Protein AF-A0A0R1RJ31-F1 (afdb_monomer)

pLDDT: mean 74.35, std 18.87, range [36.16, 98.44]

Sequence (529 aa):
MKLDQKQALNFDFLTQGDEPDRTKLTNSIYNEIFPWYASEKHAGDTLNTYRIAVKHFYGKYYRFLDRDKQLEILDIIKRNTDHDEGFLFEFEDIDNNGNKYYQLSNNYQLGNFGILPISGGINPARAQAPYYDFFDRYLLVIGDFYADSLEKTDKLTTAIFQQREYFEAFNGIDNFLEVNGLNDFIEVGVNEDGSEEYFVVGLSTAENFEEYVKAVMEIVKSRGEQMWNILHEIATSESESLIQELDETQLKINKLKLFVEKYDEGEEIKKRYKKQINVVDEDSEMKIDQENNNVLNNPLEWFRWWFWPILFIVIMFLFMYINNKYANNSLANPWVIRRKISTISHFTYLIFWIALISKIVYNFKFSNKLKVFKAVKQNKIDNLENNKKKNHEQLVEELDEEYKKFSDKNENELSYKNLVYEKFNNRNDIVELIGIIRNGRADDFKEAYEILENQKHRESLEVEARRRSEAEEATQRSTEQANREALWLQKEAAEAKIRTDERSAQAAENMTYETERHNREVEDRWKKS

Structure (mmCIF, N/CA/C/O backbone):
data_AF-A0A0R1RJ31-F1
#
_entry.id   AF-A0A0R1RJ31-F1
#
loop_
_atom_site.group_PDB
_atom_site.id
_atom_site.type_symbol
_atom_site.label_atom_id
_atom_site.label_alt_id
_atom_site.label_comp_id
_atom_site.label_asym_id
_atom_site.label_entity_id
_atom_site.label_seq_id
_atom_site.pdbx_PDB_ins_code
_atom_site.Cartn_x
_atom_site.Cartn_y
_atom_site.Cartn_z
_atom_site.occupancy
_atom_site.B_iso_or_equiv
_atom_site.auth_seq_id
_atom_site.auth_comp_id
_atom_site.auth_asym_id
_atom_site.auth_atom_id
_atom_site.pdbx_PDB_model_num
ATOM 1 N N . MET A 1 1 ? 16.357 0.987 9.310 1.00 42.06 1 MET A N 1
ATOM 2 C CA . MET A 1 1 ? 16.655 -0.037 10.335 1.00 42.06 1 MET A CA 1
ATOM 3 C C . MET A 1 1 ? 15.984 -1.310 9.837 1.00 42.06 1 MET A C 1
ATOM 5 O O . MET A 1 1 ? 14.790 -1.235 9.583 1.00 42.06 1 MET A O 1
ATOM 9 N N . LYS A 1 2 ? 16.720 -2.395 9.552 1.00 64.81 2 LYS A N 1
ATOM 10 C CA . LYS A 1 2 ? 16.095 -3.667 9.140 1.00 64.81 2 LYS A CA 1
ATOM 11 C C . LYS A 1 2 ? 15.425 -4.252 10.391 1.00 64.81 2 LYS A C 1
ATOM 13 O O . LYS A 1 2 ? 16.144 -4.626 11.312 1.00 64.81 2 LYS A O 1
ATOM 18 N N . LEU A 1 3 ? 14.094 -4.202 10.464 1.00 76.31 3 LEU A N 1
ATOM 19 C CA . LEU A 1 3 ? 13.334 -4.856 11.534 1.00 76.31 3 LEU A CA 1
ATOM 20 C C . LEU A 1 3 ? 13.479 -6.372 11.373 1.00 76.31 3 LEU A C 1
ATOM 22 O O . LEU A 1 3 ? 13.482 -6.870 10.242 1.00 76.31 3 LEU A O 1
ATOM 26 N N . ASP A 1 4 ? 13.617 -7.099 12.481 1.00 86.25 4 ASP A N 1
ATOM 27 C CA . ASP A 1 4 ? 13.490 -8.557 12.433 1.00 86.25 4 ASP A CA 1
ATOM 28 C C . ASP A 1 4 ? 12.044 -8.969 12.097 1.00 86.25 4 ASP A C 1
ATOM 30 O O . ASP A 1 4 ? 11.137 -8.134 12.076 1.00 86.25 4 ASP A O 1
ATOM 34 N N . GLN A 1 5 ? 11.829 -10.252 11.790 1.00 88.62 5 GLN A N 1
ATOM 35 C CA . GLN A 1 5 ? 10.512 -10.752 11.391 1.00 88.62 5 GLN A CA 1
ATOM 36 C C . GLN A 1 5 ? 9.441 -10.409 12.425 1.00 88.62 5 GLN A C 1
ATOM 38 O O . GLN A 1 5 ? 8.417 -9.833 12.079 1.00 88.62 5 GLN A O 1
ATOM 43 N N . LYS A 1 6 ? 9.690 -10.690 13.707 1.00 90.56 6 LYS A N 1
ATOM 44 C CA . LYS A 1 6 ? 8.711 -10.440 14.767 1.00 90.56 6 LYS A CA 1
ATOM 45 C C . LYS A 1 6 ? 8.372 -8.952 14.863 1.00 90.56 6 LYS A C 1
ATOM 47 O O . LYS A 1 6 ? 7.199 -8.599 14.913 1.00 90.56 6 LYS A O 1
ATOM 52 N N . GLN A 1 7 ? 9.388 -8.093 14.851 1.00 89.50 7 GLN A N 1
ATOM 53 C CA . GLN A 1 7 ? 9.214 -6.643 14.884 1.00 89.50 7 GLN A CA 1
ATOM 54 C C . GLN A 1 7 ? 8.421 -6.132 13.679 1.00 89.50 7 GLN A C 1
ATOM 56 O O . GLN A 1 7 ? 7.602 -5.234 13.831 1.00 89.50 7 GLN A O 1
ATOM 61 N N . ALA A 1 8 ? 8.651 -6.686 12.488 1.00 89.12 8 ALA A N 1
ATOM 62 C CA . ALA A 1 8 ? 7.933 -6.294 11.280 1.00 89.12 8 ALA A CA 1
ATOM 63 C C . ALA A 1 8 ? 6.465 -6.749 11.297 1.00 89.12 8 ALA A C 1
ATOM 65 O O . ALA A 1 8 ? 5.586 -5.974 10.928 1.00 89.12 8 ALA A O 1
ATOM 66 N N . LEU A 1 9 ? 6.195 -7.975 11.760 1.00 91.56 9 LEU A N 1
ATOM 67 C CA . LEU A 1 9 ? 4.836 -8.515 11.876 1.00 91.56 9 LEU A CA 1
ATOM 68 C C . LEU A 1 9 ? 4.007 -7.772 12.929 1.00 91.56 9 LEU A C 1
ATOM 70 O O . LEU A 1 9 ? 2.819 -7.532 12.725 1.00 91.56 9 LEU A O 1
ATOM 74 N N . ASN A 1 10 ? 4.631 -7.370 14.036 1.00 93.06 10 ASN A N 1
ATOM 75 C CA . ASN A 1 10 ? 3.964 -6.677 15.140 1.00 93.06 10 ASN A CA 1
ATOM 76 C C . ASN A 1 10 ? 3.910 -5.153 14.969 1.00 93.06 10 ASN A C 1
ATOM 78 O O . ASN A 1 10 ? 3.318 -4.470 15.808 1.00 93.06 10 ASN A O 1
ATOM 82 N N . PHE A 1 11 ? 4.523 -4.610 13.914 1.00 90.88 11 PHE A N 1
ATOM 83 C CA . PHE A 1 11 ? 4.573 -3.173 13.690 1.00 90.88 11 PHE A CA 1
ATOM 84 C C . PHE A 1 11 ? 3.168 -2.606 13.444 1.00 90.88 11 PHE A C 1
ATOM 86 O O . PHE A 1 11 ? 2.499 -2.960 12.473 1.00 90.88 11 PHE A O 1
ATOM 93 N N . ASP A 1 12 ? 2.741 -1.695 14.319 1.00 90.81 12 ASP A N 1
ATOM 94 C CA . ASP A 1 12 ? 1.467 -0.988 14.206 1.00 90.81 12 ASP A CA 1
ATOM 95 C C . ASP A 1 12 ? 1.638 0.276 13.354 1.00 90.81 12 ASP A C 1
ATOM 97 O O . ASP A 1 12 ? 2.172 1.294 13.813 1.00 90.81 12 ASP A O 1
ATOM 101 N N . PHE A 1 13 ? 1.167 0.234 12.106 1.00 90.88 13 PHE A N 1
ATOM 102 C CA . PHE A 1 13 ? 1.272 1.372 11.194 1.00 90.88 13 PHE A CA 1
ATOM 103 C C . PHE A 1 13 ? 0.451 2.585 11.646 1.00 90.88 13 PHE A C 1
ATOM 105 O O . PHE A 1 13 ? 0.755 3.695 11.208 1.00 90.88 13 PHE A O 1
ATOM 112 N N . LEU A 1 14 ? -0.513 2.430 12.566 1.00 88.12 14 LEU A N 1
ATOM 113 C CA . LEU A 1 14 ? -1.235 3.561 13.164 1.00 88.12 14 LEU A CA 1
ATOM 114 C C . LEU A 1 14 ? -0.291 4.534 13.882 1.00 88.12 14 LEU A C 1
ATOM 116 O O . LEU A 1 14 ? -0.557 5.730 13.962 1.00 88.12 14 LEU A O 1
ATOM 120 N N . THR A 1 15 ? 0.862 4.050 14.347 1.00 86.44 15 THR A N 1
ATOM 121 C CA . THR A 1 15 ? 1.888 4.884 14.988 1.00 86.44 15 THR A CA 1
ATOM 122 C C . THR A 1 15 ? 2.600 5.843 14.024 1.00 86.44 15 THR A C 1
ATOM 124 O O . THR A 1 15 ? 3.353 6.710 14.469 1.00 86.44 15 THR A O 1
ATOM 127 N N . GLN A 1 16 ? 2.368 5.728 12.710 1.00 83.19 16 GLN A N 1
ATOM 128 C CA . GLN A 1 16 ? 3.002 6.565 11.686 1.00 83.19 16 GLN A CA 1
ATOM 129 C C . GLN A 1 16 ? 2.171 7.773 11.234 1.00 83.19 16 GLN A C 1
ATOM 131 O O . GLN A 1 16 ? 2.677 8.597 10.467 1.00 83.19 16 GLN A O 1
ATOM 136 N N . GLY A 1 17 ? 0.927 7.907 11.696 1.00 73.19 17 GLY A N 1
ATOM 137 C CA . GLY A 1 17 ? 0.058 9.042 11.388 1.00 73.19 17 GLY A CA 1
ATOM 138 C C . GLY A 1 17 ? -1.414 8.654 11.274 1.00 73.19 17 GLY A C 1
ATOM 139 O O . GLY A 1 17 ? -1.783 7.498 11.458 1.00 73.19 17 GLY A O 1
ATOM 140 N N . ASP A 1 18 ? -2.246 9.640 10.939 1.00 68.56 18 ASP A N 1
ATOM 141 C CA . ASP A 1 18 ? -3.709 9.492 10.944 1.00 68.56 18 ASP A CA 1
ATOM 142 C C . ASP A 1 18 ? -4.252 8.621 9.786 1.00 68.56 18 ASP A C 1
ATOM 144 O O . ASP A 1 18 ? -5.324 8.033 9.917 1.00 68.56 18 ASP A O 1
ATOM 148 N N . GLU A 1 19 ? -3.512 8.509 8.672 1.00 78.56 19 GLU A N 1
ATOM 149 C CA . GLU A 1 19 ? -3.823 7.651 7.507 1.00 78.56 19 GLU A CA 1
ATOM 150 C C . GLU A 1 19 ? -2.733 6.566 7.330 1.00 78.56 19 GLU A C 1
ATOM 152 O O . GLU A 1 19 ? -1.874 6.674 6.444 1.00 78.56 19 GLU A O 1
ATOM 157 N N . PRO A 1 20 ? -2.692 5.544 8.206 1.00 78.88 20 PRO A N 1
ATOM 158 C CA . PRO A 1 20 ? -1.607 4.552 8.267 1.00 78.88 20 PRO A CA 1
ATOM 159 C C . PRO A 1 20 ? -1.422 3.741 6.974 1.00 78.88 20 PRO A C 1
ATOM 161 O O . PRO A 1 20 ? -0.311 3.369 6.591 1.00 78.88 20 PRO A O 1
ATOM 164 N N . ASP A 1 21 ? -2.517 3.516 6.265 1.00 76.81 21 ASP A N 1
ATOM 165 C CA . ASP A 1 21 ? -2.626 2.809 4.993 1.00 76.81 21 ASP A CA 1
ATOM 166 C C . ASP A 1 21 ? -2.079 3.602 3.788 1.00 76.81 21 ASP A C 1
ATOM 168 O O . ASP A 1 21 ? -1.896 3.046 2.703 1.00 76.81 21 ASP A O 1
ATOM 172 N N . ARG A 1 22 ? -1.757 4.887 3.981 1.00 76.25 22 ARG A N 1
ATOM 173 C CA . ARG A 1 22 ? -1.234 5.806 2.952 1.00 76.25 22 ARG A CA 1
ATOM 174 C C . ARG A 1 22 ? 0.111 6.420 3.311 1.00 76.25 22 ARG A C 1
ATOM 176 O O . ARG A 1 22 ? 0.582 7.354 2.652 1.00 76.25 22 ARG A O 1
ATOM 183 N N . THR A 1 23 ? 0.745 5.916 4.363 1.00 82.31 23 THR A N 1
ATOM 184 C CA . THR A 1 23 ? 2.047 6.412 4.803 1.00 82.31 23 THR A CA 1
ATOM 185 C C . THR A 1 23 ? 3.111 6.200 3.728 1.00 82.31 23 THR A C 1
ATOM 187 O O . THR A 1 23 ? 3.004 5.341 2.847 1.00 82.31 23 THR A O 1
ATOM 190 N N . LYS A 1 24 ? 4.203 6.968 3.822 1.00 85.56 24 LYS A N 1
ATOM 191 C CA . LYS A 1 24 ? 5.376 6.758 2.962 1.00 85.56 24 LYS A CA 1
ATOM 192 C C . LYS A 1 24 ? 5.915 5.333 3.078 1.00 85.56 24 LYS A C 1
ATOM 194 O O . LYS A 1 24 ? 6.324 4.785 2.066 1.00 85.56 24 LYS A O 1
ATOM 199 N N . LEU A 1 25 ? 5.893 4.743 4.277 1.00 87.06 25 LEU A N 1
ATOM 200 C CA . LEU A 1 25 ? 6.385 3.385 4.488 1.00 87.06 25 LEU A CA 1
ATOM 201 C C . LEU A 1 25 ? 5.495 2.356 3.787 1.00 87.06 25 LEU A C 1
ATOM 203 O O . LEU A 1 25 ? 6.018 1.544 3.033 1.00 87.06 25 LEU A O 1
ATOM 207 N N . THR A 1 26 ? 4.176 2.423 3.983 1.00 87.62 26 THR A N 1
ATOM 208 C CA . THR A 1 26 ? 3.219 1.519 3.326 1.00 87.62 26 THR A CA 1
ATOM 209 C C . THR A 1 26 ? 3.335 1.616 1.802 1.00 87.62 26 THR A C 1
ATOM 211 O O . THR A 1 26 ? 3.456 0.604 1.119 1.00 87.62 26 THR A O 1
ATOM 214 N N . ASN A 1 27 ? 3.421 2.838 1.263 1.00 87.44 27 ASN A N 1
ATOM 215 C CA . ASN A 1 27 ? 3.620 3.061 -0.170 1.00 87.44 27 ASN A CA 1
ATOM 216 C C . ASN A 1 27 ? 4.959 2.518 -0.681 1.00 87.44 27 ASN A C 1
ATOM 218 O O . ASN A 1 27 ? 5.016 1.983 -1.785 1.00 87.44 27 ASN A O 1
ATOM 222 N N . SER A 1 28 ? 6.041 2.667 0.087 1.00 86.44 28 SER A N 1
ATOM 223 C CA . SER A 1 28 ? 7.337 2.080 -0.259 1.00 86.44 28 SER A CA 1
ATOM 224 C C . SER A 1 28 ? 7.254 0.558 -0.292 1.00 86.44 28 SER A C 1
ATOM 226 O O . SER A 1 28 ? 7.658 -0.029 -1.283 1.00 86.44 28 SER A O 1
ATOM 228 N N . ILE A 1 29 ? 6.646 -0.069 0.718 1.00 89.25 29 ILE A N 1
ATOM 229 C CA . ILE A 1 29 ? 6.444 -1.523 0.755 1.00 89.25 29 ILE A CA 1
ATOM 230 C C . ILE A 1 29 ? 5.671 -2.007 -0.476 1.00 89.25 29 ILE A C 1
ATOM 232 O O . ILE A 1 29 ? 6.064 -2.991 -1.093 1.00 89.25 29 ILE A O 1
ATOM 236 N N . TYR A 1 30 ? 4.607 -1.307 -0.877 1.00 89.44 30 TYR A N 1
ATOM 237 C CA . TYR A 1 30 ? 3.858 -1.703 -2.066 1.00 89.44 30 TYR A CA 1
ATOM 238 C C . TYR A 1 30 ? 4.643 -1.573 -3.362 1.00 89.44 30 TYR A C 1
ATOM 240 O O . TYR A 1 30 ? 4.523 -2.450 -4.204 1.00 89.44 30 TYR A O 1
ATOM 248 N N . ASN A 1 31 ? 5.442 -0.517 -3.530 1.00 86.56 31 ASN A N 1
ATOM 249 C CA . ASN A 1 31 ? 6.280 -0.380 -4.724 1.00 86.56 31 ASN A CA 1
ATOM 250 C C . ASN A 1 31 ? 7.318 -1.508 -4.834 1.00 86.56 31 ASN A C 1
ATOM 252 O O . ASN A 1 31 ? 7.639 -1.912 -5.946 1.00 86.56 31 ASN A O 1
ATOM 256 N N . GLU A 1 32 ? 7.817 -2.011 -3.701 1.00 86.88 32 GLU A N 1
ATOM 257 C CA . GLU A 1 32 ? 8.768 -3.129 -3.677 1.00 86.88 32 GLU A CA 1
ATOM 258 C C . GLU A 1 32 ? 8.090 -4.475 -3.973 1.00 86.88 32 GLU A C 1
ATOM 260 O O . GLU A 1 32 ? 8.602 -5.271 -4.755 1.00 86.88 32 GLU A O 1
ATOM 265 N N . ILE A 1 33 ? 6.929 -4.746 -3.364 1.00 85.81 33 ILE A N 1
ATOM 266 C CA . ILE A 1 33 ? 6.266 -6.060 -3.462 1.00 85.81 33 ILE A CA 1
ATOM 267 C C . ILE A 1 33 ? 5.390 -6.177 -4.718 1.00 85.81 33 ILE A C 1
ATOM 269 O O . ILE A 1 33 ? 5.268 -7.259 -5.290 1.00 85.81 33 ILE A O 1
ATOM 273 N N . PHE A 1 34 ? 4.761 -5.084 -5.155 1.00 86.56 34 PHE A N 1
ATOM 274 C CA . PHE A 1 34 ? 3.720 -5.085 -6.182 1.00 86.56 34 PHE A CA 1
ATOM 275 C C . PHE A 1 34 ? 4.109 -4.175 -7.357 1.00 86.56 34 PHE A C 1
ATOM 277 O O . PHE A 1 34 ? 3.759 -2.995 -7.368 1.00 86.56 34 PHE A O 1
ATOM 284 N N . PRO A 1 35 ? 4.764 -4.704 -8.409 1.00 83.00 35 PRO A N 1
ATOM 285 C CA . PRO A 1 35 ? 5.269 -3.896 -9.528 1.00 83.00 35 PRO A CA 1
ATOM 286 C C . PRO A 1 35 ? 4.205 -3.109 -10.311 1.00 83.00 35 PRO A C 1
ATOM 288 O O . PRO A 1 35 ? 4.528 -2.178 -11.043 1.00 83.00 35 PRO A O 1
ATOM 291 N N . TRP A 1 36 ? 2.934 -3.501 -10.199 1.00 84.31 36 TRP A N 1
ATOM 292 C CA . TRP A 1 36 ? 1.791 -2.839 -10.833 1.00 84.31 36 TRP A CA 1
ATOM 293 C C . TRP A 1 36 ? 1.216 -1.687 -9.987 1.00 84.31 36 TRP A C 1
ATOM 295 O O . TRP A 1 36 ? 0.343 -0.950 -10.459 1.00 84.31 36 TRP A O 1
ATOM 305 N N . TYR A 1 37 ? 1.658 -1.540 -8.734 1.00 89.19 37 TYR A N 1
ATOM 306 C CA . TYR A 1 37 ? 1.194 -0.498 -7.827 1.00 89.19 37 TYR A CA 1
ATOM 307 C C . TYR A 1 37 ? 1.537 0.901 -8.358 1.00 89.19 37 TYR A C 1
ATOM 309 O O . TYR A 1 37 ? 2.599 1.140 -8.926 1.00 89.19 37 TYR A O 1
ATOM 317 N N . ALA A 1 38 ? 0.612 1.840 -8.158 1.00 88.38 38 ALA A N 1
ATOM 318 C CA . ALA A 1 38 ? 0.728 3.219 -8.612 1.00 88.38 38 ALA A CA 1
ATOM 319 C C . ALA A 1 38 ? 0.084 4.124 -7.558 1.00 88.38 38 ALA A C 1
ATOM 321 O O . ALA A 1 38 ? -1.143 4.158 -7.435 1.00 88.38 38 ALA A O 1
ATOM 322 N N . SER A 1 39 ? 0.900 4.820 -6.765 1.00 87.19 39 SER A N 1
ATOM 323 C CA . SER A 1 39 ? 0.448 5.551 -5.569 1.00 87.19 39 SER A CA 1
ATOM 324 C C . SER A 1 39 ? -0.481 6.731 -5.866 1.00 87.19 39 SER A C 1
ATOM 326 O O . SER A 1 39 ? -1.190 7.208 -4.983 1.00 87.19 39 SER A O 1
ATOM 328 N N . GLU A 1 40 ? -0.522 7.201 -7.112 1.00 87.94 40 GLU A N 1
ATOM 329 C CA . GLU A 1 40 ? -1.454 8.230 -7.565 1.00 87.94 40 GLU A CA 1
ATOM 330 C C . GLU A 1 40 ? -2.848 7.687 -7.923 1.00 87.94 40 GLU A C 1
ATOM 332 O O . GLU A 1 40 ? -3.793 8.468 -8.055 1.00 87.94 40 GLU A O 1
ATOM 337 N N . LYS A 1 41 ? -2.997 6.364 -8.076 1.00 87.69 41 LYS A N 1
ATOM 338 C CA . LYS A 1 41 ? -4.262 5.700 -8.449 1.00 87.69 41 LYS A CA 1
ATOM 339 C C . LYS A 1 41 ? -4.774 4.747 -7.378 1.00 87.69 41 LYS A C 1
ATOM 341 O O . LYS A 1 41 ? -5.987 4.572 -7.233 1.00 87.69 41 LYS A O 1
ATOM 346 N N . HIS A 1 42 ? -3.857 4.129 -6.651 1.00 89.50 42 HIS A N 1
ATOM 347 C CA . HIS A 1 42 ? -4.118 3.058 -5.710 1.00 89.50 42 HIS A CA 1
ATOM 348 C C . HIS A 1 42 ? -3.608 3.452 -4.327 1.00 89.50 42 HIS A C 1
ATOM 350 O O . HIS A 1 42 ? -2.621 4.172 -4.199 1.00 89.50 42 HIS A O 1
ATOM 356 N N . ALA A 1 43 ? -4.281 2.965 -3.294 1.00 84.25 43 ALA A N 1
ATOM 357 C CA . ALA A 1 43 ? -3.853 3.127 -1.915 1.00 84.25 43 ALA A CA 1
ATOM 358 C C . ALA A 1 43 ? -4.031 1.813 -1.164 1.00 84.25 43 ALA A C 1
ATOM 360 O O . ALA A 1 43 ? -4.825 0.957 -1.563 1.00 84.25 43 ALA A O 1
ATOM 361 N N . GLY A 1 44 ? -3.294 1.686 -0.064 1.00 80.25 44 GLY A N 1
ATOM 362 C CA . GLY A 1 44 ? -3.603 0.680 0.933 1.00 80.25 44 GLY A CA 1
ATOM 363 C C . GLY A 1 44 ? -4.940 0.983 1.594 1.00 80.25 44 GLY A C 1
ATOM 364 O O . GLY A 1 44 ? -5.317 2.146 1.707 1.00 80.25 44 GLY A O 1
ATOM 365 N N . ASP A 1 45 ? -5.613 -0.058 2.061 1.00 86.25 45 ASP A N 1
ATOM 366 C CA . ASP A 1 45 ? -6.579 0.003 3.157 1.00 86.25 45 ASP A CA 1
ATOM 367 C C . ASP A 1 45 ? -6.507 -1.321 3.928 1.00 86.25 45 ASP A C 1
ATOM 369 O O . ASP A 1 45 ? -6.035 -2.343 3.419 1.00 86.25 45 ASP A O 1
ATOM 373 N N . THR A 1 46 ? -6.973 -1.306 5.167 1.00 90.00 46 THR A N 1
ATOM 374 C CA . THR A 1 46 ? -7.230 -2.519 5.935 1.00 90.00 46 THR A CA 1
ATOM 375 C C . THR A 1 46 ? -8.253 -3.402 5.216 1.00 90.00 46 THR A C 1
ATOM 377 O O . THR A 1 46 ? -9.304 -2.945 4.763 1.00 90.00 46 THR A O 1
ATOM 380 N N . LEU A 1 47 ? -7.936 -4.686 5.082 1.00 92.44 47 LEU A N 1
ATOM 381 C CA . LEU A 1 47 ? -8.783 -5.681 4.431 1.00 92.44 47 LEU A CA 1
ATOM 382 C C . LEU A 1 47 ? -9.958 -6.060 5.322 1.00 92.44 47 LEU A C 1
ATOM 384 O O . LEU A 1 47 ? -11.095 -6.071 4.860 1.00 92.44 47 LEU A O 1
ATOM 388 N N . ASN A 1 48 ? -9.667 -6.315 6.598 1.00 91.94 48 ASN A N 1
ATOM 389 C CA . ASN A 1 48 ? -10.647 -6.652 7.620 1.00 91.94 48 ASN A CA 1
ATOM 390 C C . ASN A 1 48 ? -10.635 -5.606 8.730 1.00 91.94 48 ASN A C 1
ATOM 392 O O . ASN A 1 48 ? -9.575 -5.121 9.143 1.00 91.94 48 ASN A O 1
ATOM 396 N N . THR A 1 49 ? -11.815 -5.288 9.264 1.00 91.94 49 THR A N 1
ATOM 397 C CA . THR A 1 49 ? -11.947 -4.289 10.327 1.00 91.94 49 THR A CA 1
ATOM 398 C C . THR A 1 49 ? -12.682 -4.827 11.541 1.00 91.94 49 THR A C 1
ATOM 400 O O . THR A 1 49 ? -13.676 -5.548 11.448 1.00 91.94 49 THR A O 1
ATOM 403 N N . TYR A 1 50 ? -12.210 -4.453 12.731 1.00 93.88 50 TYR A N 1
ATOM 404 C CA . TYR A 1 50 ? -12.898 -4.799 13.974 1.00 93.88 50 TYR A CA 1
ATOM 405 C C . TYR A 1 50 ? -14.112 -3.900 14.193 1.00 93.88 50 TYR A C 1
ATOM 407 O O . TYR A 1 50 ? -15.158 -4.353 14.652 1.00 93.88 50 TYR A O 1
ATOM 415 N N . ARG A 1 51 ? -14.010 -2.617 13.824 1.00 91.12 51 ARG A N 1
ATOM 416 C CA . ARG A 1 51 ? -15.067 -1.617 14.055 1.00 91.12 51 ARG A CA 1
ATOM 417 C C . ARG A 1 51 ? -16.403 -2.007 13.430 1.00 91.12 51 ARG A C 1
ATOM 419 O O . ARG A 1 51 ? -17.448 -1.806 14.054 1.00 91.12 51 ARG A O 1
ATOM 426 N N . ILE A 1 52 ? -16.370 -2.517 12.199 1.00 92.31 52 ILE A N 1
ATOM 427 C CA . ILE A 1 52 ? -17.581 -2.885 11.465 1.00 92.31 52 ILE A CA 1
ATOM 428 C C . ILE A 1 52 ? -18.052 -4.284 11.872 1.00 92.31 52 ILE A C 1
ATOM 430 O O . ILE A 1 52 ? -19.247 -4.453 12.124 1.00 92.31 52 ILE A O 1
ATOM 434 N N . ALA A 1 53 ? -17.136 -5.233 12.084 1.00 94.31 53 ALA A N 1
ATOM 435 C CA . ALA A 1 53 ? -17.465 -6.557 12.613 1.00 94.31 53 ALA A CA 1
ATOM 436 C C . ALA A 1 53 ? -18.168 -6.488 13.981 1.00 94.31 53 ALA A C 1
ATOM 438 O O . ALA A 1 53 ? -19.185 -7.147 14.188 1.00 94.31 53 ALA A O 1
ATOM 439 N N . VAL A 1 54 ? -17.731 -5.613 14.895 1.00 95.88 54 VAL A N 1
ATOM 440 C CA . VAL A 1 54 ? -18.416 -5.403 16.186 1.00 95.88 54 VAL A CA 1
ATOM 441 C C . VAL A 1 54 ? -19.881 -5.007 15.984 1.00 95.88 54 VAL A C 1
ATOM 443 O O . VAL A 1 54 ? -20.760 -5.525 16.671 1.00 95.88 54 VAL A O 1
ATOM 446 N N . LYS A 1 55 ? -20.183 -4.138 15.011 1.00 93.44 55 LYS A N 1
ATOM 447 C CA . LYS A 1 55 ? -21.575 -3.783 14.697 1.00 93.44 55 LYS A CA 1
ATOM 448 C C . LYS A 1 55 ? -22.381 -4.998 14.239 1.00 93.44 55 LYS A C 1
ATOM 450 O O . LYS A 1 55 ? -23.560 -5.073 14.578 1.00 93.44 55 LYS A O 1
ATOM 455 N N . HIS A 1 56 ? -21.775 -5.908 13.480 1.00 93.75 56 HIS A N 1
ATOM 456 C CA . HIS A 1 56 ? -22.417 -7.141 13.037 1.00 93.75 56 HIS A CA 1
ATOM 457 C C . HIS A 1 56 ? -22.741 -8.065 14.224 1.00 93.75 56 HIS A C 1
ATOM 459 O O . HIS A 1 56 ? -23.909 -8.377 14.442 1.00 93.75 56 HIS A O 1
ATOM 465 N N . PHE A 1 57 ? -21.744 -8.419 15.042 1.00 95.50 57 PHE A N 1
ATOM 466 C CA . PHE A 1 57 ? -21.908 -9.399 16.128 1.00 95.50 57 PHE A CA 1
ATOM 467 C C . PHE A 1 57 ? -22.671 -8.869 17.351 1.00 95.50 57 PHE A C 1
ATOM 469 O O . PHE A 1 57 ? -23.398 -9.616 17.999 1.00 95.50 57 PHE A O 1
ATOM 476 N N . TYR A 1 58 ? -22.538 -7.579 17.670 1.00 95.44 58 TYR A N 1
ATOM 477 C CA . TYR A 1 58 ? -23.135 -6.976 18.871 1.00 95.44 58 TYR A CA 1
ATOM 478 C C . TYR A 1 58 ? -24.323 -6.051 18.557 1.00 95.44 58 TYR A C 1
ATOM 480 O O . TYR A 1 58 ? -24.922 -5.466 19.462 1.00 95.44 58 TYR A O 1
ATOM 488 N N . GLY A 1 59 ? -24.663 -5.863 17.277 1.00 93.94 59 GLY A N 1
ATOM 489 C CA . GLY A 1 59 ? -25.784 -5.033 16.818 1.00 93.94 59 GLY A CA 1
ATOM 490 C C . GLY A 1 59 ? -25.596 -3.518 16.987 1.00 93.94 59 GLY A C 1
ATOM 491 O O . GLY A 1 59 ? -26.458 -2.738 16.574 1.00 93.94 59 GLY A O 1
ATOM 492 N N . LYS A 1 60 ? -24.486 -3.067 17.585 1.00 94.88 60 LYS A N 1
ATOM 493 C CA . LYS A 1 60 ? -24.153 -1.652 17.806 1.00 94.88 60 LYS A CA 1
ATOM 494 C C . LYS A 1 60 ? -22.674 -1.400 17.550 1.00 94.88 60 LYS A C 1
ATOM 496 O O . LYS A 1 60 ? -21.840 -2.272 17.755 1.00 94.88 60 LYS A O 1
ATOM 501 N N . TYR A 1 61 ? -22.346 -0.175 17.147 1.00 93.44 61 TYR A N 1
ATOM 502 C CA . TYR A 1 61 ? -20.949 0.251 17.089 1.00 93.44 61 TYR A CA 1
ATOM 503 C C . TYR A 1 61 ? -20.325 0.245 18.485 1.00 93.44 61 TYR A C 1
ATOM 505 O O . TYR A 1 61 ? -20.977 0.641 19.452 1.00 93.44 61 TYR A O 1
ATOM 513 N N . TYR A 1 62 ? -19.042 -0.110 18.549 1.00 95.81 62 TYR A N 1
ATOM 514 C CA . TYR A 1 62 ? -18.248 -0.211 19.775 1.00 95.81 62 TYR A CA 1
ATOM 515 C C . TYR A 1 62 ? -18.444 0.959 20.754 1.00 95.81 62 TYR A C 1
ATOM 517 O O . TYR A 1 62 ? -18.742 0.755 21.929 1.00 95.81 62 TYR A O 1
ATOM 525 N N . ARG A 1 63 ? -18.380 2.200 20.253 1.00 94.25 63 ARG A N 1
ATOM 526 C CA . ARG A 1 63 ? -18.522 3.416 21.072 1.00 94.25 63 ARG A CA 1
ATOM 527 C C . ARG A 1 63 ? -19.875 3.569 21.781 1.00 94.25 63 ARG A C 1
ATOM 529 O O . ARG A 1 63 ? -20.008 4.406 22.663 1.00 94.25 63 ARG A O 1
ATOM 536 N N . PHE A 1 64 ? -20.889 2.817 21.354 1.00 94.81 64 PHE A N 1
ATOM 537 C CA . PHE A 1 64 ? -22.246 2.842 21.908 1.00 94.81 64 PHE A CA 1
ATOM 538 C C . PHE A 1 64 ? -22.571 1.612 22.767 1.00 94.81 64 PHE A C 1
ATOM 540 O O . PHE A 1 64 ? -23.716 1.456 23.201 1.00 94.81 64 PHE A O 1
ATOM 547 N N . LEU A 1 65 ? -21.601 0.721 22.966 1.00 95.88 65 LEU A N 1
ATOM 548 C CA . LEU A 1 65 ? -21.682 -0.362 23.939 1.00 95.88 65 LEU A CA 1
ATOM 549 C C . LEU A 1 65 ? -21.336 0.171 25.334 1.00 95.88 65 LEU A C 1
ATOM 551 O O . LEU A 1 65 ? -20.652 1.186 25.472 1.00 95.88 65 LEU A O 1
ATOM 555 N N . ASP A 1 66 ? -21.824 -0.505 26.369 1.00 95.62 66 ASP A N 1
ATOM 556 C CA . ASP A 1 66 ? -21.385 -0.250 27.738 1.00 95.62 66 ASP A CA 1
ATOM 557 C C . ASP A 1 66 ? -19.909 -0.635 27.927 1.00 95.62 66 ASP A C 1
ATOM 559 O O . ASP A 1 66 ? -19.333 -1.396 27.142 1.00 95.62 66 ASP A O 1
ATOM 563 N N . ARG A 1 67 ? -19.279 -0.086 28.973 1.00 95.38 67 ARG A N 1
ATOM 564 C CA . ARG A 1 67 ? -17.836 -0.249 29.167 1.00 95.38 67 ARG A CA 1
ATOM 565 C C . ARG A 1 67 ? -17.434 -1.702 29.427 1.00 95.38 67 ARG A C 1
ATOM 567 O O . ARG A 1 67 ? -16.364 -2.100 28.980 1.00 95.38 67 ARG A O 1
ATOM 574 N N . ASP A 1 68 ? -18.276 -2.491 30.086 1.00 97.56 68 ASP A N 1
ATOM 575 C CA . ASP A 1 68 ? -17.973 -3.897 30.363 1.00 97.56 68 ASP A CA 1
ATOM 576 C C . ASP A 1 68 ? -17.907 -4.693 29.052 1.00 97.56 68 ASP A C 1
ATOM 578 O O . ASP A 1 68 ? -16.944 -5.423 28.815 1.00 97.56 68 ASP A O 1
ATOM 582 N N . LYS A 1 69 ? -18.859 -4.468 28.137 1.00 97.69 69 LYS A N 1
ATOM 583 C CA . LYS A 1 69 ? -18.828 -5.058 26.790 1.00 97.69 69 LYS A CA 1
ATOM 584 C C . LYS A 1 69 ? -17.684 -4.556 25.920 1.00 97.69 69 LYS A C 1
ATOM 586 O O . LYS A 1 69 ? -17.099 -5.342 25.180 1.00 97.69 69 LYS A O 1
ATOM 591 N N . GLN A 1 70 ? -17.331 -3.279 26.017 1.00 97.81 70 GLN A N 1
ATOM 592 C CA . GLN A 1 70 ? -16.142 -2.739 25.351 1.00 97.81 70 GLN A CA 1
ATOM 593 C C . GLN A 1 70 ? -14.862 -3.454 25.810 1.00 97.81 70 GLN A C 1
ATOM 595 O O . GLN A 1 70 ? -14.062 -3.885 24.982 1.00 97.81 70 GLN A O 1
ATOM 600 N N . LEU A 1 71 ? -14.694 -3.634 27.123 1.00 97.69 71 LEU A N 1
ATOM 601 C CA . LEU A 1 71 ? -13.536 -4.315 27.701 1.00 97.69 71 LEU A CA 1
ATOM 602 C C . LEU A 1 71 ? -13.492 -5.808 27.343 1.00 97.69 71 LEU A C 1
ATOM 604 O O . LEU A 1 71 ? -12.409 -6.317 27.072 1.00 97.69 71 LEU A O 1
ATOM 608 N N . GLU A 1 72 ? -14.640 -6.489 27.279 1.00 98.12 72 GLU A N 1
ATOM 609 C CA . GLU A 1 72 ? -14.748 -7.873 26.787 1.00 98.12 72 GLU A CA 1
ATOM 610 C C . GLU A 1 72 ? -14.247 -7.996 25.338 1.00 98.12 72 GLU A C 1
ATOM 612 O O . GLU A 1 72 ? -13.413 -8.848 25.037 1.00 98.12 72 GLU A O 1
ATOM 617 N N . ILE A 1 73 ? -14.701 -7.104 24.450 1.00 98.25 73 ILE A N 1
ATOM 618 C CA . ILE A 1 73 ? -14.261 -7.050 23.047 1.00 98.25 73 ILE A CA 1
ATOM 619 C C . ILE A 1 73 ? -12.753 -6.792 22.955 1.00 98.25 73 ILE A C 1
ATOM 621 O O . ILE A 1 73 ? -12.060 -7.457 22.186 1.00 98.25 73 ILE A O 1
ATOM 625 N N . LEU A 1 74 ? -12.226 -5.850 23.743 1.00 97.75 74 LEU A N 1
ATOM 626 C CA . LEU A 1 74 ? -10.789 -5.568 23.771 1.00 97.75 74 LEU A CA 1
ATOM 627 C C . LEU A 1 74 ? -9.969 -6.760 24.244 1.00 97.75 74 LEU A C 1
ATOM 629 O O . LEU A 1 74 ? -8.903 -7.015 23.691 1.00 97.75 74 LEU A O 1
ATOM 633 N N . ASP A 1 75 ? -10.440 -7.473 25.262 1.00 98.00 75 ASP A N 1
ATOM 634 C CA . ASP A 1 75 ? -9.759 -8.654 25.783 1.00 98.00 75 ASP A CA 1
ATOM 635 C C . ASP A 1 75 ? -9.742 -9.794 24.755 1.00 98.00 75 ASP A C 1
ATOM 637 O O . ASP A 1 75 ? -8.716 -10.449 24.578 1.00 98.00 75 ASP A O 1
ATOM 641 N N . ILE A 1 76 ? -10.833 -9.987 24.006 1.00 98.44 76 ILE A N 1
ATOM 642 C CA . ILE A 1 76 ? -10.866 -10.907 22.860 1.00 98.44 76 ILE A CA 1
ATOM 643 C C . ILE A 1 76 ? -9.802 -10.518 21.825 1.00 98.44 76 ILE A C 1
ATOM 645 O O . ILE A 1 76 ? -9.017 -11.371 21.416 1.00 98.44 76 ILE A O 1
ATOM 649 N N . ILE A 1 77 ? -9.730 -9.247 21.422 1.00 97.81 77 ILE A N 1
ATOM 650 C CA . ILE A 1 77 ? -8.767 -8.802 20.401 1.00 97.81 77 ILE A CA 1
ATOM 651 C C . ILE A 1 77 ? -7.330 -8.990 20.891 1.00 97.81 77 ILE A C 1
ATOM 653 O O . ILE A 1 77 ? -6.513 -9.582 20.189 1.00 97.81 77 ILE A O 1
ATOM 657 N N . LYS A 1 78 ? -7.026 -8.556 22.118 1.00 96.25 78 LYS A N 1
ATOM 658 C CA . LYS A 1 78 ? -5.677 -8.628 22.699 1.00 96.25 78 LYS A CA 1
ATOM 659 C C . LYS A 1 78 ? -5.167 -10.053 22.859 1.00 96.25 78 LYS A C 1
ATOM 661 O O . LYS A 1 78 ? -3.990 -10.294 22.626 1.00 96.25 78 LYS A O 1
ATOM 666 N N . ARG A 1 79 ? -6.030 -10.992 23.261 1.00 96.56 79 ARG A N 1
ATOM 667 C CA . ARG A 1 79 ? -5.644 -12.400 23.453 1.00 96.56 79 ARG A CA 1
ATOM 668 C C . ARG A 1 79 ? -5.339 -13.126 22.147 1.00 96.56 79 ARG A C 1
ATOM 670 O O . ARG A 1 79 ? -4.624 -14.120 22.184 1.00 96.56 79 ARG A O 1
ATOM 677 N N . ASN A 1 80 ? -5.888 -12.651 21.031 1.00 96.19 80 ASN A N 1
ATOM 678 C CA . ASN A 1 80 ? -5.762 -13.304 19.729 1.00 96.19 80 ASN A CA 1
ATOM 679 C C . ASN A 1 80 ? -4.848 -12.543 18.751 1.00 96.19 80 ASN A C 1
ATOM 681 O O . ASN A 1 80 ? -4.571 -13.055 17.675 1.00 96.19 80 ASN A O 1
ATOM 685 N N . THR A 1 81 ? -4.373 -11.346 19.110 1.00 93.81 81 THR A N 1
ATOM 686 C CA . THR A 1 81 ? -3.471 -10.534 18.279 1.00 93.81 81 THR A CA 1
ATOM 687 C C . THR A 1 81 ? -2.049 -10.615 18.828 1.00 93.81 81 THR A C 1
ATOM 689 O O . THR A 1 81 ? -1.816 -10.199 19.964 1.00 93.81 81 THR A O 1
ATOM 692 N N . ASP A 1 82 ? -1.086 -11.086 18.033 1.00 92.56 82 ASP A N 1
ATOM 693 C CA . ASP A 1 82 ? 0.338 -10.932 18.356 1.00 92.56 82 ASP A CA 1
ATOM 694 C C . ASP A 1 82 ? 0.723 -9.447 18.245 1.00 92.56 82 ASP A C 1
ATOM 696 O O . ASP A 1 82 ? 0.501 -8.818 17.210 1.00 92.56 82 ASP A O 1
ATOM 700 N N . HIS A 1 83 ? 1.251 -8.866 19.325 1.00 91.31 83 HIS A N 1
ATOM 701 C CA . HIS A 1 83 ? 1.533 -7.432 19.409 1.00 91.31 83 HIS A CA 1
ATOM 702 C C . HIS A 1 83 ? 2.715 -7.115 20.330 1.00 91.31 83 HIS A C 1
ATOM 704 O O . HIS A 1 83 ? 3.029 -7.872 21.253 1.00 91.31 83 HIS A O 1
ATOM 710 N N . ASP A 1 84 ? 3.339 -5.962 20.093 1.00 88.56 84 ASP A N 1
ATOM 711 C CA . ASP A 1 84 ? 4.388 -5.414 20.950 1.00 88.56 84 ASP A CA 1
ATOM 712 C C . ASP A 1 84 ? 3.825 -4.405 21.969 1.00 88.56 84 ASP A C 1
ATOM 714 O O . ASP A 1 84 ? 2.663 -3.984 21.918 1.00 88.56 84 ASP A O 1
ATOM 718 N N . GLU A 1 85 ? 4.664 -4.015 22.932 1.00 82.69 85 GLU A N 1
ATOM 719 C CA . GLU A 1 85 ? 4.310 -2.992 23.913 1.00 82.69 85 GLU A CA 1
ATOM 720 C C . GLU A 1 85 ? 4.004 -1.660 23.209 1.00 82.69 85 GLU A C 1
ATOM 722 O O . GLU A 1 85 ? 4.800 -1.163 22.415 1.00 82.69 85 GLU A O 1
ATOM 727 N N . GLY A 1 86 ? 2.838 -1.079 23.504 1.00 81.62 86 GLY A N 1
ATOM 728 C CA . GLY A 1 86 ? 2.384 0.174 22.894 1.00 81.62 86 GLY A CA 1
ATOM 729 C C . GLY A 1 86 ? 1.437 0.023 21.700 1.00 81.62 86 GLY A C 1
ATOM 730 O O . GLY A 1 86 ? 0.992 1.044 21.183 1.00 81.62 86 GLY A O 1
ATOM 731 N N . PHE A 1 87 ? 1.075 -1.203 21.299 1.00 89.00 87 PHE A N 1
ATOM 732 C CA . PHE A 1 87 ? 0.063 -1.436 20.260 1.00 89.00 87 PHE A CA 1
ATOM 733 C C . PHE A 1 87 ? -1.282 -0.782 20.619 1.00 89.00 87 PHE A C 1
ATOM 735 O O . PHE A 1 87 ? -1.820 -0.973 21.720 1.00 89.00 87 PHE A O 1
ATOM 742 N N . LEU A 1 88 ? -1.844 -0.005 19.692 1.00 90.31 88 LEU A N 1
ATOM 743 C CA . LEU A 1 88 ? -3.023 0.817 19.950 1.00 90.31 88 LEU A CA 1
ATOM 744 C C . LEU A 1 88 ? -4.310 0.054 19.632 1.00 90.31 88 LEU A C 1
ATOM 746 O O . LEU A 1 88 ? -4.829 0.124 18.526 1.00 90.31 88 LEU A O 1
ATOM 750 N N . PHE A 1 89 ? -4.886 -0.618 20.630 1.00 93.19 89 PHE A N 1
ATOM 751 C CA . PHE A 1 89 ? -6.181 -1.305 20.482 1.00 93.19 89 PHE A CA 1
ATOM 752 C C . PHE A 1 89 ? -7.396 -0.374 20.577 1.00 93.19 89 PHE A C 1
ATOM 754 O O . PHE A 1 89 ? -8.449 -0.656 20.010 1.00 93.19 89 PHE A O 1
ATOM 761 N N . GLU A 1 90 ? -7.277 0.717 21.326 1.00 94.38 90 GLU A N 1
ATOM 762 C CA . GLU A 1 90 ? -8.351 1.670 21.598 1.00 94.38 90 GLU A CA 1
ATOM 763 C C . GLU A 1 90 ? -7.746 3.045 21.862 1.00 94.38 90 GLU A C 1
ATOM 765 O O . GLU A 1 90 ? -6.665 3.150 22.444 1.00 94.38 90 GLU A O 1
ATOM 770 N N . PHE A 1 91 ? -8.473 4.094 21.493 1.00 91.19 91 PHE A N 1
ATOM 771 C CA . PHE A 1 91 ? -8.187 5.453 21.933 1.00 91.19 91 PHE A CA 1
ATOM 772 C C . PHE A 1 91 ? -9.439 6.128 22.495 1.00 91.19 91 PHE A C 1
ATOM 774 O O . PHE A 1 91 ? -10.576 5.767 22.181 1.00 91.19 91 PHE A O 1
ATOM 781 N N . GLU A 1 92 ? -9.210 7.107 23.365 1.00 93.19 92 GLU A N 1
ATOM 782 C CA . GLU A 1 92 ? -10.242 8.006 23.875 1.00 93.19 92 GLU A CA 1
ATOM 783 C C . GLU A 1 92 ? -10.355 9.210 22.936 1.00 93.19 92 GLU A C 1
ATOM 785 O O . GLU A 1 92 ? -9.343 9.800 22.562 1.00 93.19 92 GLU A O 1
ATOM 790 N N . ASP A 1 93 ? -11.578 9.576 22.566 1.00 91.19 93 ASP A N 1
ATOM 791 C CA . ASP A 1 93 ? -11.874 10.719 21.705 1.00 91.19 93 ASP A CA 1
ATOM 792 C C . ASP A 1 93 ? -13.104 11.484 22.228 1.00 91.19 93 ASP A C 1
ATOM 794 O O . ASP A 1 93 ? -13.774 11.055 23.173 1.00 91.19 93 ASP A O 1
ATOM 798 N N . ILE A 1 94 ? -13.384 12.653 21.658 1.00 91.81 94 ILE A N 1
ATOM 799 C CA . ILE A 1 94 ? -14.445 13.565 22.084 1.00 91.81 94 ILE A CA 1
ATOM 800 C C . ILE A 1 94 ? -15.445 13.744 20.940 1.00 91.81 94 ILE A C 1
ATOM 802 O O . ILE A 1 94 ? -15.082 14.096 19.821 1.00 91.81 94 ILE A O 1
ATOM 806 N N . ASP A 1 95 ? -16.727 13.490 21.208 1.00 89.69 95 ASP A N 1
ATOM 807 C CA . ASP A 1 95 ? -17.782 13.680 20.215 1.00 89.69 95 ASP A CA 1
ATOM 808 C C . ASP A 1 95 ? -18.068 15.174 19.958 1.00 89.69 95 ASP A C 1
ATOM 810 O O . ASP A 1 95 ? -17.622 16.064 20.684 1.00 89.69 95 ASP A O 1
ATOM 814 N N . ASN A 1 96 ? -18.883 15.470 18.941 1.00 90.38 96 ASN A N 1
ATOM 815 C CA . ASN A 1 96 ? -19.269 16.848 18.602 1.00 90.38 96 ASN A CA 1
ATOM 816 C C . ASN A 1 96 ? -19.989 17.600 19.742 1.00 90.38 96 ASN A C 1
ATOM 818 O O . ASN A 1 96 ? -20.142 18.817 19.667 1.00 90.38 96 ASN A O 1
ATOM 822 N N . ASN A 1 97 ? -20.457 16.891 20.772 1.00 91.69 97 ASN A N 1
ATOM 823 C CA . ASN A 1 97 ? -21.128 17.450 21.941 1.00 91.69 97 ASN A CA 1
ATOM 824 C C . ASN A 1 97 ? -20.183 17.587 23.151 1.00 91.69 97 ASN A C 1
ATOM 826 O O . ASN A 1 97 ? -20.636 17.977 24.227 1.00 91.69 97 ASN A O 1
ATOM 830 N N . GLY A 1 98 ? -18.893 17.274 23.004 1.00 91.88 98 GLY A N 1
ATOM 831 C CA . GLY A 1 98 ? -17.911 17.329 24.085 1.00 91.88 98 GLY A CA 1
ATOM 832 C C . GLY A 1 98 ? -17.891 16.093 24.992 1.00 91.88 98 GLY A C 1
ATOM 833 O O . GLY A 1 98 ? -17.176 16.099 25.996 1.00 91.88 98 GLY A O 1
ATOM 834 N N . ASN A 1 99 ? -18.647 15.037 24.680 1.00 91.81 99 ASN A N 1
ATOM 835 C CA . ASN A 1 99 ? -18.635 13.808 25.468 1.00 91.81 99 ASN A CA 1
ATOM 836 C C . ASN A 1 99 ? -17.452 12.935 25.070 1.00 91.81 99 ASN A C 1
ATOM 838 O O . ASN A 1 99 ? -17.248 12.639 23.892 1.00 91.81 99 ASN A O 1
ATOM 842 N N . LYS A 1 100 ? -16.718 12.461 26.075 1.00 93.50 100 LYS A N 1
ATOM 843 C CA . LYS A 1 100 ? -15.681 11.452 25.884 1.00 93.50 100 LYS A CA 1
ATOM 844 C C . LYS A 1 100 ? -16.307 10.127 25.471 1.00 93.50 100 LYS A C 1
ATOM 846 O O . LYS A 1 100 ? -17.291 9.689 26.070 1.00 93.50 100 LYS A O 1
ATOM 851 N N . TYR A 1 101 ? -15.708 9.474 24.492 1.00 92.69 101 TYR A N 1
ATOM 852 C CA . TYR A 1 101 ? -16.049 8.124 24.085 1.00 92.69 101 TYR A CA 1
ATOM 853 C C . TYR A 1 101 ? -14.781 7.340 23.773 1.00 92.69 101 TYR A C 1
ATOM 855 O O . TYR A 1 101 ? -13.724 7.908 23.508 1.00 92.69 101 TYR A O 1
ATOM 863 N N . TYR A 1 102 ? -14.901 6.019 23.802 1.00 94.62 102 TYR A N 1
ATOM 864 C CA . TYR A 1 102 ? -13.820 5.139 23.402 1.00 94.62 102 TYR A CA 1
ATOM 865 C C . TYR A 1 102 ? -14.060 4.602 21.999 1.00 94.62 102 TYR A C 1
ATOM 867 O O . TYR A 1 102 ? -15.172 4.186 21.650 1.00 94.62 102 TYR A O 1
ATOM 875 N N . GLN A 1 103 ? -13.003 4.599 21.199 1.00 91.62 103 GLN A N 1
ATOM 876 C CA . GLN A 1 103 ? -13.015 4.125 19.831 1.00 91.62 103 GLN A CA 1
ATOM 877 C C . GLN A 1 103 ? -12.012 2.987 19.684 1.00 91.62 103 GLN A C 1
ATOM 879 O O . GLN A 1 103 ? -10.817 3.151 19.909 1.00 91.62 103 GLN A O 1
ATOM 884 N N . LEU A 1 104 ? -12.518 1.831 19.264 1.00 93.81 104 LEU A N 1
ATOM 885 C CA . LEU A 1 104 ? -11.691 0.684 18.917 1.00 93.81 104 LEU A CA 1
ATOM 886 C C . LEU A 1 104 ? -10.819 1.020 17.703 1.00 93.81 104 LEU A C 1
ATOM 888 O O . LEU A 1 104 ? -11.318 1.641 16.763 1.00 93.81 104 LEU A O 1
ATOM 892 N N . SER A 1 105 ? -9.562 0.599 17.684 1.00 91.44 105 SER A N 1
ATOM 893 C CA . SER A 1 105 ? -8.681 0.672 16.513 1.00 91.44 105 SER A CA 1
ATOM 894 C C . SER A 1 105 ? -8.822 -0.583 15.654 1.00 91.44 105 SER A C 1
ATOM 896 O O . SER A 1 105 ? -9.064 -1.671 16.171 1.00 91.44 105 SER A O 1
ATOM 898 N N . ASN A 1 106 ? -8.700 -0.437 14.334 1.00 91.38 106 ASN A N 1
ATOM 899 C CA . ASN A 1 106 ? -8.555 -1.601 13.459 1.00 91.38 106 ASN A CA 1
ATOM 900 C C . ASN A 1 106 ? -7.141 -2.180 13.586 1.00 91.38 106 ASN A C 1
ATOM 902 O O . ASN A 1 106 ? -6.256 -1.544 14.153 1.00 91.38 106 ASN A O 1
ATOM 906 N N . ASN A 1 107 ? -6.936 -3.379 13.045 1.00 92.62 107 ASN A N 1
ATOM 907 C CA . ASN A 1 107 ? -5.605 -3.951 12.937 1.00 92.62 107 ASN A CA 1
ATOM 908 C C . ASN A 1 107 ? -4.840 -3.274 11.785 1.00 92.62 107 ASN A C 1
ATOM 910 O O . ASN A 1 107 ? -5.236 -3.408 10.629 1.00 92.62 107 ASN A O 1
ATOM 914 N N . TYR A 1 108 ? -3.757 -2.566 12.104 1.00 92.50 108 TYR A N 1
ATOM 915 C CA . TYR A 1 108 ? -2.876 -1.908 11.136 1.00 92.50 108 TYR A CA 1
ATOM 916 C C . TYR A 1 108 ? -1.512 -2.605 11.018 1.00 92.50 108 TYR A C 1
ATOM 918 O O . TYR A 1 108 ? -0.506 -1.949 10.769 1.00 92.50 108 TYR A O 1
ATOM 926 N N . GLN A 1 109 ? -1.459 -3.923 11.213 1.00 93.94 109 GLN A N 1
ATOM 927 C CA . GLN A 1 109 ? -0.284 -4.746 10.921 1.00 93.94 109 GLN A CA 1
ATOM 928 C C . GLN A 1 109 ? -0.151 -4.989 9.416 1.00 93.94 109 GLN A C 1
ATOM 930 O O . GLN A 1 109 ? -1.143 -5.019 8.685 1.00 93.94 109 GLN A O 1
ATOM 935 N N . LEU A 1 110 ? 1.087 -5.223 8.971 1.00 91.50 110 LEU A N 1
ATOM 936 C CA . LEU A 1 110 ? 1.462 -5.376 7.562 1.00 91.50 110 LEU A CA 1
ATOM 937 C C . LEU A 1 110 ? 0.520 -6.303 6.771 1.00 91.50 110 LEU A C 1
ATOM 939 O O . LEU A 1 110 ? 0.019 -5.921 5.716 1.00 91.50 110 LEU A O 1
ATOM 943 N N . GLY A 1 111 ? 0.238 -7.495 7.303 1.00 93.69 111 GLY A N 1
ATOM 944 C CA . GLY A 1 111 ? -0.573 -8.499 6.614 1.00 93.69 111 GLY A CA 1
ATOM 945 C C . GLY A 1 111 ? -2.065 -8.171 6.504 1.00 93.69 111 GLY A C 1
ATOM 946 O O . GLY A 1 111 ? -2.771 -8.844 5.753 1.00 93.69 111 GLY A O 1
ATOM 947 N N . ASN A 1 112 ? -2.562 -7.137 7.196 1.00 94.94 112 ASN A N 1
ATOM 948 C CA . ASN A 1 112 ? -3.959 -6.714 7.080 1.00 94.94 112 ASN A CA 1
ATOM 949 C C . ASN A 1 112 ? -4.186 -5.674 5.980 1.00 94.94 112 ASN A C 1
ATOM 951 O O . ASN A 1 112 ? -5.327 -5.274 5.774 1.00 94.94 112 ASN A O 1
ATOM 955 N N . PHE A 1 113 ? -3.155 -5.202 5.280 1.00 91.94 113 PHE A N 1
ATOM 956 C CA . PHE A 1 113 ? -3.360 -4.219 4.223 1.00 91.94 113 PHE A CA 1
ATOM 957 C C . PHE A 1 113 ? -3.528 -4.844 2.839 1.00 91.94 113 PHE A C 1
ATOM 959 O O . PHE A 1 113 ? -2.857 -5.816 2.491 1.00 91.94 113 PHE A O 1
ATOM 966 N N . GLY A 1 114 ? -4.375 -4.251 2.006 1.00 90.56 114 GLY A N 1
ATOM 967 C CA . GLY A 1 114 ? -4.427 -4.551 0.580 1.00 90.56 114 GLY A CA 1
ATOM 968 C C . GLY A 1 114 ? -4.639 -3.307 -0.260 1.00 90.56 114 GLY A C 1
ATOM 969 O O . GLY A 1 114 ? -4.995 -2.245 0.248 1.00 90.56 114 GLY A O 1
ATOM 970 N N . ILE A 1 115 ? -4.373 -3.448 -1.553 1.00 91.44 115 ILE A N 1
ATOM 971 C CA . ILE A 1 115 ? -4.339 -2.336 -2.495 1.00 91.44 115 ILE A CA 1
ATOM 972 C C . ILE A 1 115 ? -5.679 -2.257 -3.214 1.00 91.44 115 ILE A C 1
ATOM 974 O O . ILE A 1 115 ? -6.098 -3.216 -3.854 1.00 91.44 115 ILE A O 1
ATOM 978 N N . LEU A 1 116 ? -6.331 -1.099 -3.145 1.00 90.06 116 LEU A N 1
ATOM 979 C CA . LEU A 1 116 ? -7.576 -0.819 -3.858 1.00 90.06 116 LEU A CA 1
ATOM 980 C C . LEU A 1 116 ? -7.501 0.546 -4.565 1.00 90.06 116 LEU A C 1
ATOM 982 O O . LEU A 1 116 ? -6.688 1.402 -4.195 1.00 90.06 116 LEU A O 1
ATOM 986 N N . PRO A 1 117 ? -8.345 0.788 -5.584 1.00 89.88 117 PRO A N 1
ATOM 987 C CA . PRO A 1 117 ? -8.462 2.103 -6.203 1.00 89.88 117 PRO A CA 1
ATOM 988 C C . PRO A 1 117 ? -8.841 3.191 -5.189 1.00 89.88 117 PRO A C 1
ATOM 990 O O . PRO A 1 117 ? -9.794 3.040 -4.423 1.00 89.88 117 PRO A O 1
ATOM 993 N N . ILE A 1 118 ? -8.142 4.333 -5.230 1.00 85.44 118 ILE A N 1
ATOM 994 C CA . ILE A 1 118 ? -8.442 5.504 -4.380 1.00 85.44 118 ILE A CA 1
ATOM 995 C C . ILE A 1 118 ? -9.833 6.066 -4.704 1.00 85.44 118 ILE A C 1
ATOM 997 O O . ILE A 1 118 ? -10.557 6.550 -3.831 1.00 85.44 118 ILE A O 1
ATOM 1001 N N . SER A 1 119 ? -10.201 6.027 -5.985 1.00 82.88 119 SER A N 1
ATOM 1002 C CA . SER A 1 119 ? -11.475 6.530 -6.494 1.00 82.88 119 SER A CA 1
ATOM 1003 C C . SER A 1 119 ? -12.486 5.399 -6.708 1.00 82.88 119 SER A C 1
ATOM 1005 O O . SER A 1 119 ? -12.131 4.230 -6.787 1.00 82.88 119 SER A O 1
ATOM 1007 N N . GLY A 1 120 ? -13.776 5.737 -6.793 1.00 82.12 120 GLY A N 1
ATOM 1008 C CA . GLY A 1 120 ? -14.845 4.761 -7.059 1.00 82.12 120 GLY A CA 1
ATOM 1009 C C . GLY A 1 120 ? -15.580 4.246 -5.822 1.00 82.12 120 GLY A C 1
ATOM 1010 O O . GLY A 1 120 ? -16.646 3.660 -5.960 1.00 82.12 120 GLY A O 1
ATOM 1011 N N . GLY A 1 121 ? -15.091 4.526 -4.610 1.00 89.50 121 GLY A N 1
ATOM 1012 C CA . GLY A 1 121 ? -15.862 4.304 -3.382 1.00 89.50 121 GLY A CA 1
ATOM 1013 C C . GLY A 1 121 ? -16.064 2.832 -3.003 1.00 89.50 121 GLY A C 1
ATOM 1014 O O . GLY A 1 121 ? -17.058 2.516 -2.350 1.00 89.50 121 GLY A O 1
ATOM 1015 N N . ILE A 1 122 ? -15.128 1.951 -3.373 1.00 92.19 122 ILE A N 1
ATOM 1016 C CA . ILE A 1 122 ? -15.155 0.525 -3.004 1.00 92.19 122 ILE A CA 1
ATOM 1017 C C . ILE A 1 122 ? -15.144 0.364 -1.477 1.00 92.19 122 ILE A C 1
ATOM 1019 O O . ILE A 1 122 ? -16.062 -0.240 -0.929 1.00 92.19 122 ILE A O 1
ATOM 1023 N N . ASN A 1 123 ? -14.188 0.977 -0.774 1.00 88.12 123 ASN A N 1
ATOM 1024 C CA . ASN A 1 123 ? -14.041 0.840 0.685 1.00 88.12 123 ASN A CA 1
ATOM 1025 C C . ASN A 1 123 ? -15.289 1.299 1.460 1.00 88.12 123 ASN A C 1
ATOM 1027 O O . ASN A 1 123 ? -15.841 0.510 2.233 1.00 88.12 123 ASN A O 1
ATOM 1031 N N . PRO A 1 124 ? -15.840 2.514 1.232 1.00 90.31 124 PRO A N 1
ATOM 1032 C CA . PRO A 1 124 ? -17.063 2.911 1.919 1.00 90.31 124 PRO A CA 1
ATOM 1033 C C . PRO A 1 124 ? -18.275 2.052 1.537 1.00 90.31 124 PRO A C 1
ATOM 1035 O O . PRO A 1 124 ? -19.208 1.978 2.335 1.00 90.31 124 PRO A O 1
ATOM 1038 N N . ALA A 1 125 ? -18.296 1.415 0.358 1.00 94.25 125 ALA A N 1
ATOM 1039 C CA . ALA A 1 125 ? -19.353 0.482 -0.026 1.00 94.25 125 ALA A CA 1
ATOM 1040 C C . ALA A 1 125 ? -19.210 -0.883 0.671 1.00 94.25 125 ALA A C 1
ATOM 1042 O O . ALA A 1 125 ? -20.209 -1.412 1.160 1.00 94.25 125 ALA A O 1
ATOM 1043 N N . ARG A 1 126 ? -17.983 -1.404 0.790 1.00 92.88 126 ARG A N 1
ATOM 1044 C CA . ARG A 1 126 ? -17.653 -2.657 1.486 1.00 92.88 126 ARG A CA 1
ATOM 1045 C C . ARG A 1 126 ? -17.970 -2.589 2.983 1.00 92.88 126 ARG A C 1
ATOM 1047 O O . ARG A 1 126 ? -18.447 -3.560 3.556 1.00 92.88 126 ARG A O 1
ATOM 1054 N N . ALA A 1 127 ? -17.829 -1.423 3.610 1.00 91.19 127 ALA A N 1
ATOM 1055 C CA . ALA A 1 127 ? -18.177 -1.230 5.021 1.00 91.19 127 ALA A CA 1
ATOM 1056 C C . ALA A 1 127 ? -19.697 -1.251 5.321 1.00 91.19 127 ALA A C 1
ATOM 1058 O O . ALA A 1 127 ? -20.103 -1.244 6.488 1.00 91.19 127 ALA A O 1
ATOM 1059 N N . GLN A 1 128 ? -20.565 -1.229 4.303 1.00 90.69 128 GLN A N 1
ATOM 1060 C CA . GLN A 1 128 ? -22.022 -1.240 4.486 1.00 90.69 128 GLN A CA 1
ATOM 1061 C C . GLN A 1 128 ? -22.590 -2.659 4.495 1.00 90.69 128 GLN A C 1
ATOM 1063 O O . GLN A 1 128 ? -21.978 -3.604 4.007 1.00 90.69 128 GLN A O 1
ATOM 1068 N N . ALA A 1 129 ? -23.807 -2.806 5.022 1.00 88.44 129 ALA A N 1
ATOM 1069 C CA . ALA A 1 129 ? -24.571 -4.036 4.844 1.00 88.44 129 ALA A CA 1
ATOM 1070 C C . ALA A 1 129 ? -24.841 -4.279 3.340 1.00 88.44 129 ALA A C 1
ATOM 1072 O O . ALA A 1 129 ? -25.135 -3.310 2.632 1.00 88.44 129 ALA A O 1
ATOM 1073 N N . PRO A 1 130 ? -24.789 -5.535 2.859 1.00 91.25 130 PRO A N 1
ATOM 1074 C CA . PRO A 1 130 ? -24.613 -6.773 3.628 1.00 91.25 130 PRO A CA 1
ATOM 1075 C C . PRO A 1 130 ? -23.149 -7.195 3.862 1.00 91.25 130 PRO A C 1
ATOM 1077 O O . PRO A 1 130 ? -22.928 -8.268 4.408 1.00 91.25 130 PRO A O 1
ATOM 1080 N N . TYR A 1 131 ? -22.154 -6.408 3.460 1.00 92.88 131 TYR A N 1
ATOM 1081 C CA . TYR A 1 131 ? -20.745 -6.819 3.439 1.00 92.88 131 TYR A CA 1
ATOM 1082 C C . TYR A 1 131 ? -20.038 -6.668 4.787 1.00 92.88 131 TYR A C 1
ATOM 1084 O O . TYR A 1 131 ? -19.242 -7.524 5.149 1.00 92.88 131 TYR A O 1
ATOM 1092 N N . TYR A 1 132 ? -20.364 -5.615 5.546 1.00 91.50 132 TYR A N 1
ATOM 1093 C CA . TYR A 1 132 ? -19.801 -5.344 6.879 1.00 91.50 132 TYR A CA 1
ATOM 1094 C C . TYR A 1 132 ? -18.267 -5.378 6.937 1.00 91.50 132 TYR A C 1
ATOM 1096 O O . TYR A 1 132 ? -17.694 -5.653 7.988 1.00 91.50 132 TYR A O 1
ATOM 1104 N N . ASP A 1 133 ? -17.617 -5.049 5.822 1.00 91.81 133 ASP A N 1
ATOM 1105 C CA . ASP A 1 133 ? -16.164 -5.060 5.687 1.00 91.81 133 ASP A CA 1
ATOM 1106 C C . ASP A 1 133 ? -15.510 -6.432 5.909 1.00 91.81 133 ASP A C 1
ATOM 1108 O O . ASP A 1 133 ? -14.308 -6.515 6.146 1.00 91.81 133 ASP A O 1
ATOM 1112 N N . PHE A 1 134 ? -16.294 -7.511 5.819 1.00 94.44 134 PHE A N 1
ATOM 1113 C CA . PHE A 1 134 ? -15.757 -8.860 5.773 1.00 94.44 134 PHE A CA 1
ATOM 1114 C C . PHE A 1 134 ? -15.171 -9.111 4.385 1.00 94.44 134 PHE A C 1
ATOM 1116 O O . PHE A 1 134 ? -15.874 -9.020 3.368 1.00 94.44 134 PHE A O 1
ATOM 1123 N N . PHE A 1 135 ? -13.863 -9.361 4.332 1.00 94.81 135 PHE A N 1
ATOM 1124 C CA . PHE A 1 135 ? -13.158 -9.424 3.058 1.00 94.81 135 PHE A CA 1
ATOM 1125 C C . PHE A 1 135 ? -13.530 -10.664 2.231 1.00 94.81 135 PHE A C 1
ATOM 1127 O O . PHE A 1 135 ? -13.516 -10.596 1.006 1.00 94.81 135 PHE A O 1
ATOM 1134 N N . ASP A 1 136 ? -13.977 -11.746 2.871 1.00 94.31 136 ASP A N 1
ATOM 1135 C CA . ASP A 1 136 ? -14.525 -12.934 2.205 1.00 94.31 136 ASP A CA 1
ATOM 1136 C C . ASP A 1 136 ? -15.713 -12.588 1.293 1.00 94.31 136 ASP A C 1
ATOM 1138 O O . ASP A 1 136 ? -15.743 -12.960 0.122 1.00 94.31 136 ASP A O 1
ATOM 1142 N N . ARG A 1 137 ? -16.658 -11.776 1.780 1.00 94.81 137 ARG A N 1
ATOM 1143 C CA . ARG A 1 137 ? -17.805 -11.324 0.983 1.00 94.81 137 ARG A CA 1
ATOM 1144 C C . ARG A 1 137 ? -17.378 -10.446 -0.175 1.00 94.81 137 ARG A C 1
ATOM 1146 O O . ARG A 1 137 ? -17.995 -10.502 -1.232 1.00 94.81 137 ARG A O 1
ATOM 1153 N N . TYR A 1 138 ? -16.348 -9.628 0.017 1.00 95.06 138 TYR A N 1
ATOM 1154 C CA . TYR A 1 138 ? -15.788 -8.841 -1.073 1.00 95.06 138 TYR A CA 1
ATOM 1155 C C . TYR A 1 138 ? -15.168 -9.746 -2.143 1.00 95.06 138 TYR A C 1
ATOM 1157 O O . TYR A 1 138 ? -15.477 -9.574 -3.318 1.00 95.06 138 TYR A O 1
ATOM 1165 N N . LEU A 1 139 ? -14.373 -10.745 -1.749 1.00 94.50 139 LEU A N 1
ATOM 1166 C CA . LEU A 1 139 ? -13.771 -11.701 -2.679 1.00 94.50 139 LEU A CA 1
ATOM 1167 C C . LEU A 1 139 ? -14.817 -12.506 -3.453 1.00 94.50 139 LEU A C 1
ATOM 1169 O O . LEU A 1 139 ? -14.645 -12.687 -4.654 1.00 94.50 139 LEU A O 1
ATOM 1173 N N . LEU A 1 140 ? -15.925 -12.905 -2.823 1.00 93.06 140 LEU A N 1
ATOM 1174 C CA . LEU A 1 140 ? -17.038 -13.560 -3.523 1.00 93.06 140 LEU A CA 1
ATOM 1175 C C . LEU A 1 140 ? -17.634 -12.664 -4.620 1.00 93.06 140 LEU A C 1
ATOM 1177 O O . LEU A 1 140 ? -17.833 -13.119 -5.742 1.00 93.06 140 LEU A O 1
ATOM 1181 N N . VAL A 1 141 ? -17.837 -11.372 -4.338 1.00 95.69 141 VAL A N 1
ATOM 1182 C CA . VAL A 1 141 ? -18.329 -10.403 -5.336 1.00 95.69 141 VAL A CA 1
ATOM 1183 C C . VAL A 1 141 ? -17.324 -10.207 -6.478 1.00 95.69 141 VAL A C 1
ATOM 1185 O O . VAL A 1 141 ? -17.721 -10.047 -7.631 1.00 95.69 141 VAL A O 1
ATOM 1188 N N . ILE A 1 142 ? -16.022 -10.220 -6.183 1.00 95.00 142 ILE A N 1
ATOM 1189 C CA . ILE A 1 142 ? -14.976 -10.171 -7.214 1.00 95.00 142 ILE A CA 1
ATOM 1190 C C . ILE A 1 142 ? -14.941 -11.471 -8.032 1.00 95.00 142 ILE A C 1
ATOM 1192 O O . ILE A 1 142 ? -14.770 -11.416 -9.248 1.00 95.00 142 ILE A O 1
ATOM 1196 N N . GLY A 1 143 ? -15.174 -12.624 -7.406 1.00 91.19 143 GLY A N 1
ATOM 1197 C CA . GLY A 1 143 ? -15.351 -13.903 -8.095 1.00 91.19 143 GLY A CA 1
ATOM 1198 C C . GLY A 1 143 ? -16.511 -13.857 -9.090 1.00 91.19 143 GLY A C 1
ATOM 1199 O O . GLY A 1 143 ? -16.320 -14.163 -10.265 1.00 91.19 143 GLY A O 1
ATOM 1200 N N . ASP A 1 144 ? -17.675 -13.367 -8.657 1.00 91.69 144 ASP A N 1
ATOM 1201 C CA . ASP A 1 144 ? -18.839 -13.168 -9.529 1.00 91.69 144 ASP A CA 1
ATOM 1202 C C . ASP A 1 144 ? -18.551 -12.185 -10.676 1.00 91.69 144 ASP A C 1
ATOM 1204 O O . ASP A 1 144 ? -19.057 -12.342 -11.791 1.00 91.69 144 ASP A O 1
ATOM 1208 N N . PHE A 1 145 ? -17.728 -11.157 -10.431 1.00 95.88 145 PHE A N 1
ATOM 1209 C CA . PHE A 1 145 ? -17.311 -10.219 -11.474 1.00 95.88 145 PHE A CA 1
ATOM 1210 C C . PHE A 1 145 ? -16.518 -10.930 -12.577 1.00 95.88 145 PHE A C 1
ATOM 1212 O O . PHE A 1 145 ? -16.841 -10.764 -13.750 1.00 95.88 145 PHE A O 1
ATOM 1219 N N . TYR A 1 146 ? -15.521 -11.747 -12.221 1.00 92.19 146 TYR A N 1
ATOM 1220 C CA . TYR A 1 146 ? -14.719 -12.485 -13.206 1.00 92.19 146 TYR A CA 1
ATOM 1221 C C . TYR A 1 146 ? -15.460 -13.662 -13.849 1.00 92.19 146 TYR A C 1
ATOM 1223 O O . TYR A 1 146 ? -15.087 -14.089 -14.939 1.00 92.19 146 TYR A O 1
ATOM 1231 N N . ALA A 1 147 ? -16.509 -14.177 -13.206 1.00 90.00 147 ALA A N 1
ATOM 1232 C CA . ALA A 1 147 ? -17.383 -15.202 -13.768 1.00 90.00 147 ALA A CA 1
ATOM 1233 C C . ALA A 1 147 ? -18.448 -14.639 -14.732 1.00 90.00 147 ALA A C 1
ATOM 1235 O O . ALA A 1 147 ? -19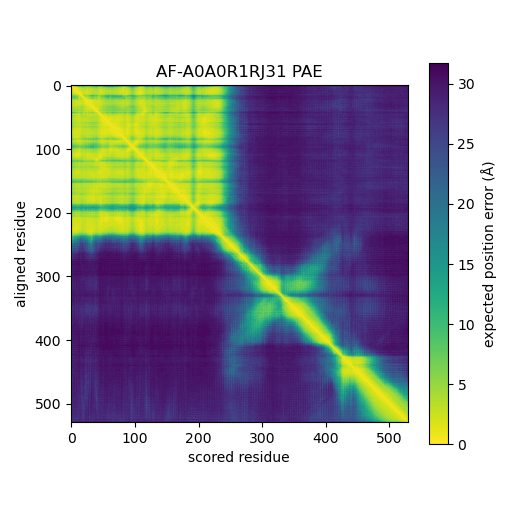.290 -15.399 -15.214 1.00 90.00 147 ALA A O 1
ATOM 1236 N N . ASP A 1 148 ? -18.446 -13.322 -14.989 1.00 91.00 148 ASP A N 1
ATOM 1237 C CA . ASP A 1 148 ? -19.486 -12.607 -15.741 1.00 91.00 148 ASP A 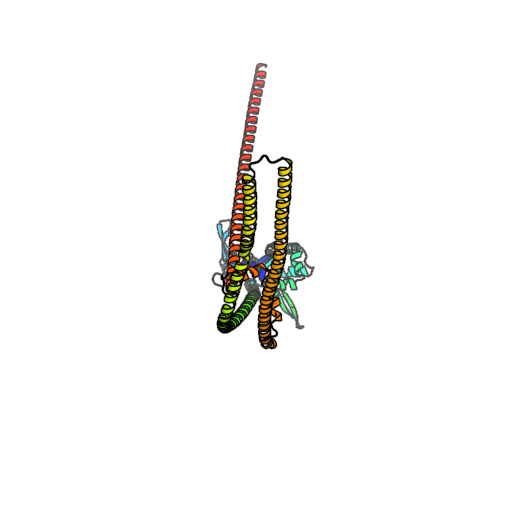CA 1
ATOM 1238 C C . ASP A 1 148 ? -20.913 -12.845 -15.184 1.00 91.00 148 ASP A C 1
ATOM 1240 O O . ASP A 1 148 ? -21.911 -12.710 -15.899 1.00 91.00 148 ASP A O 1
ATOM 1244 N N . SER A 1 149 ? -21.029 -13.187 -13.894 1.00 91.19 149 SER A N 1
ATOM 1245 C CA . SER A 1 149 ? -22.295 -13.436 -13.189 1.00 91.19 149 SER A CA 1
ATOM 1246 C C . SER A 1 149 ? -22.740 -12.257 -12.320 1.00 91.19 149 SER A C 1
ATOM 1248 O O . SER A 1 149 ? -23.878 -12.247 -11.845 1.00 91.19 149 SER A O 1
ATOM 1250 N N . LEU A 1 150 ? -21.878 -11.254 -12.110 1.00 93.31 150 LEU A N 1
ATOM 1251 C CA . LEU A 1 150 ? -22.172 -10.150 -11.202 1.00 93.31 150 LEU A CA 1
ATOM 1252 C C . LEU A 1 150 ? -23.256 -9.203 -11.732 1.00 93.31 150 LEU A C 1
ATOM 1254 O O . LEU A 1 150 ? -23.091 -8.520 -12.745 1.00 93.31 150 LEU A O 1
ATOM 1258 N N . GLU A 1 151 ? -24.330 -9.047 -10.961 1.00 90.75 151 GLU A N 1
ATOM 1259 C CA . GLU A 1 151 ? -25.366 -8.051 -11.223 1.00 90.75 151 GLU A CA 1
ATOM 1260 C C . GLU A 1 151 ? -25.106 -6.733 -10.475 1.00 90.75 151 GLU A C 1
ATOM 1262 O O . GLU A 1 151 ? -24.747 -6.702 -9.297 1.00 90.75 151 GLU A O 1
ATOM 1267 N N . LYS A 1 152 ? -25.359 -5.601 -11.143 1.00 89.25 152 LYS A N 1
ATOM 1268 C CA . LYS A 1 152 ? -25.207 -4.255 -10.567 1.00 89.25 152 LYS A CA 1
ATOM 1269 C C . LYS A 1 152 ? -26.395 -3.881 -9.670 1.00 89.25 152 LYS A C 1
ATOM 1271 O O . LYS A 1 152 ? -27.234 -3.059 -10.041 1.00 89.25 152 LYS A O 1
ATOM 1276 N N . THR A 1 153 ? -26.477 -4.498 -8.499 1.00 90.31 153 THR A N 1
ATOM 1277 C CA . THR A 1 153 ? -27.640 -4.407 -7.600 1.00 90.31 153 THR A CA 1
ATOM 1278 C C . THR A 1 153 ? -27.470 -3.401 -6.465 1.00 90.31 153 THR A C 1
ATOM 1280 O O . THR A 1 153 ? -28.457 -2.871 -5.954 1.00 90.31 153 THR A O 1
ATOM 1283 N N . ASP A 1 154 ? -26.233 -3.090 -6.082 1.00 93.69 154 ASP A N 1
ATOM 1284 C CA . ASP A 1 154 ? -25.935 -2.265 -4.914 1.00 93.69 154 ASP A CA 1
ATOM 1285 C C . ASP A 1 154 ? -24.733 -1.328 -5.117 1.00 93.69 154 ASP A C 1
ATOM 1287 O O . ASP A 1 154 ? -24.216 -1.144 -6.224 1.00 93.69 154 ASP A O 1
ATOM 1291 N N . LYS A 1 155 ? -24.312 -0.666 -4.031 1.00 95.38 155 LYS A N 1
ATOM 1292 C CA . LYS A 1 155 ? -23.203 0.293 -4.058 1.00 95.38 155 LYS A CA 1
ATOM 1293 C C . LYS A 1 155 ? -21.855 -0.367 -4.341 1.00 95.38 155 LYS A C 1
ATOM 1295 O O . LYS A 1 155 ? -21.054 0.249 -5.035 1.00 95.38 155 LYS A O 1
ATOM 1300 N N . LEU A 1 156 ? -21.601 -1.567 -3.816 1.00 96.00 156 LEU A N 1
ATOM 1301 C CA . LEU A 1 156 ? -20.308 -2.233 -3.970 1.00 96.00 156 LEU A CA 1
ATOM 1302 C C . LEU A 1 156 ? -20.152 -2.753 -5.396 1.00 96.00 156 LEU A C 1
ATOM 1304 O O . LEU A 1 156 ? -19.183 -2.417 -6.066 1.00 96.00 156 LEU A O 1
ATOM 1308 N N . THR A 1 157 ? -21.152 -3.475 -5.892 1.00 95.62 157 THR A N 1
ATOM 1309 C CA . THR A 1 157 ? -21.197 -3.953 -7.282 1.00 95.62 157 THR A CA 1
ATOM 1310 C C . THR A 1 157 ? -21.115 -2.789 -8.271 1.00 95.62 157 THR A C 1
ATOM 1312 O O . THR A 1 157 ? -20.369 -2.837 -9.247 1.00 95.62 157 THR A O 1
ATOM 1315 N N . THR A 1 158 ? -21.792 -1.670 -7.983 1.00 95.06 158 THR A N 1
ATOM 1316 C CA . THR A 1 158 ? -21.658 -0.438 -8.773 1.00 95.06 158 THR A CA 1
ATOM 1317 C C . THR A 1 158 ? -20.242 0.129 -8.755 1.00 95.06 158 THR A C 1
ATOM 1319 O O . THR A 1 158 ? -19.752 0.513 -9.818 1.00 95.06 158 THR A O 1
ATOM 1322 N N . ALA A 1 159 ? -19.604 0.197 -7.587 1.00 95.38 159 ALA A N 1
ATOM 1323 C CA . ALA A 1 159 ? -18.234 0.681 -7.442 1.00 95.38 159 ALA A CA 1
ATOM 1324 C C . ALA A 1 159 ? -17.239 -0.208 -8.206 1.00 95.38 159 ALA A C 1
ATOM 1326 O O . ALA A 1 159 ? -16.366 0.310 -8.898 1.00 95.38 159 ALA A O 1
ATOM 1327 N N . ILE A 1 160 ? -17.429 -1.530 -8.164 1.00 95.50 160 ILE A N 1
ATOM 1328 C CA . ILE A 1 160 ? -16.625 -2.501 -8.914 1.00 95.50 160 ILE A CA 1
ATOM 1329 C C . ILE A 1 160 ? -16.756 -2.263 -10.421 1.00 95.50 160 ILE A C 1
ATOM 1331 O O . ILE A 1 160 ? -15.748 -2.092 -11.099 1.00 95.50 160 ILE A O 1
ATOM 1335 N N . PHE A 1 161 ? -17.978 -2.113 -10.945 1.00 94.50 161 PHE A N 1
ATOM 1336 C CA . PHE A 1 161 ? -18.182 -1.787 -12.363 1.00 94.50 161 PHE A CA 1
ATOM 1337 C C . PHE A 1 161 ? -17.615 -0.421 -12.773 1.00 94.50 161 PHE A C 1
ATOM 1339 O O . PHE A 1 161 ? -17.244 -0.236 -13.930 1.00 94.50 161 PHE A O 1
ATOM 1346 N N . GLN A 1 162 ? -17.565 0.557 -11.866 1.00 93.94 162 GLN A N 1
ATOM 1347 C CA . GLN A 1 162 ? -16.921 1.848 -12.138 1.00 93.94 162 GLN A CA 1
ATOM 1348 C C . GLN A 1 162 ? -15.394 1.737 -12.196 1.00 93.94 162 GLN A C 1
ATOM 1350 O O . GLN A 1 162 ? -14.765 2.529 -12.890 1.00 93.94 162 GLN A O 1
ATOM 1355 N N . GLN A 1 163 ? -14.819 0.757 -11.503 1.00 93.62 163 GLN A N 1
ATOM 1356 C CA . GLN A 1 163 ? -13.391 0.438 -11.497 1.00 93.62 163 GLN A CA 1
ATOM 1357 C C . GLN A 1 163 ? -13.086 -0.804 -12.351 1.00 93.62 163 GLN A C 1
ATOM 1359 O O . GLN A 1 163 ? -12.130 -1.527 -12.091 1.00 93.62 163 GLN A O 1
ATOM 1364 N N . ARG A 1 164 ? -13.893 -1.060 -13.388 1.00 92.75 164 ARG A N 1
ATOM 1365 C CA . ARG A 1 164 ? -13.782 -2.247 -14.247 1.00 92.75 164 ARG A CA 1
ATOM 1366 C C . ARG A 1 164 ? -12.376 -2.432 -14.822 1.00 92.75 164 ARG A C 1
ATOM 1368 O O . ARG A 1 164 ? -11.845 -3.529 -14.742 1.00 92.75 164 ARG A O 1
ATOM 1375 N N . GLU A 1 165 ? -11.767 -1.360 -15.328 1.00 92.12 165 GLU A N 1
ATOM 1376 C CA . GLU A 1 165 ? -10.413 -1.398 -15.904 1.00 92.12 165 GLU A CA 1
ATOM 1377 C C . GLU A 1 165 ? -9.353 -1.873 -14.898 1.00 92.12 165 GLU A C 1
ATOM 1379 O O . GLU A 1 165 ? -8.413 -2.564 -15.282 1.00 92.12 165 GLU A O 1
ATOM 1384 N N . TYR A 1 166 ? -9.511 -1.535 -13.612 1.00 92.56 166 TYR A N 1
ATOM 1385 C CA . TYR A 1 166 ? -8.608 -1.994 -12.559 1.00 92.56 166 TYR A CA 1
ATOM 1386 C C . TYR A 1 166 ? -8.693 -3.514 -12.385 1.00 92.56 166 TYR A C 1
ATOM 1388 O O . TYR A 1 166 ? -7.662 -4.174 -12.363 1.00 92.56 166 TYR A O 1
ATOM 1396 N N . PHE A 1 167 ? -9.900 -4.082 -12.320 1.00 93.69 167 PHE A N 1
ATOM 1397 C CA . PHE A 1 167 ? -10.069 -5.531 -12.170 1.00 93.69 167 PHE A CA 1
ATOM 1398 C C . PHE A 1 167 ? -9.702 -6.285 -13.457 1.00 93.69 167 PHE A C 1
ATOM 1400 O O . PHE A 1 167 ? -8.970 -7.268 -13.423 1.00 93.69 167 PHE A O 1
ATOM 1407 N N . GLU A 1 168 ? -10.110 -5.795 -14.628 1.00 92.62 168 GLU A N 1
ATOM 1408 C CA . GLU A 1 168 ? -9.782 -6.444 -15.905 1.00 92.62 168 GLU A CA 1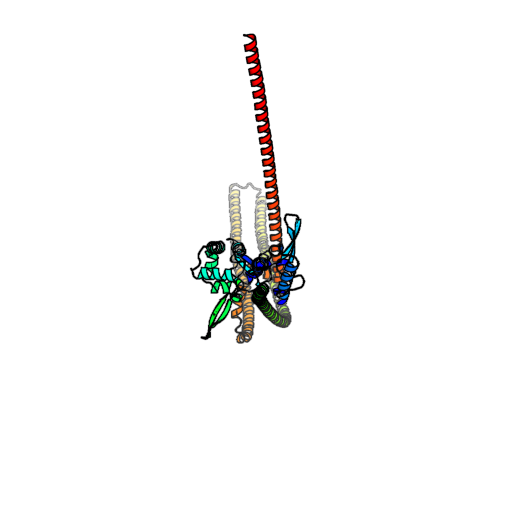
ATOM 1409 C C . GLU A 1 168 ? -8.271 -6.538 -16.164 1.00 92.62 168 GLU A C 1
ATOM 1411 O O . GLU A 1 168 ? -7.834 -7.480 -16.823 1.00 92.62 168 GLU A O 1
ATOM 1416 N N . ALA A 1 169 ? -7.458 -5.642 -15.592 1.00 90.69 169 ALA A N 1
ATOM 1417 C CA . ALA A 1 169 ? -5.999 -5.709 -15.692 1.00 90.69 169 ALA A CA 1
ATOM 1418 C C . ALA A 1 169 ? -5.396 -7.009 -15.123 1.00 90.69 169 ALA A C 1
ATOM 1420 O O . ALA A 1 169 ? -4.310 -7.410 -15.546 1.00 90.69 169 ALA A O 1
ATOM 1421 N N . PHE A 1 170 ? -6.091 -7.686 -14.202 1.00 89.19 170 PHE A N 1
ATOM 1422 C CA . PHE A 1 170 ? -5.632 -8.939 -13.607 1.00 89.19 170 PHE A CA 1
ATOM 1423 C C . PHE A 1 170 ? -6.077 -10.183 -14.386 1.00 89.19 170 PHE A C 1
ATOM 1425 O O . PHE A 1 170 ? -5.611 -11.264 -14.069 1.00 89.19 170 PHE A O 1
ATOM 1432 N N . ASN A 1 171 ? -6.906 -10.086 -15.429 1.00 89.19 171 ASN A N 1
ATOM 1433 C CA . ASN A 1 171 ? -7.270 -11.224 -16.296 1.00 89.19 171 ASN A CA 1
ATOM 1434 C C . ASN A 1 171 ? -7.858 -12.470 -15.586 1.00 89.19 171 ASN A C 1
ATOM 1436 O O . ASN A 1 171 ? -7.782 -13.570 -16.134 1.00 89.19 171 ASN A O 1
ATOM 1440 N N . GLY A 1 172 ? -8.446 -12.329 -14.396 1.00 83.38 172 GLY A N 1
ATOM 1441 C CA . GLY A 1 172 ? -9.106 -13.430 -13.687 1.00 83.38 172 GLY A CA 1
ATOM 1442 C C . GLY A 1 172 ? -8.936 -13.368 -12.172 1.00 83.38 172 GLY A C 1
ATOM 1443 O O . GLY A 1 172 ? -8.066 -12.659 -11.663 1.00 83.38 172 GLY A O 1
ATOM 1444 N N . ILE A 1 173 ? -9.768 -14.133 -11.457 1.00 88.56 173 ILE A N 1
ATOM 1445 C CA . ILE A 1 173 ? -9.748 -14.183 -9.989 1.00 88.56 173 ILE A CA 1
ATOM 1446 C C . ILE A 1 173 ? -8.431 -14.754 -9.457 1.00 88.56 173 ILE A C 1
ATOM 1448 O O . ILE A 1 173 ? -7.851 -14.158 -8.557 1.00 88.56 173 ILE A O 1
ATOM 1452 N N . ASP A 1 174 ? -7.911 -15.827 -10.054 1.00 85.44 174 ASP A N 1
ATOM 1453 C CA . ASP A 1 174 ? -6.679 -16.478 -9.587 1.00 85.44 174 ASP A CA 1
ATOM 1454 C C . ASP A 1 174 ? -5.491 -15.514 -9.635 1.00 85.44 174 ASP A C 1
ATOM 1456 O O . ASP A 1 174 ? -4.787 -15.319 -8.649 1.00 85.44 174 ASP A O 1
ATOM 1460 N N . ASN A 1 175 ? -5.327 -14.821 -10.764 1.00 86.12 175 ASN A N 1
ATOM 1461 C CA . ASN A 1 175 ? -4.253 -13.851 -10.925 1.00 86.12 175 ASN A CA 1
ATOM 1462 C C . ASN A 1 175 ? -4.508 -12.579 -10.098 1.00 86.12 175 ASN A C 1
ATOM 1464 O O . ASN A 1 175 ? -3.558 -11.980 -9.606 1.00 86.12 175 ASN A O 1
ATOM 1468 N N . PHE A 1 176 ? -5.765 -12.177 -9.869 1.00 90.00 176 PHE A N 1
ATOM 1469 C CA . PHE A 1 176 ? -6.074 -11.118 -8.901 1.00 90.00 176 PHE A CA 1
ATOM 1470 C C . PHE A 1 176 ? -5.619 -11.501 -7.487 1.00 90.00 176 PHE A C 1
ATOM 1472 O O . PHE A 1 176 ? -5.001 -10.677 -6.815 1.00 90.00 176 PHE A O 1
ATOM 1479 N N . LEU A 1 177 ? -5.884 -12.734 -7.047 1.00 88.00 177 LEU A N 1
ATOM 1480 C CA . LEU A 1 177 ? -5.480 -13.225 -5.733 1.00 88.00 177 LEU A CA 1
ATOM 1481 C C . LEU A 1 177 ? -3.956 -13.323 -5.617 1.00 88.00 177 LEU A C 1
ATOM 1483 O O . LEU A 1 177 ? -3.385 -12.758 -4.687 1.00 88.00 177 LEU A O 1
ATOM 1487 N N . GLU A 1 178 ? -3.292 -13.958 -6.581 1.00 86.25 178 GLU A N 1
ATOM 1488 C CA . GLU A 1 178 ? -1.839 -14.148 -6.585 1.00 86.25 178 GLU A CA 1
ATOM 1489 C C . GLU A 1 178 ? -1.093 -12.808 -6.600 1.00 86.25 178 GLU A C 1
ATOM 1491 O O . GLU A 1 178 ? -0.270 -12.530 -5.728 1.00 86.25 178 GLU A O 1
ATOM 1496 N N . VAL A 1 179 ? -1.435 -11.928 -7.543 1.00 86.12 179 VAL A N 1
ATOM 1497 C CA . VAL A 1 179 ? -0.721 -10.663 -7.771 1.00 86.12 179 VAL A CA 1
ATOM 1498 C C . VAL A 1 179 ? -0.963 -9.637 -6.655 1.00 86.12 179 VAL A C 1
ATOM 1500 O O . VAL A 1 179 ? -0.163 -8.716 -6.488 1.00 86.12 179 VAL A O 1
ATOM 1503 N N . ASN A 1 180 ? -2.034 -9.788 -5.869 1.00 88.06 180 ASN A N 1
ATOM 1504 C CA . ASN A 1 180 ? -2.289 -8.986 -4.664 1.00 88.06 180 ASN A CA 1
ATOM 1505 C C . ASN A 1 180 ? -1.861 -9.703 -3.364 1.00 88.06 180 ASN A C 1
ATOM 1507 O O . ASN A 1 180 ? -2.077 -9.173 -2.267 1.00 88.06 180 ASN A O 1
ATOM 1511 N N . GLY A 1 181 ? -1.278 -10.903 -3.463 1.00 87.56 181 GLY A N 1
ATOM 1512 C CA . GLY A 1 181 ? -0.882 -11.722 -2.319 1.00 87.56 181 GLY A CA 1
ATOM 1513 C C . GLY A 1 181 ? -2.054 -12.037 -1.389 1.00 87.56 181 GLY A C 1
ATOM 1514 O O . GLY A 1 181 ? -1.936 -11.846 -0.188 1.00 87.56 181 GLY A O 1
ATOM 1515 N N . LEU A 1 182 ? -3.216 -12.410 -1.927 1.00 91.56 182 LEU A N 1
ATOM 1516 C CA . LEU A 1 182 ? -4.464 -12.664 -1.189 1.00 91.56 182 LEU A CA 1
ATOM 1517 C C . LEU A 1 182 ? -4.772 -14.160 -1.021 1.00 91.56 182 LEU A C 1
ATOM 1519 O O . LEU A 1 182 ? -5.864 -14.507 -0.578 1.00 91.56 182 LEU A O 1
ATOM 1523 N N . ASN A 1 183 ? -3.829 -15.043 -1.352 1.00 86.31 183 ASN A N 1
ATOM 1524 C CA . ASN A 1 183 ? -4.032 -16.494 -1.307 1.00 86.31 183 ASN A CA 1
ATOM 1525 C C . ASN A 1 183 ? -4.357 -17.024 0.097 1.00 86.31 183 ASN A C 1
ATOM 1527 O O . ASN A 1 183 ? -5.038 -18.032 0.212 1.00 86.31 183 ASN A O 1
ATOM 1531 N N . ASP A 1 184 ? -3.959 -16.323 1.161 1.00 90.31 184 ASP A N 1
ATOM 1532 C CA . ASP A 1 184 ? -4.311 -16.685 2.543 1.00 90.31 184 ASP A CA 1
ATOM 1533 C C . ASP A 1 184 ? -5.809 -16.578 2.852 1.00 90.31 184 ASP A C 1
ATOM 1535 O O . ASP A 1 184 ? -6.264 -17.071 3.877 1.00 90.31 184 ASP A O 1
ATOM 1539 N N . PHE A 1 185 ? -6.592 -15.946 1.975 1.00 90.25 185 PHE A N 1
ATOM 1540 C CA . PHE A 1 185 ? -8.050 -15.972 2.056 1.00 90.25 185 PHE A CA 1
ATOM 1541 C C . PHE A 1 185 ? -8.662 -17.212 1.400 1.00 90.25 185 PHE A C 1
ATOM 1543 O O . PHE A 1 185 ? -9.888 -17.300 1.354 1.00 90.25 185 PHE A O 1
ATOM 1550 N N . ILE A 1 186 ? -7.855 -18.142 0.882 1.00 88.56 186 ILE A N 1
ATOM 1551 C CA . ILE A 1 186 ? -8.310 -19.357 0.212 1.00 88.56 186 ILE A CA 1
ATOM 1552 C C . ILE A 1 186 ? -7.874 -20.590 1.008 1.00 88.56 186 ILE A C 1
ATOM 1554 O O . ILE A 1 186 ? -6.690 -20.823 1.239 1.00 88.56 186 ILE A O 1
ATOM 1558 N N . GLU A 1 187 ? -8.844 -21.411 1.390 1.00 85.06 187 GLU A N 1
ATOM 1559 C CA . GLU A 1 187 ? -8.652 -22.730 1.980 1.00 85.06 187 GLU A CA 1
ATOM 1560 C C . GLU A 1 187 ? -8.766 -23.816 0.913 1.00 85.06 187 GLU A C 1
ATOM 1562 O O . GLU A 1 187 ? -9.605 -23.743 0.014 1.00 85.06 187 GLU A O 1
ATOM 1567 N N . VAL A 1 188 ? -7.945 -24.857 1.047 1.00 79.81 188 VAL A N 1
ATOM 1568 C CA . VAL A 1 188 ? -7.995 -26.037 0.181 1.00 79.81 188 VAL A CA 1
ATOM 1569 C C . VAL A 1 188 ? -8.657 -27.177 0.946 1.00 79.81 188 VAL A C 1
ATOM 1571 O O . VAL A 1 188 ? -8.095 -27.714 1.902 1.00 79.81 188 VAL A O 1
ATOM 1574 N N . GLY A 1 189 ? -9.859 -27.553 0.525 1.00 79.25 189 GLY A N 1
ATOM 1575 C CA . GLY A 1 189 ? -10.498 -28.800 0.920 1.00 79.25 189 GLY A CA 1
ATOM 1576 C C . GLY A 1 189 ? -10.107 -29.935 -0.020 1.00 79.25 189 GLY A C 1
ATOM 1577 O O . GLY A 1 189 ? -9.756 -29.718 -1.176 1.00 79.25 189 GLY A O 1
ATOM 1578 N N . VAL A 1 190 ? -10.177 -31.166 0.479 1.00 80.62 190 VAL A N 1
ATOM 1579 C CA . VAL A 1 190 ? -9.957 -32.370 -0.328 1.00 80.62 190 VAL A CA 1
ATOM 1580 C C . VAL A 1 190 ? -11.260 -33.151 -0.375 1.00 80.62 190 VAL A C 1
ATOM 1582 O O . VAL A 1 190 ? -11.779 -33.569 0.663 1.00 80.62 190 VAL A O 1
ATOM 1585 N N . ASN A 1 191 ? -11.785 -33.341 -1.580 1.00 84.44 191 ASN A N 1
ATOM 1586 C CA . ASN A 1 191 ? -12.975 -34.138 -1.832 1.00 84.44 191 ASN A CA 1
ATOM 1587 C C . ASN A 1 191 ? -12.719 -35.627 -1.569 1.00 84.44 191 ASN A C 1
ATOM 1589 O O . ASN A 1 191 ? -11.580 -36.095 -1.533 1.00 84.44 191 ASN A O 1
ATOM 1593 N N . GLU A 1 192 ? -13.794 -36.409 -1.436 1.00 83.56 192 GLU A N 1
ATOM 1594 C CA . GLU A 1 192 ? -13.704 -37.864 -1.222 1.00 83.56 192 GLU A CA 1
ATOM 1595 C C . GLU A 1 192 ? -12.935 -38.593 -2.343 1.00 83.56 192 GLU A C 1
ATOM 1597 O O . GLU A 1 192 ? -12.367 -39.661 -2.112 1.00 83.56 192 GLU A O 1
ATOM 1602 N N . ASP A 1 193 ? -12.895 -38.019 -3.549 1.00 83.44 193 ASP A N 1
ATOM 1603 C CA . ASP A 1 193 ? -12.160 -38.537 -4.706 1.00 83.44 193 ASP A CA 1
ATOM 1604 C C . ASP A 1 193 ? -10.686 -38.083 -4.771 1.00 83.44 193 ASP A C 1
ATOM 1606 O O . ASP A 1 193 ? -9.954 -38.498 -5.673 1.00 83.44 193 ASP A O 1
ATOM 1610 N N . GLY A 1 194 ? -10.236 -37.277 -3.803 1.00 78.25 194 GLY A N 1
ATOM 1611 C CA . GLY A 1 194 ? -8.886 -36.728 -3.725 1.00 78.25 194 GLY A CA 1
ATOM 1612 C C . GLY A 1 194 ? -8.664 -35.467 -4.563 1.00 78.25 194 GLY A C 1
ATOM 1613 O O . GLY A 1 194 ? -7.529 -34.998 -4.622 1.00 78.25 194 GLY A O 1
ATOM 1614 N N . SER A 1 195 ? -9.701 -34.925 -5.213 1.00 76.00 195 SER A N 1
ATOM 1615 C CA . SER A 1 195 ? -9.622 -33.616 -5.867 1.00 76.00 195 SER A CA 1
ATOM 1616 C C . SER A 1 195 ? -9.579 -32.481 -4.840 1.00 76.00 195 SER A C 1
ATOM 1618 O O . SER A 1 195 ? -10.201 -32.561 -3.782 1.00 76.00 195 SER A O 1
ATOM 1620 N N . GLU A 1 196 ? -8.821 -31.432 -5.147 1.00 78.25 196 GLU A N 1
ATOM 1621 C CA . GLU A 1 196 ? -8.779 -30.212 -4.342 1.00 78.25 196 GLU A CA 1
ATOM 1622 C C . GLU A 1 196 ? -9.952 -29.299 -4.712 1.00 78.25 196 GLU A C 1
ATOM 1624 O O . GLU A 1 196 ? -10.233 -29.079 -5.893 1.00 78.25 196 GLU A O 1
ATOM 1629 N N . GLU A 1 197 ? -10.624 -28.758 -3.703 1.00 77.56 197 GLU A N 1
ATOM 1630 C CA . GLU A 1 197 ? -11.641 -27.723 -3.842 1.00 77.56 197 GLU A CA 1
ATOM 1631 C C . GLU A 1 197 ? -11.200 -26.491 -3.056 1.00 77.56 197 GLU A C 1
ATOM 1633 O O . GLU A 1 197 ? -10.746 -26.593 -1.918 1.00 77.56 197 GLU A O 1
ATOM 1638 N N . TYR A 1 198 ? -11.298 -25.327 -3.688 1.00 75.50 198 TYR A N 1
ATOM 1639 C CA . TYR A 1 198 ? -10.792 -24.074 -3.149 1.00 75.50 198 TYR A CA 1
ATOM 1640 C C . TYR A 1 198 ? -11.964 -23.237 -2.642 1.00 75.50 198 TYR A C 1
ATOM 1642 O O . TYR A 1 198 ? -12.895 -22.940 -3.394 1.00 75.50 198 TYR A O 1
ATOM 1650 N N . PHE A 1 199 ? -11.916 -22.841 -1.374 1.00 83.12 199 PHE A N 1
ATOM 1651 C CA . PHE A 1 199 ? -12.972 -22.087 -0.706 1.00 83.12 199 PHE A CA 1
ATOM 1652 C C . PHE A 1 199 ? -12.426 -20.783 -0.152 1.00 83.12 199 PHE A C 1
ATOM 1654 O O . PHE A 1 199 ? -11.307 -20.733 0.342 1.00 83.12 199 PHE A O 1
ATOM 1661 N N . VAL A 1 200 ? -13.228 -19.723 -0.179 1.00 87.94 200 VAL A N 1
ATOM 1662 C CA . VAL A 1 200 ? -12.869 -18.487 0.522 1.00 87.94 200 VAL A CA 1
ATOM 1663 C C . VAL A 1 200 ? -13.051 -18.702 2.028 1.00 87.94 200 VAL A C 1
ATOM 1665 O O . VAL A 1 200 ? -14.105 -19.182 2.448 1.00 87.94 200 VAL A O 1
ATOM 1668 N N . VAL A 1 201 ? -12.059 -18.317 2.837 1.00 89.12 201 VAL A N 1
ATOM 1669 C CA . VAL A 1 201 ? -12.114 -18.368 4.308 1.00 89.12 201 VAL A CA 1
ATOM 1670 C C . VAL A 1 201 ? -13.367 -17.640 4.798 1.00 89.12 201 VAL A C 1
ATOM 1672 O O . VAL A 1 201 ? -13.546 -16.448 4.548 1.00 89.12 201 VAL A O 1
ATOM 1675 N N . GLY A 1 202 ? -14.235 -18.347 5.521 1.00 89.62 202 GLY A N 1
ATOM 1676 C CA . GLY A 1 202 ? -15.560 -17.870 5.928 1.00 89.62 202 GLY A CA 1
ATOM 1677 C C . GLY A 1 202 ? -15.559 -16.868 7.089 1.00 89.62 202 GLY A C 1
ATOM 1678 O O . GLY A 1 202 ? -16.104 -17.148 8.158 1.00 89.62 202 GLY A O 1
ATOM 1679 N N . LEU A 1 203 ? -14.988 -15.677 6.895 1.00 94.69 203 LEU A N 1
ATOM 1680 C CA . LEU A 1 203 ? -14.936 -14.626 7.923 1.00 94.69 203 LEU A CA 1
ATOM 1681 C C . LEU A 1 203 ? -16.325 -14.131 8.332 1.00 94.69 203 LEU A C 1
ATOM 1683 O O . LEU A 1 203 ? -16.597 -13.908 9.512 1.00 94.69 203 LEU A O 1
ATOM 1687 N N . SER A 1 204 ? -17.222 -13.980 7.362 1.00 93.31 204 SER A N 1
ATOM 1688 C CA . SER A 1 204 ? -18.585 -13.511 7.594 1.00 93.31 204 SER A CA 1
ATOM 1689 C C . SER A 1 204 ? -19.544 -14.595 8.088 1.00 93.31 204 SER A C 1
ATOM 1691 O O . SER A 1 204 ? -20.708 -14.296 8.367 1.00 93.31 204 SER A O 1
ATOM 1693 N N . THR A 1 205 ? -19.070 -15.839 8.172 1.00 92.25 205 THR A N 1
ATOM 1694 C CA . THR A 1 205 ? -19.804 -16.996 8.698 1.00 92.25 205 THR A CA 1
ATOM 1695 C C . THR A 1 205 ? -19.321 -17.438 10.077 1.00 92.25 205 THR A C 1
ATOM 1697 O O . THR A 1 205 ? -19.882 -18.388 10.615 1.00 92.25 205 THR A O 1
ATOM 1700 N N . ALA A 1 206 ? -18.319 -16.763 10.654 1.00 95.50 206 ALA A N 1
ATOM 1701 C CA . ALA A 1 206 ? -17.868 -17.017 12.020 1.00 95.50 206 ALA A CA 1
ATOM 1702 C C . ALA A 1 206 ? -19.048 -16.958 13.008 1.00 95.50 206 ALA A C 1
ATOM 1704 O O . ALA A 1 206 ? -19.896 -16.064 12.917 1.00 95.50 206 ALA A O 1
ATOM 1705 N N . GLU A 1 207 ? -19.114 -17.888 13.966 1.00 95.69 207 GLU A N 1
ATOM 1706 C CA . GLU A 1 207 ? -20.273 -17.997 14.863 1.00 95.69 207 GLU A CA 1
ATOM 1707 C C . GLU A 1 207 ? -20.324 -16.838 15.863 1.00 95.69 207 GLU A C 1
ATOM 1709 O O . GLU A 1 207 ? -21.389 -16.445 16.350 1.00 95.69 207 GLU A O 1
ATOM 1714 N N . ASN A 1 208 ? -19.157 -16.285 16.189 1.00 96.94 208 ASN A N 1
ATOM 1715 C CA . ASN A 1 208 ? -18.992 -15.213 17.155 1.00 96.94 208 ASN A CA 1
ATOM 1716 C C . ASN A 1 208 ? -17.773 -14.332 16.831 1.00 96.94 208 ASN A C 1
ATOM 1718 O O . ASN A 1 208 ? -16.944 -14.638 15.975 1.00 96.94 208 ASN A O 1
ATOM 1722 N N . PHE A 1 209 ? -17.659 -13.214 17.553 1.00 97.44 209 PHE A N 1
ATOM 1723 C CA . PHE A 1 209 ? -16.592 -12.240 17.330 1.00 97.44 209 PHE A CA 1
ATOM 1724 C C . PHE A 1 209 ? -15.188 -12.784 17.642 1.00 97.44 209 PHE A C 1
ATOM 1726 O O . PHE A 1 209 ? -14.229 -12.370 17.000 1.00 97.44 209 PHE A O 1
ATOM 1733 N N . GLU A 1 210 ? -15.043 -13.707 18.600 1.00 98.06 210 GLU A N 1
ATOM 1734 C CA . GLU A 1 210 ? -13.737 -14.292 18.930 1.00 98.06 210 GLU A CA 1
ATOM 1735 C C . GLU A 1 210 ? -13.220 -15.189 17.801 1.00 98.06 210 GLU A C 1
ATOM 1737 O O . GLU A 1 210 ? -12.049 -15.093 17.441 1.00 98.06 210 GLU A O 1
ATOM 1742 N N . GLU A 1 211 ? -14.087 -16.004 17.202 1.00 97.81 211 GLU A N 1
ATOM 1743 C CA . GLU A 1 211 ? -13.755 -16.793 16.010 1.00 97.81 211 GLU A CA 1
ATOM 1744 C C . GLU A 1 211 ? -13.385 -15.913 14.821 1.00 97.81 211 GLU A C 1
ATOM 1746 O O . GLU A 1 211 ? -12.378 -16.171 14.165 1.00 97.81 211 GLU A O 1
ATOM 1751 N N . TYR A 1 212 ? -14.134 -14.829 14.593 1.00 97.75 212 TYR A N 1
ATOM 1752 C CA . TYR A 1 212 ? -13.789 -13.852 13.563 1.00 97.75 212 TYR A CA 1
ATOM 1753 C C . TYR A 1 212 ? -12.387 -13.268 13.781 1.00 97.75 212 TYR A C 1
ATOM 1755 O O . TYR A 1 212 ? -11.582 -13.238 12.853 1.00 97.75 212 TYR A O 1
ATOM 1763 N N . VAL A 1 213 ? -12.067 -12.828 15.004 1.00 97.75 213 VAL A N 1
ATOM 1764 C CA . VAL A 1 213 ? -10.741 -12.271 15.309 1.00 97.75 213 VAL A CA 1
ATOM 1765 C C . VAL A 1 213 ? -9.648 -13.320 15.098 1.00 97.75 213 VAL A C 1
ATOM 1767 O O . VAL A 1 213 ? -8.625 -12.986 14.512 1.00 97.75 213 VAL A O 1
ATOM 1770 N N . LYS A 1 214 ? -9.848 -14.573 15.526 1.00 96.94 214 LYS A N 1
ATOM 1771 C CA . LYS A 1 214 ? -8.869 -15.655 15.312 1.00 96.94 214 LYS A CA 1
ATOM 1772 C C . LYS A 1 214 ? -8.582 -15.876 13.830 1.00 96.94 214 LYS A C 1
ATOM 1774 O O . LYS A 1 214 ? -7.423 -15.807 13.438 1.00 96.94 214 LYS A O 1
ATOM 1779 N N . ALA A 1 215 ? -9.624 -16.040 13.018 1.00 96.00 215 ALA A N 1
ATOM 1780 C CA . ALA A 1 215 ? -9.479 -16.258 11.581 1.00 96.00 215 ALA A CA 1
ATOM 1781 C C . ALA A 1 215 ? -8.790 -15.071 10.884 1.00 96.00 215 ALA A C 1
ATOM 1783 O O . ALA A 1 215 ? -7.870 -15.255 10.089 1.00 96.00 215 ALA A O 1
ATOM 1784 N N . VAL A 1 216 ? -9.167 -13.833 11.232 1.00 96.69 216 VAL A N 1
ATOM 1785 C CA . VAL A 1 216 ? -8.482 -12.635 10.718 1.00 96.69 216 VAL A CA 1
ATOM 1786 C C . VAL A 1 216 ? -7.009 -12.640 11.112 1.00 96.69 216 VAL A C 1
ATOM 1788 O O . VAL A 1 216 ? -6.160 -12.346 10.276 1.00 96.69 216 VAL A O 1
ATOM 1791 N N . MET A 1 217 ? -6.682 -12.968 12.360 1.00 96.56 217 MET A N 1
ATOM 1792 C CA . MET A 1 217 ? -5.303 -12.925 12.839 1.00 96.56 217 MET A CA 1
ATOM 1793 C C . MET A 1 217 ? -4.416 -14.014 12.236 1.00 96.56 217 MET A C 1
ATOM 1795 O O . MET A 1 217 ? -3.236 -13.755 12.003 1.00 96.56 217 MET A O 1
ATOM 1799 N N . GLU A 1 218 ? -4.968 -15.182 11.916 1.00 95.50 218 GLU A N 1
ATOM 1800 C CA . GLU A 1 218 ? -4.267 -16.219 11.151 1.00 95.50 218 GLU A CA 1
ATOM 1801 C C . GLU A 1 218 ? -3.900 -15.720 9.746 1.00 95.50 218 GLU A C 1
ATOM 1803 O O . GLU A 1 218 ? -2.733 -15.801 9.355 1.00 95.50 218 GLU A O 1
ATOM 1808 N N . ILE A 1 219 ? -4.848 -15.092 9.040 1.00 95.25 219 ILE A N 1
ATOM 1809 C CA . ILE A 1 219 ? -4.604 -14.480 7.725 1.00 95.25 219 ILE A CA 1
ATOM 1810 C C . ILE A 1 219 ? -3.567 -13.355 7.819 1.00 95.25 219 ILE A C 1
ATOM 1812 O O . ILE A 1 219 ? -2.622 -13.312 7.033 1.00 95.25 219 ILE A O 1
ATOM 1816 N N . VAL A 1 220 ? -3.725 -12.436 8.778 1.00 96.25 220 VAL A N 1
ATOM 1817 C CA . VAL A 1 220 ? -2.819 -11.288 8.955 1.00 96.25 220 VAL A CA 1
ATOM 1818 C C . VAL A 1 220 ? -1.401 -11.758 9.246 1.00 96.25 220 VAL A C 1
ATOM 1820 O O . VAL A 1 220 ? -0.449 -11.205 8.696 1.00 96.25 220 VAL A O 1
ATOM 1823 N N . LYS A 1 221 ? -1.247 -12.787 10.078 1.00 95.19 221 LYS A N 1
ATOM 1824 C CA . LYS A 1 221 ? 0.058 -13.369 10.367 1.00 95.19 221 LYS A CA 1
ATOM 1825 C C . LYS A 1 221 ? 0.671 -14.002 9.120 1.00 95.19 221 LYS A C 1
ATOM 1827 O O . LYS A 1 221 ? 1.789 -13.640 8.767 1.00 95.19 221 LYS A O 1
ATOM 1832 N N . SER A 1 222 ? -0.067 -14.874 8.435 1.00 93.62 222 SER A N 1
ATOM 1833 C CA . SER A 1 222 ? 0.435 -15.583 7.254 1.00 93.62 222 SER A CA 1
ATOM 1834 C C . SER A 1 222 ? 0.806 -14.626 6.113 1.00 93.62 222 SER A C 1
ATOM 1836 O O . SER A 1 222 ? 1.945 -14.647 5.639 1.00 93.62 222 SER A O 1
ATOM 1838 N N . ARG A 1 223 ? -0.078 -13.679 5.753 1.00 94.12 223 ARG A N 1
ATOM 1839 C CA . ARG A 1 223 ? 0.243 -12.628 4.764 1.00 94.12 223 ARG A CA 1
ATOM 1840 C C . ARG A 1 223 ? 1.417 -11.772 5.206 1.00 94.12 223 ARG A C 1
ATOM 1842 O O . ARG A 1 223 ? 2.281 -11.445 4.398 1.00 94.12 223 ARG A O 1
ATOM 1849 N N . GLY A 1 224 ? 1.454 -11.388 6.481 1.00 93.62 224 GLY A N 1
ATOM 1850 C CA . GLY A 1 224 ? 2.547 -10.595 7.030 1.00 93.62 224 GLY A CA 1
ATOM 1851 C C . GLY A 1 224 ? 3.892 -11.304 6.872 1.00 93.62 224 GLY A C 1
ATOM 1852 O O . GLY A 1 224 ? 4.871 -10.671 6.480 1.00 93.62 224 GLY A O 1
ATOM 1853 N N . GLU A 1 225 ? 3.936 -12.612 7.132 1.00 93.44 225 GLU A N 1
ATOM 1854 C CA . GLU A 1 225 ? 5.133 -13.443 6.980 1.00 93.44 225 GLU A CA 1
ATOM 1855 C C . GLU A 1 225 ? 5.564 -13.535 5.516 1.00 93.44 225 GLU A C 1
ATOM 1857 O O . GLU A 1 225 ? 6.741 -13.334 5.223 1.00 93.44 225 GLU A O 1
ATOM 1862 N N . GLN A 1 226 ? 4.625 -13.748 4.590 1.00 90.62 226 GLN A N 1
ATOM 1863 C CA . GLN A 1 226 ? 4.907 -13.756 3.151 1.00 90.62 226 GLN A CA 1
ATOM 1864 C C . GLN A 1 226 ? 5.471 -12.414 2.672 1.00 90.62 226 GLN A C 1
ATOM 1866 O O . GLN A 1 226 ? 6.525 -12.374 2.039 1.00 90.62 226 GLN A O 1
ATOM 1871 N N . MET A 1 227 ? 4.812 -11.304 3.015 1.00 90.88 227 MET A N 1
ATOM 1872 C CA . MET A 1 227 ? 5.256 -9.962 2.631 1.00 90.88 227 MET A CA 1
ATOM 1873 C C . MET A 1 227 ? 6.626 -9.630 3.230 1.00 90.88 227 MET A C 1
ATOM 1875 O O . MET A 1 227 ? 7.477 -9.062 2.546 1.00 90.88 227 MET A O 1
ATOM 1879 N N . TRP A 1 228 ? 6.867 -10.002 4.490 1.00 92.06 228 TRP A N 1
ATOM 1880 C CA . TRP A 1 228 ? 8.174 -9.825 5.117 1.00 92.06 228 TRP A CA 1
ATOM 1881 C C . TRP A 1 228 ? 9.252 -10.669 4.435 1.00 92.06 228 TRP A C 1
ATOM 1883 O O . TRP A 1 228 ? 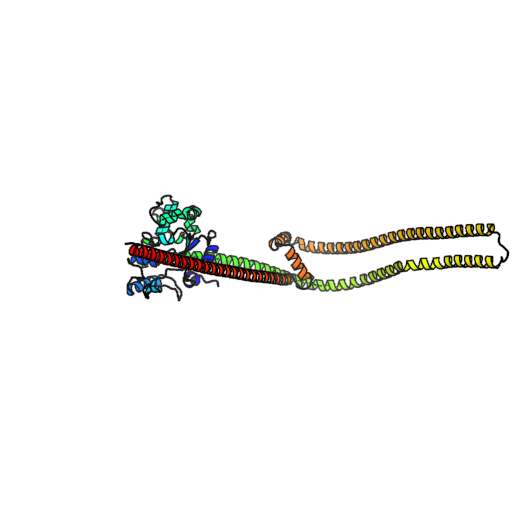10.331 -10.140 4.188 1.00 92.06 228 TRP A O 1
ATOM 1893 N N . ASN A 1 229 ? 8.971 -11.929 4.090 1.00 89.00 229 ASN A N 1
ATOM 1894 C CA . ASN A 1 229 ? 9.918 -12.793 3.382 1.00 89.00 229 ASN A CA 1
ATOM 1895 C C . ASN A 1 229 ? 10.313 -12.185 2.032 1.00 89.00 229 ASN A C 1
ATOM 1897 O O . ASN A 1 229 ? 11.503 -12.066 1.765 1.00 89.00 229 ASN A O 1
ATOM 1901 N N . ILE A 1 230 ? 9.345 -11.712 1.236 1.00 86.25 230 ILE A N 1
ATOM 1902 C CA . ILE A 1 230 ? 9.612 -11.048 -0.052 1.00 86.25 230 ILE A CA 1
ATOM 1903 C C . ILE A 1 230 ? 10.516 -9.826 0.151 1.00 86.25 230 ILE A C 1
ATOM 1905 O O . ILE A 1 230 ? 11.557 -9.701 -0.491 1.00 86.25 230 ILE A O 1
ATOM 1909 N N . LEU A 1 231 ? 10.167 -8.942 1.090 1.00 86.69 231 LEU A N 1
ATOM 1910 C CA . LEU A 1 231 ? 10.981 -7.761 1.401 1.00 86.69 231 LEU A CA 1
ATOM 1911 C C . LEU A 1 231 ? 12.377 -8.135 1.905 1.00 86.69 231 LEU A C 1
ATOM 1913 O O . LEU A 1 231 ? 13.355 -7.450 1.603 1.00 86.69 231 LEU A O 1
ATOM 1917 N N . HIS A 1 232 ? 12.478 -9.196 2.704 1.00 84.94 232 HIS A N 1
ATOM 1918 C CA . HIS A 1 232 ? 13.742 -9.665 3.243 1.00 84.94 232 HIS A CA 1
ATOM 1919 C C . HIS A 1 232 ? 14.626 -10.241 2.141 1.00 84.94 232 HIS A C 1
ATOM 1921 O O . HIS A 1 232 ? 15.794 -9.878 2.095 1.00 84.94 232 HIS A O 1
ATOM 1927 N N . GLU A 1 233 ? 14.077 -11.057 1.240 1.00 81.69 233 GLU A N 1
ATOM 1928 C CA . GLU A 1 233 ? 14.765 -11.625 0.076 1.00 81.69 233 GLU A CA 1
ATOM 1929 C C . GLU A 1 233 ? 15.251 -10.547 -0.895 1.00 81.69 233 GLU A C 1
ATOM 1931 O O . GLU A 1 233 ? 16.395 -10.591 -1.353 1.00 81.69 233 GLU A O 1
ATOM 1936 N N . ILE A 1 234 ? 14.430 -9.529 -1.167 1.00 75.44 234 ILE A N 1
ATOM 1937 C CA . ILE A 1 234 ? 14.854 -8.352 -1.938 1.00 75.44 234 ILE A CA 1
ATOM 1938 C C . ILE A 1 234 ? 16.034 -7.683 -1.220 1.00 75.44 234 ILE A C 1
ATOM 1940 O O . ILE A 1 234 ? 17.112 -7.508 -1.784 1.00 75.44 234 ILE A O 1
ATOM 1944 N N . ALA A 1 235 ? 15.896 -7.410 0.077 1.00 72.00 235 ALA A N 1
ATOM 1945 C CA . ALA A 1 235 ? 16.932 -6.726 0.841 1.00 72.00 235 ALA A CA 1
ATOM 1946 C C . ALA A 1 235 ? 18.203 -7.565 1.089 1.00 72.00 235 ALA A C 1
ATOM 1948 O O . ALA A 1 235 ? 19.247 -6.988 1.427 1.00 72.00 235 ALA A O 1
ATOM 1949 N N . THR A 1 236 ? 18.137 -8.900 1.032 1.00 71.69 236 THR A N 1
ATOM 1950 C CA . THR A 1 236 ? 19.299 -9.794 1.126 1.00 71.69 236 THR A CA 1
ATOM 1951 C C . THR A 1 236 ? 19.958 -9.966 -0.228 1.00 71.69 236 THR A C 1
ATOM 1953 O O . THR A 1 236 ? 21.171 -9.814 -0.282 1.00 71.69 236 THR A O 1
ATOM 1956 N N . SER A 1 237 ? 19.207 -10.166 -1.311 1.00 67.38 237 SER A N 1
ATOM 1957 C CA . SER A 1 237 ? 19.749 -10.260 -2.675 1.00 67.38 237 SER A CA 1
ATOM 1958 C C . SER A 1 237 ? 20.458 -8.973 -3.110 1.00 67.38 237 SER A C 1
ATOM 1960 O O . SER A 1 237 ? 21.565 -9.022 -3.650 1.00 67.38 237 SER A O 1
ATOM 1962 N N . GLU A 1 238 ? 19.913 -7.805 -2.765 1.00 61.28 238 GLU A N 1
ATOM 1963 C CA . GLU A 1 238 ? 20.608 -6.525 -2.930 1.00 61.28 238 GLU A CA 1
ATOM 1964 C C . GLU A 1 238 ? 21.899 -6.474 -2.105 1.00 61.28 238 GLU A C 1
ATOM 1966 O O . GLU A 1 238 ? 22.938 -6.035 -2.591 1.00 61.28 238 GLU A O 1
ATOM 1971 N N . SER A 1 239 ? 21.881 -6.979 -0.868 1.00 54.31 239 SER A N 1
ATOM 1972 C CA . SER A 1 239 ? 23.081 -7.001 -0.028 1.00 54.31 239 SER A CA 1
ATOM 1973 C C . SER A 1 239 ? 24.127 -8.014 -0.494 1.00 54.31 239 SER A C 1
ATOM 1975 O O . SER A 1 239 ? 25.315 -7.728 -0.413 1.00 54.31 239 SER A O 1
ATOM 1977 N N . GLU A 1 240 ? 23.712 -9.167 -1.015 1.00 54.62 240 GLU A N 1
ATOM 1978 C CA . GLU A 1 240 ? 24.584 -10.205 -1.560 1.00 54.62 240 GLU A CA 1
ATOM 1979 C C . GLU A 1 240 ? 25.214 -9.746 -2.870 1.00 54.62 240 GLU A C 1
ATOM 1981 O O . GLU A 1 240 ? 26.412 -9.941 -3.053 1.00 54.62 240 GLU A O 1
ATOM 1986 N N . SER A 1 241 ? 24.465 -9.046 -3.729 1.00 49.09 241 SER A N 1
ATOM 1987 C CA . SER A 1 241 ? 25.031 -8.430 -4.933 1.00 49.09 241 SER A CA 1
ATOM 1988 C C . SER A 1 241 ? 26.071 -7.357 -4.583 1.00 49.09 241 SER A C 1
ATOM 1990 O O . SER A 1 241 ? 27.154 -7.340 -5.168 1.00 49.09 241 SER A O 1
ATOM 1992 N N . LEU A 1 242 ? 25.818 -6.541 -3.552 1.00 42.09 242 LEU A N 1
ATOM 1993 C CA . LEU A 1 242 ? 26.782 -5.566 -3.031 1.00 42.09 242 LEU A CA 1
ATOM 1994 C C . LEU A 1 242 ? 28.003 -6.227 -2.368 1.00 42.09 242 LEU A C 1
ATOM 1996 O O . LEU A 1 242 ? 29.120 -5.745 -2.544 1.00 42.09 242 LEU A O 1
ATOM 2000 N N . ILE A 1 243 ? 27.825 -7.323 -1.621 1.00 44.62 243 ILE A N 1
ATOM 2001 C CA . ILE A 1 243 ? 28.921 -8.094 -1.005 1.00 44.62 243 ILE A CA 1
ATOM 2002 C C . ILE A 1 243 ? 29.767 -8.770 -2.086 1.00 44.62 243 ILE A C 1
ATOM 2004 O O . ILE A 1 243 ? 30.991 -8.736 -2.001 1.00 44.62 243 ILE A O 1
ATOM 2008 N N . GLN A 1 244 ? 29.143 -9.315 -3.128 1.00 44.72 244 GLN A N 1
ATOM 2009 C CA . GLN A 1 244 ? 29.834 -9.899 -4.271 1.00 44.72 244 GLN A CA 1
ATOM 2010 C C . GLN A 1 244 ? 30.631 -8.834 -5.038 1.00 44.72 244 GLN A C 1
ATOM 2012 O O . GLN A 1 244 ? 31.803 -9.055 -5.350 1.00 44.72 244 GLN A O 1
ATOM 2017 N N . GLU A 1 245 ? 30.065 -7.641 -5.257 1.00 43.22 245 GLU A N 1
ATOM 2018 C CA . GLU A 1 245 ? 30.814 -6.499 -5.797 1.00 43.22 245 GLU A CA 1
ATOM 2019 C C . GLU A 1 245 ? 31.981 -6.084 -4.879 1.00 43.22 245 GLU A C 1
ATOM 2021 O O . GLU A 1 245 ? 33.065 -5.738 -5.370 1.00 43.22 245 GLU A O 1
ATOM 2026 N N . LEU A 1 246 ? 31.804 -6.142 -3.554 1.00 40.12 246 LEU A N 1
ATOM 2027 C CA . LEU A 1 246 ? 32.850 -5.825 -2.578 1.00 40.12 246 LEU A CA 1
ATOM 2028 C C . LEU A 1 246 ? 33.980 -6.862 -2.573 1.00 40.12 246 LEU A C 1
ATOM 2030 O O . LEU A 1 246 ? 35.149 -6.477 -2.577 1.00 40.12 246 LEU A O 1
ATOM 2034 N N . ASP A 1 247 ? 33.660 -8.154 -2.605 1.00 44.22 247 ASP A N 1
ATOM 2035 C CA . ASP A 1 247 ? 34.628 -9.255 -2.627 1.00 44.22 247 ASP A CA 1
ATOM 2036 C C . ASP A 1 247 ? 35.413 -9.275 -3.941 1.00 44.22 247 ASP A C 1
ATOM 2038 O O . ASP A 1 247 ? 36.639 -9.433 -3.944 1.00 44.22 247 ASP A O 1
ATOM 2042 N N . GLU A 1 248 ? 34.753 -9.002 -5.067 1.00 46.00 248 GLU A N 1
ATOM 2043 C CA . GLU A 1 248 ? 35.425 -8.796 -6.348 1.00 46.00 248 GLU A CA 1
ATOM 2044 C C . GLU A 1 248 ? 36.352 -7.576 -6.318 1.00 46.00 248 GLU A C 1
ATOM 2046 O O . GLU A 1 248 ? 37.446 -7.603 -6.893 1.00 46.00 248 GLU A O 1
ATOM 2051 N N . THR A 1 249 ? 35.956 -6.511 -5.622 1.00 43.47 249 THR A N 1
ATOM 2052 C CA . THR A 1 249 ? 36.776 -5.309 -5.430 1.00 43.47 249 THR A CA 1
ATOM 2053 C C . THR A 1 249 ? 37.966 -5.582 -4.508 1.00 43.47 249 THR A C 1
ATOM 2055 O O . THR A 1 249 ? 39.088 -5.175 -4.814 1.00 43.47 249 THR A O 1
ATOM 2058 N N . GLN A 1 250 ? 37.785 -6.351 -3.434 1.00 40.91 250 GLN A N 1
ATOM 2059 C CA . GLN A 1 250 ? 38.852 -6.747 -2.517 1.00 40.91 250 GLN A CA 1
ATOM 2060 C C . GLN A 1 250 ? 39.849 -7.704 -3.188 1.00 40.91 250 GLN A C 1
ATOM 2062 O O . GLN A 1 250 ? 41.063 -7.575 -3.000 1.00 40.91 250 GLN A O 1
ATOM 2067 N N . LEU A 1 251 ? 39.370 -8.613 -4.040 1.00 42.25 251 LEU A N 1
ATOM 2068 C CA . LEU A 1 251 ? 40.206 -9.476 -4.873 1.00 42.25 251 LEU A CA 1
ATOM 2069 C C . LEU A 1 251 ? 41.007 -8.660 -5.903 1.00 42.25 251 LEU A C 1
ATOM 2071 O O . LEU A 1 251 ? 42.189 -8.943 -6.119 1.00 42.25 251 LEU A O 1
ATOM 2075 N N . LYS A 1 252 ? 40.407 -7.617 -6.500 1.00 43.12 252 LYS A N 1
ATOM 2076 C CA . LYS A 1 252 ? 41.098 -6.651 -7.379 1.00 43.12 252 LYS A CA 1
ATOM 2077 C C . LYS A 1 252 ? 42.179 -5.877 -6.617 1.00 43.12 252 LYS A C 1
ATOM 2079 O O . LYS A 1 252 ? 43.302 -5.792 -7.106 1.00 43.12 252 LYS A O 1
ATOM 2084 N N . ILE A 1 253 ? 41.892 -5.405 -5.401 1.00 41.34 253 ILE A N 1
ATOM 2085 C CA . ILE A 1 253 ? 42.853 -4.709 -4.527 1.00 41.34 253 ILE A CA 1
ATOM 2086 C C . ILE A 1 253 ? 44.015 -5.627 -4.129 1.00 41.34 253 ILE A C 1
ATOM 2088 O O . ILE A 1 253 ? 45.170 -5.211 -4.182 1.00 41.34 253 ILE A O 1
ATOM 2092 N N . ASN A 1 254 ? 43.748 -6.885 -3.773 1.00 45.19 254 ASN A N 1
ATOM 2093 C CA . ASN A 1 254 ? 44.793 -7.839 -3.395 1.00 45.19 254 ASN A CA 1
ATOM 2094 C C . ASN A 1 254 ? 45.707 -8.187 -4.582 1.00 45.19 254 ASN A C 1
ATOM 2096 O O . ASN A 1 254 ? 46.921 -8.276 -4.412 1.00 45.19 254 ASN A O 1
ATOM 2100 N N . LYS A 1 255 ? 45.153 -8.310 -5.796 1.00 45.50 255 LYS A N 1
ATOM 2101 C CA . LYS A 1 255 ? 45.940 -8.479 -7.030 1.00 45.50 255 LYS A CA 1
ATOM 2102 C C . LYS A 1 255 ? 46.772 -7.235 -7.363 1.00 45.50 255 LYS A C 1
ATOM 2104 O O . LYS A 1 255 ? 47.907 -7.378 -7.805 1.00 45.50 255 LYS A O 1
ATOM 2109 N N . LEU A 1 256 ? 46.246 -6.038 -7.099 1.00 40.34 256 LEU A N 1
ATOM 2110 C CA . LEU A 1 256 ? 46.960 -4.765 -7.254 1.00 40.34 256 LEU A CA 1
ATOM 2111 C C . LEU A 1 256 ? 48.091 -4.595 -6.233 1.00 40.34 256 LEU A C 1
ATOM 2113 O O . LEU A 1 256 ? 49.174 -4.170 -6.613 1.00 40.34 256 LEU A O 1
ATOM 2117 N N . LYS A 1 257 ? 47.904 -4.992 -4.971 1.00 40.25 257 LYS A N 1
ATOM 2118 C CA . LYS A 1 257 ? 48.986 -4.993 -3.967 1.00 40.25 257 LYS A CA 1
ATOM 2119 C C . LYS A 1 257 ? 50.142 -5.908 -4.374 1.00 40.25 257 LYS A C 1
ATOM 2121 O O . LYS A 1 257 ? 51.295 -5.501 -4.310 1.00 40.25 257 LYS A O 1
ATOM 2126 N N . LEU A 1 258 ? 49.821 -7.095 -4.889 1.00 42.97 258 LEU A N 1
ATOM 2127 C CA . LEU A 1 258 ? 50.800 -8.054 -5.412 1.00 42.97 258 LEU A CA 1
ATOM 2128 C C . LEU A 1 258 ? 51.490 -7.562 -6.700 1.00 42.97 258 LEU A C 1
ATOM 2130 O O . LEU A 1 258 ? 52.605 -7.979 -7.009 1.00 42.97 258 LEU A O 1
ATOM 2134 N N . PHE A 1 259 ? 50.826 -6.685 -7.460 1.00 37.56 259 PHE A N 1
ATOM 2135 C CA . PHE A 1 259 ? 51.386 -6.000 -8.626 1.00 37.56 259 PHE A CA 1
ATOM 2136 C C . PHE A 1 259 ? 52.320 -4.853 -8.214 1.00 37.56 259 PHE A C 1
ATOM 2138 O O . PHE A 1 259 ? 53.399 -4.732 -8.783 1.00 37.56 259 PHE A O 1
ATOM 2145 N N . VAL A 1 260 ? 51.955 -4.064 -7.200 1.00 39.62 260 VAL A N 1
ATOM 2146 C CA . VAL A 1 260 ? 52.768 -2.957 -6.666 1.00 39.62 260 VAL A CA 1
ATOM 2147 C C . VAL A 1 260 ? 54.042 -3.470 -5.987 1.00 39.62 260 VAL A C 1
ATOM 2149 O O . VAL A 1 260 ? 55.114 -2.950 -6.278 1.00 39.62 260 VAL A O 1
ATOM 2152 N N . GLU A 1 261 ? 53.977 -4.553 -5.202 1.00 44.66 261 GLU A N 1
ATOM 2153 C CA . GLU A 1 261 ? 55.178 -5.193 -4.627 1.00 44.66 261 GLU A CA 1
ATOM 2154 C C . GLU A 1 261 ? 56.169 -5.670 -5.703 1.00 44.66 261 GLU A C 1
ATOM 2156 O O . GLU A 1 261 ? 57.379 -5.566 -5.527 1.00 44.66 261 GLU A O 1
ATOM 2161 N N . LYS A 1 262 ? 55.669 -6.140 -6.853 1.00 41.59 262 LYS A N 1
ATOM 2162 C CA . LYS A 1 262 ? 56.509 -6.518 -8.004 1.00 41.59 262 LYS A CA 1
ATOM 2163 C C . LYS A 1 262 ? 56.986 -5.317 -8.827 1.00 41.59 262 LYS A C 1
ATOM 2165 O O . LYS A 1 262 ? 57.995 -5.411 -9.523 1.00 41.59 262 LYS A O 1
ATOM 2170 N N . TYR A 1 263 ? 56.271 -4.195 -8.768 1.00 37.41 263 TYR A N 1
ATOM 2171 C CA . TYR A 1 263 ? 56.612 -2.958 -9.471 1.00 37.41 263 TYR A CA 1
ATOM 2172 C C . TYR A 1 263 ? 57.758 -2.204 -8.776 1.00 37.41 263 TYR A C 1
ATOM 2174 O O . TYR A 1 263 ? 58.610 -1.631 -9.459 1.00 37.41 263 TYR A O 1
ATOM 2182 N N . ASP A 1 264 ? 57.847 -2.285 -7.445 1.00 40.56 264 ASP A N 1
ATOM 2183 C CA . ASP A 1 264 ? 58.958 -1.717 -6.668 1.00 40.56 264 ASP A CA 1
ATOM 2184 C C . ASP A 1 264 ? 60.305 -2.406 -6.968 1.00 40.56 264 ASP A C 1
ATOM 2186 O O . ASP A 1 264 ? 61.337 -1.734 -7.057 1.00 40.56 264 ASP A O 1
ATOM 2190 N N . GLU A 1 265 ? 60.309 -3.714 -7.258 1.00 44.56 265 GLU A N 1
ATOM 2191 C CA . GLU A 1 265 ? 61.501 -4.422 -7.765 1.00 44.56 265 GLU A CA 1
ATOM 2192 C C . GLU A 1 265 ? 61.913 -3.939 -9.176 1.00 44.56 265 GLU A C 1
ATOM 2194 O O . GLU A 1 265 ? 63.100 -3.900 -9.515 1.00 44.56 265 GLU A O 1
ATOM 2199 N N . GLY A 1 266 ? 60.952 -3.491 -9.994 1.00 38.00 266 GLY A N 1
ATOM 2200 C CA . GLY A 1 266 ? 61.189 -2.910 -11.321 1.00 38.00 266 GLY A CA 1
ATOM 2201 C C . GLY A 1 266 ? 61.710 -1.463 -11.298 1.00 38.00 266 GLY A C 1
ATOM 2202 O O . GLY A 1 266 ? 62.501 -1.073 -12.164 1.00 38.00 266 GLY A O 1
ATOM 2203 N N . GLU A 1 267 ? 61.330 -0.661 -10.299 1.00 41.75 267 GLU A N 1
ATOM 2204 C CA . GLU A 1 267 ? 61.794 0.725 -10.094 1.00 41.75 267 GLU A CA 1
ATOM 2205 C C . GLU A 1 267 ? 63.308 0.795 -9.798 1.00 41.75 267 GLU A C 1
ATOM 2207 O O . GLU A 1 267 ? 64.004 1.685 -10.308 1.00 41.75 267 GLU A O 1
ATOM 2212 N N . GLU A 1 268 ? 63.866 -0.179 -9.065 1.00 46.97 268 GLU A N 1
ATOM 2213 C CA . GLU A 1 268 ? 65.319 -0.282 -8.842 1.00 46.97 268 GLU A CA 1
ATOM 2214 C C . GLU A 1 268 ? 66.100 -0.566 -10.137 1.00 46.97 268 GLU A C 1
ATOM 2216 O O . GLU A 1 268 ? 67.170 0.016 -10.370 1.00 46.97 268 GLU A O 1
ATOM 2221 N N . ILE A 1 269 ? 65.553 -1.404 -11.021 1.00 44.56 269 ILE A N 1
ATOM 2222 C CA . ILE A 1 269 ? 66.144 -1.717 -12.332 1.00 44.56 269 ILE A CA 1
ATOM 2223 C C . ILE A 1 269 ? 66.072 -0.479 -13.243 1.00 44.56 269 ILE A C 1
ATOM 2225 O O . ILE A 1 269 ? 67.063 -0.103 -13.882 1.00 44.56 269 ILE A O 1
ATOM 2229 N N . LYS A 1 270 ? 64.946 0.245 -13.216 1.00 39.03 270 LYS A N 1
ATOM 2230 C CA . LYS A 1 270 ? 64.716 1.486 -13.974 1.00 39.03 270 LYS A CA 1
ATOM 2231 C C . LYS A 1 270 ? 65.667 2.615 -13.554 1.00 39.03 270 LYS A C 1
ATOM 2233 O O . LYS A 1 270 ? 66.177 3.336 -14.416 1.00 39.03 270 LYS A O 1
ATOM 2238 N N . LYS A 1 271 ? 65.991 2.742 -12.260 1.00 46.06 271 LYS A N 1
ATOM 2239 C CA . LYS A 1 271 ? 66.979 3.717 -11.750 1.00 46.06 271 LYS A CA 1
ATOM 2240 C C . LYS A 1 271 ? 68.409 3.441 -12.225 1.00 46.06 271 LYS A C 1
ATOM 2242 O O . LYS A 1 271 ? 69.144 4.400 -12.475 1.00 46.06 271 LYS A O 1
ATOM 2247 N N . ARG A 1 272 ? 68.813 2.176 -12.412 1.00 43.84 272 ARG A N 1
ATOM 2248 C CA . ARG A 1 272 ? 70.137 1.840 -12.981 1.00 43.84 272 ARG A CA 1
ATOM 2249 C C . ARG A 1 272 ? 70.245 2.192 -14.464 1.00 43.84 272 ARG A C 1
ATOM 2251 O O . ARG A 1 272 ? 71.274 2.730 -14.870 1.00 43.84 272 ARG A O 1
ATOM 2258 N N . TYR A 1 273 ? 69.184 1.984 -15.244 1.00 40.38 273 TYR A N 1
ATOM 2259 C CA . TYR A 1 273 ? 69.172 2.307 -16.678 1.00 40.38 273 TYR A CA 1
ATOM 2260 C C . TYR A 1 273 ? 69.050 3.812 -16.962 1.00 40.38 273 TYR A C 1
ATOM 2262 O O . TYR A 1 273 ? 69.735 4.339 -17.840 1.00 40.38 273 TYR A O 1
ATOM 2270 N N . LYS A 1 274 ? 68.274 4.555 -16.161 1.00 39.56 274 LYS A N 1
ATOM 2271 C CA . LYS A 1 274 ? 68.107 6.014 -16.316 1.00 39.56 274 LYS A CA 1
ATOM 2272 C C . LYS A 1 274 ? 69.414 6.798 -16.104 1.00 39.56 274 LYS A C 1
ATOM 2274 O O . LYS A 1 274 ? 69.609 7.849 -16.708 1.00 39.56 274 LYS A O 1
ATOM 2279 N N . LYS A 1 275 ? 70.350 6.258 -15.310 1.00 42.72 275 LYS A N 1
ATOM 2280 C CA . LYS A 1 275 ? 71.682 6.849 -15.087 1.00 42.72 275 LYS A CA 1
ATOM 2281 C C . LYS A 1 275 ? 72.645 6.655 -16.271 1.00 42.72 275 LYS A C 1
ATOM 2283 O O . LYS A 1 275 ? 73.588 7.427 -16.394 1.00 42.72 275 LYS A O 1
ATOM 2288 N N . GLN A 1 276 ? 72.412 5.668 -17.142 1.00 43.72 276 GLN A N 1
ATOM 2289 C CA . GLN A 1 276 ? 73.199 5.468 -18.370 1.00 43.72 276 GLN A CA 1
ATOM 2290 C C . GLN A 1 276 ? 72.646 6.263 -19.564 1.00 43.72 276 GLN A C 1
ATOM 2292 O O . GLN A 1 276 ? 73.422 6.674 -20.419 1.00 43.72 276 GLN A O 1
ATOM 2297 N N . ILE A 1 277 ? 71.336 6.536 -19.595 1.00 39.47 277 ILE A N 1
ATOM 2298 C CA . ILE A 1 277 ? 70.679 7.283 -20.683 1.00 39.47 277 ILE A CA 1
ATOM 2299 C C . ILE A 1 277 ? 70.940 8.798 -20.577 1.00 39.47 277 ILE A C 1
ATOM 2301 O O . ILE A 1 277 ? 71.273 9.430 -21.577 1.00 39.47 277 ILE A O 1
ATOM 2305 N N . ASN A 1 278 ? 70.910 9.379 -19.370 1.00 39.72 278 ASN A N 1
ATOM 2306 C CA . ASN A 1 278 ? 71.119 10.826 -19.191 1.00 39.72 278 ASN A CA 1
ATOM 2307 C C . ASN A 1 278 ? 72.546 11.313 -19.519 1.00 39.72 278 ASN A C 1
ATOM 2309 O O . ASN A 1 278 ? 72.727 12.489 -19.806 1.00 39.72 278 ASN A O 1
ATOM 2313 N N . VAL A 1 279 ? 73.554 10.431 -19.512 1.00 43.47 279 VAL A N 1
ATOM 2314 C CA . VAL A 1 279 ? 74.938 10.792 -19.886 1.00 43.47 279 VAL A CA 1
ATOM 2315 C C . VAL A 1 279 ? 75.100 10.925 -21.409 1.00 43.47 279 VAL A C 1
ATOM 2317 O O . VAL A 1 279 ? 76.030 11.580 -21.869 1.00 43.47 279 VAL A O 1
ATOM 2320 N N . VAL A 1 280 ? 74.199 10.333 -22.202 1.00 44.62 280 VAL A N 1
ATOM 2321 C CA . VAL A 1 280 ? 74.275 10.360 -23.672 1.00 44.62 280 VAL A CA 1
ATOM 2322 C C . VAL A 1 280 ? 73.506 11.545 -24.264 1.00 44.62 280 VAL A C 1
ATOM 2324 O O . VAL A 1 280 ? 73.990 12.130 -25.229 1.00 44.62 280 VAL A O 1
ATOM 2327 N N . ASP A 1 281 ? 72.368 11.941 -23.679 1.00 45.56 281 ASP A N 1
ATOM 2328 C CA . ASP A 1 281 ? 71.512 13.003 -24.239 1.00 45.56 281 ASP A CA 1
ATOM 2329 C C . ASP A 1 281 ? 72.058 14.430 -24.000 1.00 45.56 281 ASP A C 1
ATOM 2331 O O . ASP A 1 281 ? 72.055 15.243 -24.934 1.00 45.56 281 ASP A O 1
ATOM 2335 N N . GLU A 1 282 ? 72.620 14.733 -22.819 1.00 42.88 282 GLU A N 1
ATOM 2336 C CA . GLU A 1 282 ? 73.140 16.082 -22.503 1.00 42.88 282 GLU A CA 1
ATOM 2337 C C . GLU A 1 282 ? 74.347 16.481 -23.374 1.00 42.88 282 GLU A C 1
ATOM 2339 O O . GLU A 1 282 ? 74.485 17.643 -23.761 1.00 42.88 282 GLU A O 1
ATOM 2344 N N . ASP A 1 283 ? 75.191 15.521 -23.763 1.00 45.06 283 ASP A N 1
ATOM 2345 C CA . ASP A 1 283 ? 76.389 15.768 -24.582 1.00 45.06 283 ASP A CA 1
ATOM 2346 C C . ASP A 1 283 ? 76.052 15.991 -26.076 1.00 45.06 283 ASP A C 1
ATOM 2348 O O . ASP A 1 283 ? 76.824 16.601 -26.829 1.00 45.06 283 ASP A O 1
ATOM 2352 N N . SER A 1 284 ? 74.881 15.518 -26.522 1.00 46.78 284 SER A N 1
ATOM 2353 C CA . SER A 1 284 ? 74.387 15.675 -27.896 1.00 46.78 284 SER A CA 1
ATOM 2354 C C . SER A 1 284 ? 73.543 16.930 -28.115 1.00 46.78 284 SER A C 1
ATOM 2356 O O . SER A 1 284 ? 73.711 17.580 -29.150 1.00 46.78 284 SER A O 1
ATOM 2358 N N . GLU A 1 285 ? 72.696 17.324 -27.161 1.00 43.16 285 GLU A N 1
ATOM 2359 C CA . GLU A 1 285 ? 71.914 18.565 -27.274 1.00 43.16 285 GLU A CA 1
ATOM 2360 C C . GLU A 1 285 ? 72.818 19.807 -27.184 1.00 43.16 285 GLU A C 1
ATOM 2362 O O . GLU A 1 285 ? 72.688 20.735 -27.988 1.00 43.16 285 GLU A O 1
ATOM 2367 N N . MET A 1 286 ? 73.846 19.773 -26.327 1.00 45.03 286 MET A N 1
ATOM 2368 C CA . MET A 1 286 ? 74.797 20.881 -26.160 1.00 45.03 286 MET A CA 1
ATOM 2369 C C . MET A 1 286 ? 75.659 21.139 -27.415 1.00 45.03 286 MET A C 1
ATOM 2371 O O . MET A 1 286 ? 75.994 22.287 -27.719 1.00 45.03 286 MET A O 1
ATOM 2375 N N . LYS A 1 287 ? 75.976 20.096 -28.202 1.00 47.94 287 LYS A N 1
ATOM 2376 C CA . LYS A 1 287 ? 76.693 20.228 -29.489 1.00 47.94 287 LYS A CA 1
ATOM 2377 C C . LYS A 1 287 ? 75.812 20.786 -30.611 1.00 47.94 287 LYS A C 1
ATOM 2379 O O . LYS A 1 287 ? 76.317 21.511 -31.470 1.00 47.94 287 LYS A O 1
ATOM 2384 N N . ILE A 1 288 ? 74.510 20.491 -30.602 1.00 47.66 288 ILE A N 1
ATOM 2385 C CA . ILE A 1 288 ? 73.558 20.967 -31.621 1.00 47.66 288 ILE A CA 1
ATOM 2386 C C . ILE A 1 288 ? 73.280 22.470 -31.452 1.00 47.66 288 ILE A C 1
ATOM 2388 O O . ILE A 1 288 ? 73.220 23.199 -32.447 1.00 47.66 288 ILE A O 1
ATOM 2392 N N . ASP A 1 289 ? 73.207 22.965 -30.217 1.00 46.75 289 ASP A N 1
ATOM 2393 C CA . ASP A 1 289 ? 72.999 24.393 -29.950 1.00 46.75 289 ASP A CA 1
ATOM 2394 C C . ASP A 1 289 ? 74.257 25.250 -30.171 1.00 46.75 289 ASP A C 1
ATOM 2396 O O . ASP A 1 289 ? 74.158 26.396 -30.629 1.00 46.75 289 ASP A O 1
ATOM 2400 N N . GLN A 1 290 ? 75.456 24.690 -29.969 1.00 49.28 290 GLN A N 1
ATOM 2401 C CA . GLN A 1 290 ? 76.711 25.351 -30.354 1.00 49.28 290 GLN A CA 1
ATOM 2402 C C . GLN A 1 290 ? 76.895 25.449 -31.882 1.00 49.28 290 GLN A C 1
ATOM 2404 O O . GLN A 1 290 ? 77.355 26.484 -32.374 1.00 49.28 290 GLN A O 1
ATOM 2409 N N . GLU A 1 291 ? 76.500 24.433 -32.663 1.00 48.22 291 GLU A N 1
ATOM 2410 C CA . GLU A 1 291 ? 76.537 24.501 -34.136 1.00 48.22 291 GLU A CA 1
ATOM 2411 C C . GLU A 1 291 ? 75.483 25.467 -34.710 1.00 48.22 291 GLU A C 1
ATOM 2413 O O . GLU A 1 291 ? 75.778 26.201 -35.660 1.00 48.22 291 GLU A O 1
ATOM 2418 N N . ASN A 1 292 ? 74.286 25.547 -34.114 1.00 45.66 292 ASN A N 1
ATOM 2419 C CA . ASN A 1 292 ? 73.233 26.476 -34.548 1.00 45.66 292 ASN A CA 1
ATOM 2420 C C . ASN A 1 292 ? 73.634 27.952 -34.372 1.00 45.66 292 ASN A C 1
ATOM 2422 O O . ASN A 1 292 ? 73.393 28.767 -35.269 1.00 45.66 292 ASN A O 1
ATOM 2426 N N . ASN A 1 293 ? 74.307 28.296 -33.270 1.00 47.47 293 ASN A N 1
ATOM 2427 C CA . ASN A 1 293 ? 74.771 29.665 -33.020 1.00 47.47 293 ASN A CA 1
ATOM 2428 C C . ASN A 1 293 ? 75.926 30.100 -33.944 1.00 47.47 293 ASN A C 1
ATOM 2430 O O . ASN A 1 293 ? 76.025 31.279 -34.290 1.00 47.47 293 ASN A O 1
ATOM 2434 N N . ASN A 1 294 ? 76.755 29.169 -34.429 1.00 49.31 294 ASN A N 1
ATOM 2435 C CA . ASN A 1 294 ? 77.840 29.477 -35.372 1.00 49.31 294 ASN A CA 1
ATOM 2436 C C . ASN A 1 294 ? 77.363 29.697 -36.822 1.00 49.31 294 ASN A C 1
ATOM 2438 O O . ASN A 1 294 ? 78.011 30.416 -37.585 1.00 49.31 294 ASN A O 1
ATOM 2442 N N . VAL A 1 295 ? 76.221 29.129 -37.226 1.00 50.44 295 VAL A N 1
ATOM 2443 C CA . VAL A 1 295 ? 75.675 29.303 -38.588 1.00 50.44 295 VAL A CA 1
ATOM 2444 C C . VAL A 1 295 ? 74.848 30.589 -38.719 1.00 50.44 295 VAL A C 1
ATOM 2446 O O . VAL A 1 295 ? 74.903 31.251 -39.759 1.00 50.44 295 VAL A O 1
ATOM 2449 N N . LEU A 1 296 ? 74.123 30.985 -37.668 1.00 50.47 296 LEU A N 1
ATOM 2450 C CA . LEU A 1 296 ? 73.277 32.188 -37.660 1.00 50.47 296 LEU A CA 1
ATOM 2451 C C . LEU A 1 296 ? 74.056 33.508 -37.513 1.00 50.47 296 LEU A C 1
ATOM 2453 O O . LEU A 1 296 ? 73.566 34.544 -37.960 1.00 50.47 296 LEU A O 1
ATOM 2457 N N . ASN A 1 297 ? 75.288 33.481 -36.992 1.00 49.09 297 ASN A N 1
ATOM 2458 C CA . ASN A 1 297 ? 76.131 34.676 -36.824 1.00 49.09 297 ASN A CA 1
ATOM 2459 C C . ASN A 1 297 ? 76.917 35.110 -38.079 1.00 49.09 297 ASN A C 1
ATOM 2461 O O . ASN A 1 297 ? 77.552 36.165 -38.078 1.00 49.09 297 ASN A O 1
ATOM 2465 N N . ASN A 1 298 ? 76.839 34.365 -39.185 1.00 54.25 298 ASN A N 1
ATOM 2466 C CA . ASN A 1 298 ? 77.649 34.617 -40.383 1.00 54.25 298 ASN A CA 1
ATOM 2467 C C . ASN A 1 298 ? 77.133 35.583 -41.487 1.00 54.25 298 ASN A C 1
ATOM 2469 O O . ASN A 1 298 ? 77.878 35.805 -42.447 1.00 54.25 298 ASN A O 1
ATOM 2473 N N . PRO A 1 299 ? 75.943 36.228 -41.435 1.00 51.03 299 PRO A N 1
ATOM 2474 C CA . PRO A 1 299 ? 75.578 37.215 -42.459 1.00 51.03 299 PRO A CA 1
ATOM 2475 C C . PRO A 1 299 ? 76.427 38.500 -42.396 1.00 51.03 299 PRO A C 1
ATOM 2477 O O . PRO A 1 299 ? 76.578 39.190 -43.406 1.00 51.03 299 PRO A O 1
ATOM 2480 N N . LEU A 1 300 ? 77.013 38.810 -41.234 1.00 51.56 300 LEU A N 1
ATOM 2481 C CA . LEU A 1 300 ? 77.850 39.995 -41.013 1.00 51.56 300 LEU A CA 1
ATOM 2482 C C . LEU A 1 300 ? 79.268 39.862 -41.595 1.00 51.56 300 LEU A C 1
ATOM 2484 O O . LEU A 1 300 ? 79.847 40.871 -42.004 1.00 51.56 300 LEU A O 1
ATOM 2488 N N . GLU A 1 301 ? 79.818 38.648 -41.704 1.00 55.03 301 GLU A N 1
ATOM 2489 C CA . GLU A 1 301 ? 81.166 38.444 -42.257 1.00 55.03 301 GLU A CA 1
ATOM 2490 C C . GLU A 1 301 ? 81.235 38.741 -43.759 1.00 55.03 301 GLU A C 1
ATOM 2492 O O . GLU A 1 301 ? 82.181 39.387 -44.215 1.00 55.03 301 GLU A O 1
ATOM 2497 N N . TRP A 1 302 ? 80.210 38.364 -44.531 1.00 58.03 302 TRP A N 1
ATOM 2498 C CA . TRP A 1 302 ? 80.161 38.657 -45.969 1.00 58.03 302 TRP A CA 1
ATOM 2499 C C . TRP A 1 302 ? 80.150 40.166 -46.247 1.00 58.03 302 TRP A C 1
ATOM 2501 O O . TRP A 1 302 ? 80.885 40.647 -47.113 1.00 58.03 302 TRP A O 1
ATOM 2511 N N . PHE A 1 303 ? 79.374 40.929 -45.468 1.00 56.09 303 PHE A N 1
ATOM 2512 C CA . PHE A 1 303 ? 79.336 42.388 -45.579 1.00 56.09 303 PHE A CA 1
ATOM 2513 C C . PHE A 1 303 ? 80.696 43.005 -45.220 1.00 56.09 303 PHE A C 1
ATOM 2515 O O . PHE A 1 303 ? 81.171 43.897 -45.921 1.00 56.09 303 PHE A O 1
ATOM 2522 N N . ARG A 1 304 ? 81.374 42.476 -44.191 1.00 58.84 304 ARG A N 1
ATOM 2523 C CA . ARG A 1 304 ? 82.720 42.912 -43.779 1.00 58.84 304 ARG A CA 1
ATOM 2524 C C . ARG A 1 304 ? 83.775 42.705 -44.866 1.00 58.84 304 ARG A C 1
ATOM 2526 O O . ARG A 1 304 ? 84.611 43.585 -45.049 1.00 58.84 304 ARG A O 1
ATOM 2533 N N . TRP A 1 305 ? 83.735 41.590 -45.595 1.00 61.22 305 TRP A N 1
ATOM 2534 C CA . TRP A 1 305 ? 84.718 41.291 -46.646 1.00 61.22 305 TRP A CA 1
ATOM 2535 C C . TRP A 1 305 ? 84.515 42.101 -47.936 1.00 61.22 305 TRP A C 1
ATOM 2537 O O . TRP A 1 305 ? 85.496 42.428 -48.599 1.00 61.22 305 TRP A O 1
ATOM 2547 N N . TRP A 1 306 ? 83.278 42.474 -48.283 1.00 64.56 306 TRP A N 1
ATOM 2548 C CA . TRP A 1 306 ? 82.986 43.258 -49.496 1.00 64.56 306 TRP A CA 1
ATOM 2549 C C . TRP A 1 306 ? 82.990 44.772 -49.286 1.00 64.56 306 TRP A C 1
ATOM 2551 O O . TRP A 1 306 ? 83.215 45.523 -50.238 1.00 64.56 306 TRP A O 1
ATOM 2561 N N . PHE A 1 307 ? 82.794 45.235 -48.052 1.00 67.56 307 PHE A N 1
ATOM 2562 C CA . PHE A 1 307 ? 82.780 46.660 -47.741 1.00 67.56 307 PHE A CA 1
ATOM 2563 C C . PHE A 1 307 ? 84.130 47.332 -48.027 1.00 67.56 307 PHE A C 1
ATOM 2565 O O . PHE A 1 307 ? 84.168 48.377 -48.674 1.00 67.56 307 PHE A O 1
ATOM 2572 N N . TRP A 1 308 ? 85.244 46.713 -47.621 1.00 72.69 308 TRP A N 1
ATOM 2573 C CA . TRP A 1 308 ? 86.579 47.304 -47.777 1.00 72.69 308 TRP A CA 1
ATOM 2574 C C . TRP A 1 308 ? 87.042 47.445 -49.237 1.00 72.69 308 TRP A C 1
ATOM 2576 O O . TRP A 1 308 ? 87.500 48.533 -49.589 1.00 72.69 308 TRP A O 1
ATOM 2586 N N . PRO A 1 309 ? 86.886 46.439 -50.122 1.00 73.88 309 PRO A N 1
ATOM 2587 C CA . PRO A 1 309 ? 87.214 46.592 -51.540 1.00 73.88 309 PRO A CA 1
ATOM 2588 C C . PRO A 1 309 ? 86.368 47.660 -52.240 1.00 73.88 309 PRO A C 1
ATOM 2590 O O . PRO A 1 309 ? 86.899 48.455 -53.014 1.00 73.88 309 PRO A O 1
ATOM 2593 N N . ILE A 1 310 ? 85.062 47.719 -51.952 1.00 71.12 310 ILE A N 1
ATOM 2594 C CA . ILE A 1 310 ? 84.162 48.717 -52.548 1.00 71.12 310 ILE A CA 1
ATOM 2595 C C . ILE A 1 310 ? 84.535 50.122 -52.066 1.00 71.12 310 ILE A C 1
ATOM 2597 O O . ILE A 1 310 ? 84.657 51.039 -52.878 1.00 71.12 310 ILE A O 1
ATOM 2601 N N . LEU A 1 311 ? 84.784 50.288 -50.765 1.00 76.31 311 LEU A N 1
ATOM 2602 C CA . LEU A 1 311 ? 85.225 51.555 -50.188 1.00 76.31 311 LEU A CA 1
ATOM 2603 C C . LEU A 1 311 ? 86.573 51.998 -50.776 1.00 76.31 311 LEU A C 1
ATOM 2605 O O . LEU A 1 311 ? 86.728 53.163 -51.134 1.00 76.31 311 LEU A O 1
ATOM 2609 N N . PHE A 1 312 ? 87.520 51.071 -50.953 1.00 78.44 312 PHE A N 1
ATOM 2610 C CA . PHE A 1 312 ? 88.813 51.348 -51.579 1.00 78.44 312 PHE A CA 1
ATOM 2611 C C . PHE A 1 312 ? 88.665 51.813 -53.033 1.00 78.44 312 PHE A C 1
ATOM 2613 O O . PHE A 1 312 ? 89.287 52.801 -53.420 1.00 78.44 312 PHE A O 1
ATOM 2620 N N . ILE A 1 313 ? 87.802 51.165 -53.827 1.00 75.31 313 ILE A N 1
ATOM 2621 C CA . ILE A 1 313 ? 87.515 51.574 -55.212 1.00 75.31 313 ILE A CA 1
ATOM 2622 C C . ILE A 1 313 ? 86.921 52.987 -55.246 1.00 75.31 313 ILE A C 1
ATOM 2624 O O . ILE A 1 313 ? 87.359 53.809 -56.049 1.00 75.31 313 ILE A O 1
ATOM 2628 N N . VAL A 1 314 ? 85.974 53.302 -54.358 1.00 74.62 314 VAL A N 1
ATOM 2629 C CA . VAL A 1 314 ? 85.358 54.638 -54.278 1.00 74.62 314 VAL A CA 1
ATOM 2630 C C . VAL A 1 314 ? 86.383 55.704 -53.878 1.00 74.62 314 VAL A C 1
ATOM 2632 O O . VAL A 1 314 ? 86.427 56.767 -54.499 1.00 74.62 314 VAL A O 1
ATOM 2635 N N . ILE A 1 315 ? 87.245 55.419 -52.897 1.00 77.00 315 ILE A N 1
ATOM 2636 C CA . ILE A 1 315 ? 88.311 56.334 -52.459 1.00 77.00 315 ILE A CA 1
ATOM 2637 C C . ILE A 1 315 ? 89.333 56.559 -53.578 1.00 77.00 315 ILE A C 1
ATOM 2639 O O . ILE A 1 315 ? 89.651 57.708 -53.877 1.00 77.00 315 ILE A O 1
ATOM 2643 N N . MET A 1 316 ? 89.801 55.501 -54.247 1.00 75.81 316 MET A N 1
ATOM 2644 C CA . MET A 1 316 ? 90.701 55.601 -55.407 1.00 75.81 316 MET A CA 1
ATOM 2645 C C . MET A 1 316 ? 90.099 56.464 -56.518 1.00 75.81 316 MET A C 1
ATOM 2647 O O . MET A 1 316 ? 90.790 57.287 -57.121 1.00 75.81 316 MET A O 1
ATOM 2651 N N . PHE A 1 317 ? 88.797 56.320 -56.763 1.00 69.62 317 PHE A N 1
ATOM 2652 C CA . PHE A 1 317 ? 88.093 57.086 -57.784 1.00 69.62 317 PHE A CA 1
ATOM 2653 C C . PHE A 1 317 ? 87.948 58.567 -57.404 1.00 69.62 317 PHE A C 1
ATOM 2655 O O . PHE A 1 317 ? 88.175 59.442 -58.240 1.00 69.62 317 PHE A O 1
ATOM 2662 N N . LEU A 1 318 ? 87.645 58.866 -56.135 1.00 73.31 318 LEU A N 1
ATOM 2663 C CA . LEU A 1 318 ? 87.645 60.231 -55.600 1.00 73.31 318 LEU A CA 1
ATOM 2664 C C . LEU A 1 318 ? 89.040 60.860 -55.671 1.00 73.31 318 LEU A C 1
ATOM 2666 O O . LEU A 1 318 ? 89.164 62.014 -56.071 1.00 73.31 318 LEU A O 1
ATOM 2670 N N . PHE A 1 319 ? 90.089 60.097 -55.363 1.00 72.44 319 PHE A N 1
ATOM 2671 C CA . PHE A 1 319 ? 91.474 60.558 -55.431 1.00 72.44 319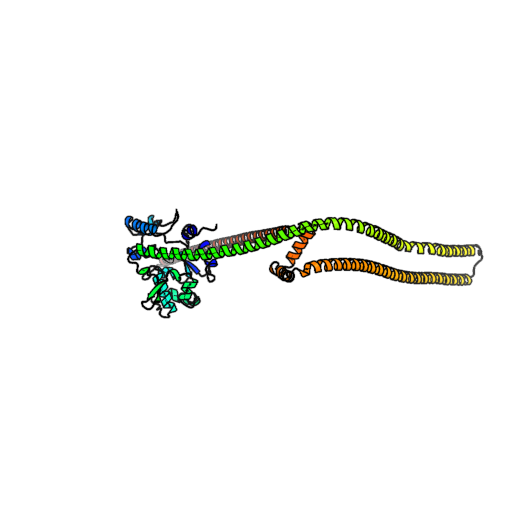 PHE A CA 1
ATOM 2672 C C . PHE A 1 319 ? 91.897 60.870 -56.872 1.00 72.44 319 PHE A C 1
ATOM 2674 O O . PHE A 1 319 ? 92.460 61.931 -57.133 1.00 72.44 319 PHE A O 1
ATOM 2681 N N . MET A 1 320 ? 91.544 60.011 -57.838 1.00 70.19 320 MET A N 1
ATOM 2682 C CA . MET A 1 320 ? 91.723 60.295 -59.268 1.00 70.19 320 MET A CA 1
ATOM 2683 C C . MET A 1 320 ? 90.938 61.532 -59.712 1.00 70.19 320 MET A C 1
ATOM 2685 O O . MET A 1 320 ? 91.466 62.350 -60.463 1.00 70.19 320 MET A O 1
ATOM 2689 N N . TYR A 1 321 ? 89.692 61.691 -59.266 1.00 67.38 321 TYR A N 1
ATOM 2690 C CA . TYR A 1 321 ? 88.853 62.832 -59.630 1.00 67.38 321 TYR A CA 1
ATOM 2691 C C . TYR A 1 321 ? 89.409 64.152 -59.080 1.00 67.38 321 TYR A C 1
ATOM 2693 O O . TYR A 1 321 ? 89.496 65.140 -59.809 1.00 67.38 321 TYR A O 1
ATOM 2701 N N . ILE A 1 322 ? 89.844 64.154 -57.820 1.00 67.06 322 ILE A N 1
ATOM 2702 C CA . ILE A 1 322 ? 90.441 65.310 -57.148 1.00 67.06 322 ILE A CA 1
ATOM 2703 C C . ILE A 1 322 ? 91.796 65.648 -57.782 1.00 67.06 322 ILE A C 1
ATOM 2705 O O . ILE A 1 322 ? 91.976 66.781 -58.226 1.00 67.06 322 ILE A O 1
ATOM 2709 N N . ASN A 1 323 ? 92.707 64.683 -57.945 1.00 63.25 323 ASN A N 1
ATOM 2710 C CA . ASN A 1 323 ? 94.005 64.936 -58.583 1.00 63.25 323 ASN A CA 1
ATOM 2711 C C . ASN A 1 323 ? 93.863 65.436 -60.025 1.00 63.25 323 ASN A C 1
ATOM 2713 O O . ASN A 1 323 ? 94.598 66.324 -60.441 1.00 63.25 323 ASN A O 1
ATOM 2717 N N . ASN A 1 324 ? 92.887 64.937 -60.786 1.00 61.09 324 ASN A N 1
ATOM 2718 C CA . ASN A 1 324 ? 92.650 65.398 -62.156 1.00 61.09 324 ASN A CA 1
ATOM 2719 C C . ASN A 1 324 ? 91.998 66.796 -62.205 1.00 61.09 324 ASN A C 1
ATOM 2721 O O . ASN A 1 324 ? 92.218 67.542 -63.158 1.00 61.09 324 ASN A O 1
ATOM 2725 N N . LYS A 1 325 ? 91.232 67.183 -61.172 1.00 58.91 325 LYS A N 1
ATOM 2726 C CA . LYS A 1 325 ? 90.676 68.539 -61.024 1.00 58.91 325 LYS A CA 1
ATOM 2727 C C . LYS A 1 325 ? 91.757 69.562 -60.654 1.00 58.91 325 LYS A C 1
ATOM 2729 O O . LYS A 1 325 ? 91.735 70.662 -61.189 1.00 58.91 325 LYS A O 1
ATOM 2734 N N . TYR A 1 326 ? 92.714 69.197 -59.800 1.00 56.59 326 TYR A N 1
ATOM 2735 C CA . TYR A 1 326 ? 93.816 70.085 -59.400 1.00 56.59 326 TYR A CA 1
ATOM 2736 C C . TYR A 1 326 ? 94.986 70.114 -60.401 1.00 56.59 326 TYR A C 1
ATOM 2738 O O . TYR A 1 326 ? 95.687 71.118 -60.474 1.00 56.59 326 TYR A O 1
ATOM 2746 N N . ALA A 1 327 ? 95.161 69.080 -61.233 1.00 57.41 327 ALA A N 1
ATOM 2747 C CA . ALA A 1 327 ? 96.160 69.066 -62.309 1.00 57.41 327 ALA A CA 1
ATOM 2748 C C . ALA A 1 327 ? 95.754 69.880 -63.559 1.00 57.41 327 ALA A C 1
ATOM 2750 O O . ALA A 1 327 ? 96.599 70.151 -64.406 1.00 57.41 327 ALA A O 1
ATOM 2751 N N . ASN A 1 328 ? 94.485 70.289 -63.686 1.00 55.38 328 ASN A N 1
ATOM 2752 C CA . ASN A 1 328 ? 93.973 71.049 -64.831 1.00 55.38 328 ASN A CA 1
ATOM 2753 C C . ASN A 1 328 ? 93.283 72.349 -64.385 1.00 55.38 328 ASN A C 1
ATOM 2755 O O . ASN A 1 328 ? 92.074 72.509 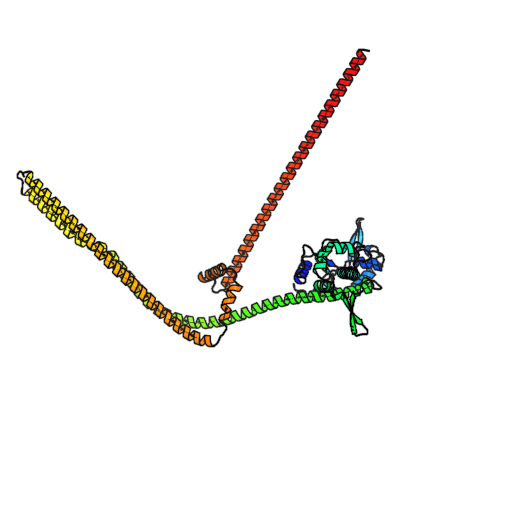-64.536 1.00 55.38 328 ASN A O 1
ATOM 2759 N N . ASN A 1 329 ? 94.063 73.321 -63.907 1.00 55.94 329 ASN A N 1
ATOM 2760 C CA . ASN A 1 329 ? 93.639 74.728 -63.838 1.00 55.94 329 ASN A CA 1
ATOM 2761 C C . ASN A 1 329 ? 93.781 75.425 -65.209 1.00 55.94 329 ASN A C 1
ATOM 2763 O O . ASN A 1 329 ? 94.353 76.503 -65.333 1.00 55.94 329 ASN A O 1
ATOM 2767 N N . SER A 1 330 ? 93.252 74.798 -66.260 1.00 52.50 330 SER A N 1
ATOM 2768 C CA . SER A 1 330 ? 93.167 75.372 -67.603 1.00 52.50 330 SER A CA 1
ATOM 2769 C C . SER A 1 330 ? 91.791 75.064 -68.187 1.00 52.50 330 SER A C 1
ATOM 2771 O O . SER A 1 330 ? 91.357 73.911 -68.193 1.00 52.50 330 SER A O 1
ATOM 2773 N N . LEU A 1 331 ? 91.094 76.126 -68.602 1.00 57.25 331 LEU A N 1
ATOM 2774 C CA . LEU A 1 331 ? 89.746 76.184 -69.181 1.00 57.25 331 LEU A CA 1
ATOM 2775 C C . LEU A 1 331 ? 89.372 74.930 -69.994 1.00 57.25 331 LEU A C 1
ATOM 2777 O O . LEU A 1 331 ? 89.711 74.792 -71.169 1.00 57.25 331 LEU A O 1
ATOM 2781 N N . ALA A 1 332 ? 88.638 74.007 -69.369 1.00 55.34 332 ALA A N 1
ATOM 2782 C CA . ALA A 1 332 ? 88.238 72.763 -70.011 1.00 55.34 332 ALA A CA 1
ATOM 2783 C C . ALA A 1 332 ? 86.956 72.950 -70.843 1.00 55.34 332 ALA A C 1
ATOM 2785 O O . ALA A 1 332 ? 85.884 73.256 -70.324 1.00 55.34 332 ALA A O 1
ATOM 2786 N N . ASN A 1 333 ? 87.089 72.709 -72.148 1.00 55.97 333 ASN A N 1
ATOM 2787 C CA . ASN A 1 333 ? 86.034 72.672 -73.160 1.00 55.97 333 ASN A CA 1
ATOM 2788 C C . ASN A 1 333 ? 84.810 71.822 -72.705 1.00 55.97 333 ASN A C 1
ATOM 2790 O O . ASN A 1 333 ? 84.998 70.665 -72.300 1.00 55.97 333 ASN A O 1
ATOM 2794 N N . PRO A 1 334 ? 83.560 72.327 -72.818 1.00 58.84 334 PRO A N 1
ATOM 2795 C CA . PRO A 1 334 ? 82.334 71.629 -72.398 1.00 58.84 334 PRO A CA 1
ATOM 2796 C C . PRO A 1 334 ? 82.177 70.208 -72.960 1.00 58.84 334 PRO A C 1
ATOM 2798 O O . PRO A 1 334 ? 81.585 69.333 -72.322 1.00 58.84 334 PRO A O 1
ATOM 2801 N N . TRP A 1 335 ? 82.748 69.944 -74.137 1.00 56.31 335 TRP A N 1
ATOM 2802 C CA . TRP A 1 335 ? 82.686 68.637 -74.791 1.00 56.31 335 TRP A CA 1
ATOM 2803 C C . TRP A 1 335 ? 83.491 67.554 -74.053 1.00 56.31 335 TRP A C 1
ATOM 2805 O O . TRP A 1 335 ? 83.075 66.396 -73.980 1.00 56.31 335 TRP A O 1
ATOM 2815 N N . VAL A 1 336 ? 84.609 67.931 -73.427 1.00 60.41 336 VAL A N 1
ATOM 2816 C CA . VAL A 1 336 ? 85.448 67.019 -72.631 1.00 60.41 336 VAL A CA 1
ATOM 2817 C C . VAL A 1 336 ? 84.764 66.675 -71.306 1.00 60.41 336 VAL A C 1
ATOM 2819 O O . VAL A 1 336 ? 84.822 65.529 -70.859 1.00 60.41 336 VAL A O 1
ATOM 2822 N N . ILE A 1 337 ? 84.051 67.633 -70.708 1.00 60.06 337 ILE A N 1
ATOM 2823 C CA . ILE A 1 337 ? 83.286 67.440 -69.467 1.00 60.06 337 ILE A CA 1
ATOM 2824 C C . ILE A 1 337 ? 82.142 66.442 -69.694 1.00 60.06 337 ILE A C 1
ATOM 2826 O O . ILE A 1 337 ? 81.978 65.503 -68.917 1.00 60.06 337 ILE A O 1
ATOM 2830 N N . ARG A 1 338 ? 81.405 66.568 -70.805 1.00 58.25 338 ARG A N 1
ATOM 2831 C CA . ARG A 1 338 ? 80.290 65.663 -71.140 1.00 58.25 338 ARG A CA 1
ATOM 2832 C C . ARG A 1 338 ? 80.743 64.223 -71.385 1.00 58.25 338 ARG A C 1
ATOM 2834 O O . ARG A 1 338 ? 80.097 63.290 -70.911 1.00 58.25 338 ARG A O 1
ATOM 2841 N N . ARG A 1 339 ? 81.878 64.032 -72.070 1.00 62.28 339 ARG A N 1
ATOM 2842 C CA . ARG A 1 339 ? 82.463 62.697 -72.289 1.00 62.28 339 ARG A CA 1
ATOM 2843 C C . ARG A 1 339 ? 82.907 62.060 -70.971 1.00 62.28 339 ARG A C 1
ATOM 2845 O O . ARG A 1 339 ? 82.618 60.892 -70.748 1.00 62.28 339 ARG A O 1
ATOM 2852 N N . LYS A 1 340 ? 83.512 62.841 -70.068 1.00 61.66 340 LYS A N 1
ATOM 2853 C CA . LYS A 1 340 ? 83.909 62.379 -68.728 1.00 61.66 340 LYS A CA 1
ATOM 2854 C C . LYS A 1 340 ? 82.703 61.993 -67.858 1.00 61.66 340 LYS A C 1
ATOM 2856 O O . LYS A 1 340 ? 82.739 60.938 -67.236 1.00 61.66 340 LYS A O 1
ATOM 2861 N N . ILE A 1 341 ? 81.623 62.780 -67.863 1.00 60.88 341 ILE A N 1
ATOM 2862 C CA . ILE A 1 341 ? 80.384 62.463 -67.121 1.00 60.88 341 ILE A CA 1
ATOM 2863 C C . ILE A 1 341 ? 79.721 61.189 -67.663 1.00 60.88 341 ILE A C 1
ATOM 2865 O O . ILE A 1 341 ? 79.280 60.349 -66.882 1.00 60.88 341 ILE A O 1
ATOM 2869 N N . SER A 1 342 ? 79.707 61.004 -68.986 1.00 62.19 342 SER A N 1
ATOM 2870 C CA . SER A 1 342 ? 79.185 59.780 -69.601 1.00 62.19 342 SER A CA 1
ATOM 2871 C C . SER A 1 342 ? 79.979 58.548 -69.160 1.00 62.19 342 SER A C 1
ATOM 2873 O O . SER A 1 342 ? 79.387 57.575 -68.699 1.00 62.19 342 SER A O 1
ATOM 2875 N N . THR A 1 343 ? 81.314 58.590 -69.193 1.00 68.94 343 THR A N 1
ATOM 2876 C CA . THR A 1 343 ? 82.145 57.465 -68.732 1.00 68.94 343 THR A CA 1
ATOM 2877 C C . THR A 1 343 ? 81.921 57.148 -67.249 1.00 68.94 343 THR A C 1
ATOM 2879 O O . THR A 1 343 ? 81.848 55.978 -66.884 1.00 68.94 343 THR A O 1
ATOM 2882 N N . ILE A 1 344 ? 81.737 58.170 -66.404 1.00 65.12 344 ILE A N 1
ATOM 2883 C CA . ILE A 1 344 ? 81.413 57.994 -64.979 1.00 65.12 344 ILE A CA 1
ATOM 2884 C C . ILE A 1 344 ? 80.061 57.295 -64.812 1.00 65.12 344 ILE A C 1
ATOM 2886 O O . ILE A 1 344 ? 79.970 56.345 -64.042 1.00 65.12 344 ILE A O 1
ATOM 2890 N N . SER A 1 345 ? 79.034 57.707 -65.561 1.00 64.12 345 SER A N 1
ATOM 2891 C CA . SER A 1 345 ? 77.706 57.088 -65.481 1.00 64.12 345 SER A CA 1
ATOM 2892 C C . SER A 1 345 ? 77.705 55.631 -65.945 1.00 64.12 345 SER A C 1
ATOM 2894 O O . SER A 1 345 ? 76.994 54.815 -65.370 1.00 64.12 345 SER A O 1
ATOM 2896 N N . HIS A 1 346 ? 78.494 55.278 -66.963 1.00 72.50 346 HIS A N 1
ATOM 2897 C CA . HIS A 1 346 ? 78.611 53.883 -67.400 1.00 72.50 346 HIS A CA 1
ATOM 2898 C C . HIS A 1 346 ? 79.367 53.034 -66.371 1.00 72.50 346 HIS A C 1
ATOM 2900 O O . HIS A 1 346 ? 79.013 51.879 -66.138 1.00 72.50 346 HIS A O 1
ATOM 2906 N N . PHE A 1 347 ? 80.373 53.611 -65.710 1.00 72.69 347 PHE A N 1
ATOM 2907 C CA . PHE A 1 347 ? 81.139 52.920 -64.679 1.00 72.69 347 PHE A CA 1
ATOM 2908 C C . PHE A 1 347 ? 80.317 52.683 -63.405 1.00 72.69 347 PHE A C 1
ATOM 2910 O O . PHE A 1 347 ? 80.322 51.576 -62.872 1.00 72.69 347 PHE A O 1
ATOM 2917 N N . THR A 1 348 ? 79.541 53.668 -62.943 1.00 70.06 348 THR A N 1
ATOM 2918 C CA . THR A 1 348 ? 78.635 53.481 -61.796 1.00 70.06 348 THR A CA 1
ATOM 2919 C C . THR A 1 348 ? 77.534 52.469 -62.102 1.00 70.06 348 THR A C 1
ATOM 2921 O O . THR A 1 348 ? 77.198 51.657 -61.240 1.00 70.06 348 THR A O 1
ATOM 2924 N N . TYR A 1 349 ? 77.033 52.445 -63.341 1.00 72.25 349 TYR A N 1
ATOM 2925 C CA . TYR A 1 349 ? 76.074 51.439 -63.796 1.00 72.25 349 TYR A CA 1
ATOM 2926 C C . TYR A 1 349 ? 76.677 50.026 -63.778 1.00 72.25 349 TYR A C 1
ATOM 2928 O O . TYR A 1 349 ? 76.035 49.086 -63.316 1.00 72.25 349 TYR A O 1
ATOM 2936 N N . LEU A 1 350 ? 77.940 49.869 -64.189 1.00 76.44 350 LEU A N 1
ATOM 2937 C CA . LEU A 1 350 ? 78.652 48.590 -64.123 1.00 76.44 350 LEU A CA 1
ATOM 2938 C C . LEU A 1 350 ? 78.827 48.098 -62.676 1.00 76.44 350 LEU A C 1
ATOM 2940 O O . LEU A 1 350 ? 78.557 46.931 -62.394 1.00 76.44 350 LEU A O 1
ATOM 2944 N N . ILE A 1 351 ? 79.223 48.978 -61.749 1.00 73.56 351 ILE A N 1
ATOM 2945 C CA . ILE A 1 351 ? 79.354 48.630 -60.321 1.00 73.56 351 ILE A CA 1
ATOM 2946 C C . ILE A 1 351 ? 78.004 48.188 -59.747 1.00 73.56 351 ILE A C 1
ATOM 2948 O O . ILE A 1 351 ? 77.939 47.196 -59.020 1.00 73.56 351 ILE A O 1
ATOM 2952 N N . PHE A 1 352 ? 76.922 48.885 -60.105 1.00 74.31 352 PHE A N 1
ATOM 2953 C CA . PHE A 1 352 ? 75.573 48.526 -59.678 1.00 74.31 352 PHE A CA 1
ATOM 2954 C C . PHE A 1 352 ? 75.186 47.114 -60.141 1.00 74.31 352 PHE A C 1
ATOM 2956 O O . PHE A 1 352 ? 74.733 46.305 -59.329 1.00 74.31 352 PHE A O 1
ATOM 2963 N N . TRP A 1 353 ? 75.429 46.777 -61.411 1.00 75.44 353 TRP A N 1
ATOM 2964 C CA . TRP A 1 353 ? 75.123 45.442 -61.934 1.00 75.44 353 TRP A CA 1
ATOM 2965 C C . TRP A 1 353 ? 75.993 44.343 -61.325 1.00 75.44 353 TRP A C 1
ATOM 2967 O O . TRP A 1 353 ? 75.474 43.273 -61.011 1.00 75.44 353 TRP A O 1
ATOM 2977 N N . ILE A 1 354 ? 77.279 44.602 -61.075 1.00 76.06 354 ILE A N 1
ATOM 2978 C CA . ILE A 1 354 ? 78.159 43.645 -60.388 1.00 76.06 354 ILE A CA 1
ATOM 2979 C C . ILE A 1 354 ? 77.662 43.382 -58.960 1.00 76.06 354 ILE A C 1
ATOM 2981 O O . ILE A 1 354 ? 77.603 42.224 -58.536 1.00 76.06 354 ILE A O 1
ATOM 2985 N N . ALA A 1 355 ? 77.245 44.420 -58.229 1.00 71.25 355 ALA A N 1
ATOM 2986 C CA . ALA A 1 355 ? 76.699 44.274 -56.881 1.00 71.25 355 ALA A CA 1
ATOM 2987 C C . ALA A 1 355 ? 75.369 43.500 -56.880 1.00 71.25 355 ALA A C 1
ATOM 2989 O O . ALA A 1 355 ? 75.165 42.610 -56.048 1.00 71.25 355 ALA A O 1
ATOM 2990 N N . LEU A 1 356 ? 74.484 43.790 -57.840 1.00 71.25 356 LEU A N 1
ATOM 2991 C CA . LEU A 1 356 ? 73.190 43.122 -57.967 1.00 71.25 356 LEU A CA 1
ATOM 2992 C C . LEU A 1 356 ? 73.351 41.634 -58.310 1.00 71.25 356 LEU A C 1
ATOM 2994 O O . LEU A 1 356 ? 72.775 40.783 -57.632 1.00 71.25 356 LEU A O 1
ATOM 2998 N N . ILE A 1 357 ? 74.177 41.309 -59.308 1.00 72.62 357 ILE A N 1
ATOM 2999 C CA . ILE A 1 357 ? 74.446 39.923 -59.719 1.00 72.62 357 ILE A CA 1
ATOM 3000 C C . ILE A 1 357 ? 75.117 39.150 -58.578 1.00 72.62 357 ILE A C 1
ATOM 3002 O O . ILE A 1 357 ? 74.712 38.027 -58.278 1.00 72.62 357 ILE A O 1
ATOM 3006 N N . SER A 1 358 ? 76.074 39.760 -57.875 1.00 71.12 358 SER A N 1
ATOM 3007 C CA . SER A 1 358 ? 76.739 39.126 -56.727 1.00 71.12 358 SER A CA 1
ATOM 3008 C C . SER A 1 358 ? 75.755 38.796 -55.600 1.00 71.12 358 SER A C 1
ATOM 3010 O O . SER A 1 358 ? 75.815 37.704 -55.035 1.00 71.12 358 SER A O 1
ATOM 3012 N N . LYS A 1 359 ? 74.795 39.687 -55.313 1.00 68.62 359 LYS A N 1
ATOM 3013 C CA . LYS A 1 359 ? 73.736 39.444 -54.320 1.00 68.62 359 LYS A CA 1
ATOM 3014 C C . LYS A 1 359 ? 72.794 38.314 -54.745 1.00 68.62 359 LYS A C 1
ATOM 3016 O O . LYS A 1 359 ? 72.432 37.481 -53.916 1.00 68.62 359 LYS A O 1
ATOM 3021 N N . ILE A 1 360 ? 72.428 38.251 -56.025 1.00 68.50 360 ILE A N 1
ATOM 3022 C CA . ILE A 1 360 ? 71.582 37.177 -56.568 1.00 68.50 360 ILE A CA 1
ATOM 3023 C C . ILE A 1 360 ? 72.297 35.823 -56.458 1.00 68.50 360 ILE A C 1
ATOM 3025 O O . ILE A 1 360 ? 71.716 34.865 -55.949 1.00 68.50 360 ILE A O 1
ATOM 3029 N N . VAL A 1 361 ? 73.572 35.745 -56.852 1.00 72.06 361 VAL A N 1
ATOM 3030 C CA . VAL A 1 361 ? 74.376 34.514 -56.756 1.00 72.06 361 VAL A CA 1
ATOM 3031 C C . VAL A 1 361 ? 74.568 34.083 -55.300 1.00 72.06 361 VAL A C 1
ATOM 3033 O O . VAL A 1 361 ? 74.463 32.891 -54.997 1.00 72.06 361 VAL A O 1
ATOM 3036 N N . TYR A 1 362 ? 74.805 35.029 -54.386 1.00 70.19 362 TYR A N 1
ATOM 3037 C CA . TYR A 1 362 ? 74.906 34.741 -52.956 1.00 70.19 362 TYR A CA 1
ATOM 3038 C C . TYR A 1 362 ? 73.596 34.174 -52.404 1.00 70.19 362 TYR A C 1
ATOM 3040 O O . TYR A 1 362 ? 73.608 33.111 -51.789 1.00 70.19 362 TYR A O 1
ATOM 3048 N N . ASN A 1 363 ? 72.459 34.811 -52.696 1.00 65.50 363 ASN A N 1
ATOM 3049 C CA . ASN A 1 363 ? 71.148 34.332 -52.258 1.00 65.50 363 ASN A CA 1
ATOM 3050 C C . ASN A 1 363 ? 70.817 32.949 -52.830 1.00 65.50 363 ASN A C 1
ATOM 3052 O O . ASN A 1 363 ? 70.245 32.117 -52.127 1.00 65.50 363 ASN A O 1
ATOM 3056 N N . PHE A 1 364 ? 71.223 32.664 -54.070 1.00 64.06 364 PHE A N 1
ATOM 3057 C CA . PHE A 1 364 ? 71.027 31.350 -54.679 1.00 64.06 364 PHE A CA 1
ATOM 3058 C C . PHE A 1 364 ? 71.890 30.267 -54.009 1.00 64.06 364 PHE A C 1
ATOM 3060 O O . PHE A 1 364 ? 71.386 29.201 -53.652 1.00 64.06 364 PHE A O 1
ATOM 3067 N N . LYS A 1 365 ? 73.176 30.548 -53.742 1.00 64.94 365 LYS A N 1
ATOM 3068 C CA . LYS A 1 365 ? 74.059 29.632 -52.994 1.00 64.94 365 LYS A CA 1
ATOM 3069 C C . LYS A 1 365 ? 73.613 29.444 -51.543 1.00 64.94 365 LYS A C 1
ATOM 3071 O O . LYS A 1 365 ? 73.685 28.328 -51.033 1.00 64.94 365 LYS A O 1
ATOM 3076 N N . PHE A 1 366 ? 73.139 30.504 -50.893 1.00 61.84 366 PHE A N 1
ATOM 3077 C CA . PHE A 1 366 ? 72.626 30.455 -49.527 1.00 61.84 366 PHE A CA 1
ATOM 3078 C C . PHE A 1 366 ? 71.334 29.636 -49.449 1.00 61.84 366 PHE A C 1
ATOM 3080 O O . PHE A 1 366 ? 71.226 28.759 -48.600 1.00 61.84 366 PHE A O 1
ATOM 3087 N N . SER A 1 367 ? 70.404 29.826 -50.390 1.00 58.09 367 SER A N 1
ATOM 3088 C CA . SER A 1 367 ? 69.171 29.032 -50.486 1.00 58.09 367 SER A CA 1
ATOM 3089 C C . SER A 1 367 ? 69.458 27.542 -50.705 1.00 58.09 367 SER A C 1
ATOM 3091 O O . SER A 1 367 ? 68.878 26.693 -50.027 1.00 58.09 367 SER A O 1
ATOM 3093 N N . ASN A 1 368 ? 70.426 27.205 -51.565 1.00 61.84 368 ASN A N 1
ATOM 3094 C CA . ASN A 1 368 ? 70.846 25.815 -51.758 1.00 61.84 368 ASN A CA 1
ATOM 3095 C C . ASN A 1 368 ? 71.522 25.229 -50.510 1.00 61.84 368 ASN A C 1
ATOM 3097 O O . ASN A 1 368 ? 71.212 24.100 -50.136 1.00 61.84 368 ASN A O 1
ATOM 3101 N N . LYS A 1 369 ? 72.375 25.989 -49.808 1.00 57.66 369 LYS A N 1
ATOM 3102 C CA . LYS A 1 369 ? 72.930 25.558 -48.513 1.00 57.66 369 LYS A CA 1
ATOM 3103 C C . LYS A 1 369 ? 71.843 25.360 -47.456 1.00 57.66 369 LYS A C 1
ATOM 3105 O O . LYS A 1 369 ? 71.906 24.384 -46.720 1.00 57.66 369 LYS A O 1
ATOM 3110 N N . LEU A 1 370 ? 70.828 26.223 -47.409 1.00 54.19 370 LEU A N 1
ATOM 3111 C CA . LEU A 1 370 ? 69.718 26.112 -46.461 1.00 54.19 370 LEU A CA 1
ATOM 3112 C C . LEU A 1 370 ? 68.854 24.873 -46.737 1.00 54.19 370 LEU A C 1
ATOM 3114 O O . LEU A 1 370 ? 68.405 24.218 -45.801 1.00 54.19 370 LEU A O 1
ATOM 3118 N N . LYS A 1 371 ? 68.647 24.523 -48.013 1.00 58.47 371 LYS A N 1
ATOM 3119 C CA . LYS A 1 371 ? 67.957 23.285 -48.408 1.00 58.47 371 LYS A CA 1
ATOM 3120 C C . LYS A 1 371 ? 68.746 22.041 -48.008 1.00 58.47 371 LYS A C 1
ATOM 3122 O O . LYS A 1 371 ? 68.160 21.130 -47.437 1.00 58.47 371 LYS A O 1
ATOM 3127 N N . VAL A 1 372 ? 70.060 22.028 -48.239 1.00 56.59 372 VAL A N 1
ATOM 3128 C CA . VAL A 1 372 ? 70.935 20.926 -47.803 1.00 56.59 372 VAL A CA 1
ATOM 3129 C C . VAL A 1 372 ? 70.962 20.827 -46.276 1.00 56.59 372 VAL A C 1
ATOM 3131 O O . VAL A 1 372 ? 70.840 19.734 -45.740 1.00 56.59 372 VAL A O 1
ATOM 3134 N N . PHE A 1 373 ? 71.028 21.951 -45.560 1.00 52.59 373 PHE A N 1
ATOM 3135 C CA . PHE A 1 373 ? 71.009 21.965 -44.096 1.00 52.59 373 PHE A CA 1
ATOM 3136 C C . PHE A 1 373 ? 69.675 21.467 -43.527 1.00 52.59 373 PHE A C 1
ATOM 3138 O O . PHE A 1 373 ? 69.669 20.658 -42.605 1.00 52.59 373 PHE A O 1
ATOM 3145 N N . LYS A 1 374 ? 68.539 21.874 -44.110 1.00 54.25 374 LYS A N 1
ATOM 3146 C CA . LYS A 1 374 ? 67.220 21.339 -43.739 1.00 54.25 374 LYS A CA 1
ATOM 3147 C C . LYS A 1 374 ? 67.108 19.843 -44.029 1.00 54.25 374 LYS A C 1
ATOM 3149 O O . LYS A 1 374 ? 66.586 19.124 -43.191 1.00 54.25 374 LYS A O 1
ATOM 3154 N N . ALA A 1 375 ? 67.640 19.373 -45.157 1.00 57.59 375 ALA A N 1
ATOM 3155 C CA . ALA A 1 375 ? 67.648 17.952 -45.497 1.00 57.59 375 ALA A CA 1
ATOM 3156 C C . ALA A 1 375 ? 68.539 17.129 -44.551 1.00 57.59 375 ALA A C 1
ATOM 3158 O O . ALA A 1 375 ? 68.138 16.056 -44.122 1.00 57.59 375 ALA A O 1
ATOM 3159 N N . VAL A 1 376 ? 69.715 17.636 -44.166 1.00 56.91 376 VAL A N 1
ATOM 3160 C CA . VAL A 1 376 ? 70.606 16.980 -43.191 1.00 56.91 376 VAL A CA 1
ATOM 3161 C C . VAL A 1 376 ? 70.005 17.004 -41.784 1.00 56.91 376 VAL A C 1
ATOM 3163 O O . VAL A 1 376 ? 70.112 16.011 -41.068 1.00 56.91 376 VAL A O 1
ATOM 3166 N N . LYS A 1 377 ? 69.339 18.099 -41.394 1.00 51.00 377 LYS A N 1
ATOM 3167 C CA . LYS A 1 377 ? 68.609 18.200 -40.123 1.00 51.00 377 LYS A CA 1
ATOM 3168 C C . LYS A 1 377 ? 67.464 17.193 -40.070 1.00 51.00 377 LYS A C 1
ATOM 3170 O O . LYS A 1 377 ? 67.362 16.471 -39.088 1.00 51.00 377 LYS A O 1
ATOM 3175 N N . GLN A 1 378 ? 66.663 17.114 -41.130 1.00 53.00 378 GLN A N 1
ATOM 3176 C CA . GLN A 1 378 ? 65.570 16.153 -41.211 1.00 53.00 378 GLN A CA 1
ATOM 3177 C C . GLN A 1 378 ? 66.109 14.722 -41.184 1.00 53.00 378 GLN A C 1
ATOM 3179 O O . GLN A 1 378 ? 65.693 13.953 -40.344 1.00 53.00 378 GLN A O 1
ATOM 3184 N N . ASN A 1 379 ? 67.150 14.404 -41.956 1.00 58.00 379 ASN A N 1
ATOM 3185 C CA . ASN A 1 379 ? 67.744 13.064 -41.971 1.00 58.00 379 ASN A CA 1
ATOM 3186 C C . ASN A 1 379 ? 68.392 12.673 -40.621 1.00 58.00 379 ASN A C 1
ATOM 3188 O O . ASN A 1 379 ? 68.352 11.514 -40.226 1.00 58.00 379 ASN A O 1
ATOM 3192 N N . LYS A 1 380 ? 68.959 13.627 -39.863 1.00 52.34 380 LYS A N 1
ATOM 3193 C CA . LYS A 1 380 ? 69.434 13.377 -38.486 1.00 52.34 380 LYS A CA 1
ATOM 3194 C C . LYS A 1 380 ? 68.284 13.179 -37.493 1.00 52.34 380 LYS A C 1
ATOM 3196 O O . LYS A 1 380 ? 68.414 12.325 -36.624 1.00 52.34 380 LYS A O 1
ATOM 3201 N N . ILE A 1 381 ? 67.190 13.934 -37.621 1.00 52.84 381 ILE A N 1
ATOM 3202 C CA . ILE A 1 381 ? 65.974 13.757 -36.809 1.00 52.84 381 ILE A CA 1
ATOM 3203 C C . ILE A 1 381 ? 65.325 12.412 -37.134 1.00 52.84 381 ILE A C 1
ATOM 3205 O O . ILE A 1 381 ? 65.061 11.646 -36.220 1.00 52.84 381 ILE A O 1
ATOM 3209 N N . ASP A 1 382 ? 65.200 12.070 -38.413 1.00 55.41 382 ASP A N 1
ATOM 3210 C CA . ASP A 1 382 ? 64.657 10.799 -38.881 1.00 55.41 382 ASP A CA 1
ATOM 3211 C C . ASP A 1 382 ? 65.549 9.622 -38.443 1.00 55.41 382 ASP A C 1
ATOM 3213 O O . ASP A 1 382 ? 65.040 8.564 -38.097 1.00 55.41 382 ASP A O 1
ATOM 3217 N N . ASN A 1 383 ? 66.881 9.780 -38.388 1.00 54.41 383 ASN A N 1
ATOM 3218 C CA . ASN A 1 383 ? 67.783 8.764 -37.820 1.00 54.41 383 ASN A CA 1
ATOM 3219 C C . ASN A 1 383 ? 67.663 8.642 -36.295 1.00 54.41 383 ASN A C 1
ATOM 3221 O O . ASN A 1 383 ? 67.777 7.541 -35.764 1.00 54.41 383 ASN A O 1
ATOM 3225 N N . LEU A 1 384 ? 67.449 9.749 -35.581 1.00 50.81 384 LEU A N 1
ATOM 3226 C CA . LEU A 1 384 ? 67.204 9.742 -34.136 1.00 50.81 384 LEU A CA 1
ATOM 3227 C C . LEU A 1 384 ? 65.843 9.122 -33.808 1.00 50.81 384 LEU A C 1
ATOM 3229 O O . LEU A 1 384 ? 65.751 8.327 -32.879 1.00 50.81 384 LEU A O 1
ATOM 3233 N N . GLU A 1 385 ? 64.811 9.421 -34.594 1.00 50.38 385 GLU A N 1
ATOM 3234 C CA . GLU A 1 385 ? 63.495 8.796 -34.495 1.00 50.38 385 GLU A CA 1
ATOM 3235 C C . GLU A 1 385 ? 63.544 7.327 -34.899 1.00 50.38 385 GLU A C 1
ATOM 3237 O O . GLU A 1 385 ? 62.979 6.510 -34.188 1.00 50.38 385 GLU A O 1
ATOM 3242 N N . ASN A 1 386 ? 64.283 6.950 -35.945 1.00 53.78 386 ASN A N 1
ATOM 3243 C CA . ASN A 1 386 ? 64.463 5.548 -36.324 1.00 53.78 386 ASN A CA 1
ATOM 3244 C C . ASN A 1 386 ? 65.288 4.765 -35.299 1.00 53.78 386 ASN A C 1
ATOM 3246 O O . ASN A 1 386 ? 64.962 3.616 -35.041 1.00 53.78 386 ASN A O 1
ATOM 3250 N N . ASN A 1 387 ? 66.306 5.354 -34.665 1.00 52.12 387 ASN A N 1
ATOM 3251 C CA . ASN A 1 387 ? 67.027 4.697 -33.569 1.00 52.12 387 ASN A CA 1
ATOM 3252 C C . ASN A 1 387 ? 66.175 4.604 -32.299 1.00 52.12 387 ASN A C 1
ATOM 3254 O O . ASN A 1 387 ? 66.201 3.574 -31.631 1.00 52.12 387 ASN A O 1
ATOM 3258 N N . LYS A 1 388 ? 65.371 5.629 -31.982 1.00 50.38 388 LYS A N 1
ATOM 3259 C CA . LYS A 1 388 ? 64.376 5.556 -30.901 1.00 50.38 388 LYS A CA 1
ATOM 3260 C C . LYS A 1 388 ? 63.323 4.498 -31.195 1.00 50.38 388 LYS A C 1
ATOM 3262 O O . LYS A 1 388 ? 62.997 3.726 -30.307 1.00 50.38 388 LYS A O 1
ATOM 3267 N N . LYS A 1 389 ? 62.845 4.425 -32.434 1.00 49.72 389 LYS A N 1
ATOM 3268 C CA . LYS A 1 389 ? 61.860 3.449 -32.889 1.00 49.72 389 LYS A CA 1
ATOM 3269 C C . LYS A 1 389 ? 62.435 2.040 -32.896 1.00 49.72 389 LYS A C 1
ATOM 3271 O O . LYS A 1 389 ? 61.766 1.154 -32.411 1.00 49.72 389 LYS A O 1
ATOM 3276 N N . LYS A 1 390 ? 63.686 1.846 -33.316 1.00 51.66 390 LYS A N 1
ATOM 3277 C CA . LYS A 1 390 ? 64.369 0.546 -33.303 1.00 51.66 390 LYS A CA 1
ATOM 3278 C C . LYS A 1 390 ? 64.683 0.061 -31.886 1.00 51.66 390 LYS A C 1
ATOM 3280 O O . LYS A 1 390 ? 64.506 -1.115 -31.600 1.00 51.66 390 LYS A O 1
ATOM 3285 N N . ASN A 1 391 ? 65.078 0.964 -30.985 1.00 49.88 391 ASN A N 1
ATOM 3286 C CA . ASN A 1 391 ? 65.236 0.640 -29.565 1.00 49.88 391 ASN A CA 1
ATOM 3287 C C . ASN A 1 391 ? 63.884 0.386 -28.889 1.00 49.88 391 ASN A C 1
ATOM 3289 O O . ASN A 1 391 ? 63.804 -0.462 -28.013 1.00 49.88 391 ASN A O 1
ATOM 3293 N N . HIS A 1 392 ? 62.827 1.097 -29.288 1.00 45.41 392 HIS A N 1
ATOM 3294 C CA . HIS A 1 392 ? 61.469 0.871 -28.797 1.00 45.41 392 HIS A CA 1
ATOM 3295 C C . HIS A 1 392 ? 60.882 -0.434 -29.341 1.00 45.41 392 HIS A C 1
ATOM 3297 O O . HIS A 1 392 ? 60.275 -1.166 -28.582 1.00 45.41 392 HIS A O 1
ATOM 3303 N N . GLU A 1 393 ? 61.120 -0.761 -30.611 1.00 49.00 393 GLU A N 1
ATOM 3304 C CA . GLU A 1 393 ? 60.737 -2.024 -31.245 1.00 49.00 393 GLU A CA 1
ATOM 3305 C C . GLU A 1 393 ? 61.481 -3.196 -30.604 1.00 49.00 393 GLU A C 1
ATOM 3307 O O . GLU A 1 393 ? 60.820 -4.160 -30.260 1.00 49.00 393 GLU A O 1
ATOM 3312 N N . GLN A 1 394 ? 62.788 -3.093 -30.321 1.00 51.31 394 GLN A N 1
ATOM 3313 C CA . GLN A 1 394 ? 63.512 -4.119 -29.551 1.00 51.31 394 GLN A CA 1
ATOM 3314 C C . GLN A 1 394 ? 62.987 -4.269 -28.118 1.00 51.31 394 GLN A C 1
ATOM 3316 O O . GLN A 1 394 ? 62.856 -5.389 -27.640 1.00 51.31 394 GLN A O 1
ATOM 3321 N N . LEU A 1 395 ? 62.645 -3.164 -27.444 1.00 46.22 395 LEU A N 1
ATOM 3322 C CA . LEU A 1 395 ? 62.050 -3.216 -26.103 1.00 46.22 395 LEU A CA 1
ATOM 3323 C C . LEU A 1 395 ? 60.651 -3.846 -26.126 1.00 46.22 395 LEU A C 1
ATOM 3325 O O . LEU A 1 395 ? 60.277 -4.551 -25.198 1.00 46.22 395 LEU A O 1
ATOM 3329 N N . VAL A 1 396 ? 59.875 -3.561 -27.174 1.00 46.72 396 VAL A N 1
ATOM 3330 C CA . VAL A 1 396 ? 58.541 -4.120 -27.403 1.00 46.72 396 VAL A CA 1
ATOM 3331 C C . VAL A 1 396 ? 58.638 -5.595 -27.783 1.00 46.72 396 VAL A C 1
ATOM 3333 O O . VAL A 1 396 ? 57.814 -6.352 -27.306 1.00 46.72 396 VAL A O 1
ATOM 3336 N N . GLU A 1 397 ? 59.646 -6.025 -28.547 1.00 49.81 397 GLU A N 1
ATOM 3337 C CA . GLU A 1 397 ? 59.894 -7.437 -28.886 1.00 49.81 397 GLU A CA 1
ATOM 3338 C C . GLU A 1 397 ? 60.338 -8.249 -27.655 1.00 49.81 397 GLU A C 1
ATOM 3340 O O . GLU A 1 397 ? 59.827 -9.345 -27.434 1.00 49.81 397 GLU A O 1
ATOM 3345 N N . GLU A 1 398 ? 61.215 -7.697 -26.805 1.00 49.00 398 GLU A N 1
ATOM 3346 C CA . GLU A 1 398 ? 61.593 -8.311 -25.520 1.00 49.00 398 GLU A CA 1
ATOM 3347 C C . GLU A 1 398 ? 60.399 -8.382 -24.549 1.00 49.00 398 GLU A C 1
ATOM 3349 O O . GLU A 1 398 ? 60.207 -9.403 -23.885 1.00 49.00 398 GLU A O 1
ATOM 3354 N N . LEU A 1 399 ? 59.552 -7.343 -24.514 1.00 44.00 399 LEU A N 1
ATOM 3355 C CA . LEU A 1 399 ? 58.303 -7.331 -23.743 1.00 44.00 399 LEU A CA 1
ATOM 3356 C C . LEU A 1 399 ? 57.261 -8.303 -24.307 1.00 44.00 399 LEU A C 1
ATOM 3358 O O . LEU A 1 399 ? 56.608 -8.971 -23.517 1.00 44.00 399 LEU A O 1
ATOM 3362 N N . ASP A 1 400 ? 57.115 -8.430 -25.628 1.00 47.00 400 ASP A N 1
ATOM 3363 C CA . ASP A 1 400 ? 56.185 -9.369 -26.273 1.00 47.00 400 ASP A CA 1
ATOM 3364 C C . ASP A 1 400 ? 56.637 -10.825 -26.096 1.00 47.00 400 ASP A C 1
ATOM 3366 O O . ASP A 1 400 ? 55.794 -11.710 -25.963 1.00 47.00 400 ASP A O 1
ATOM 3370 N N . GLU A 1 401 ? 57.945 -11.109 -26.051 1.00 50.38 401 GLU A N 1
ATOM 3371 C CA . GLU A 1 401 ? 58.466 -12.441 -25.712 1.00 50.38 401 GLU A CA 1
ATOM 3372 C C . GLU A 1 401 ? 58.249 -12.797 -24.230 1.00 50.38 401 GLU A C 1
ATOM 3374 O O . GLU A 1 401 ? 57.922 -13.949 -23.913 1.00 50.38 401 GLU A O 1
ATOM 3379 N N . GLU A 1 402 ? 58.374 -11.832 -23.312 1.00 44.22 402 GLU A N 1
ATOM 3380 C CA . GLU A 1 402 ? 57.999 -12.001 -21.899 1.00 44.22 402 GLU A CA 1
ATOM 3381 C C . GLU A 1 402 ? 56.480 -12.126 -21.713 1.00 44.22 402 GLU A C 1
ATOM 3383 O O . GLU A 1 402 ? 56.013 -12.957 -20.928 1.00 44.22 402 GLU A O 1
ATOM 3388 N N . TYR A 1 403 ? 55.702 -11.368 -22.486 1.00 41.25 403 TYR A N 1
ATOM 3389 C CA . TYR A 1 403 ? 54.244 -11.396 -22.480 1.00 41.25 403 TYR A CA 1
ATOM 3390 C C . TYR A 1 403 ? 53.706 -12.694 -23.084 1.00 41.25 403 TYR A C 1
ATOM 3392 O O . TYR A 1 403 ? 52.800 -13.286 -22.512 1.00 41.25 403 TYR A O 1
ATOM 3400 N N . LYS A 1 404 ? 54.305 -13.232 -24.157 1.00 43.88 404 LYS A N 1
ATOM 3401 C CA . LYS A 1 404 ? 53.970 -14.561 -24.710 1.00 43.88 404 LYS A CA 1
ATOM 3402 C C . LYS A 1 404 ? 54.202 -15.688 -23.710 1.00 43.88 404 LYS A C 1
ATOM 3404 O O . LYS A 1 404 ? 53.367 -16.580 -23.599 1.00 43.88 404 LYS A O 1
ATOM 3409 N N . LYS A 1 405 ? 55.282 -15.621 -22.921 1.00 44.72 405 LYS A N 1
ATOM 3410 C CA . LYS A 1 405 ? 55.521 -16.567 -21.812 1.00 44.72 405 LYS A CA 1
ATOM 3411 C C . LYS A 1 405 ? 54.454 -16.484 -20.713 1.00 44.72 405 LYS A C 1
ATOM 3413 O O . LYS A 1 405 ? 54.255 -17.465 -19.998 1.00 44.72 405 LYS A O 1
ATOM 3418 N N . PHE A 1 406 ? 53.775 -15.345 -20.575 1.00 36.66 406 PHE A N 1
ATOM 3419 C CA . PHE A 1 406 ? 52.671 -15.124 -19.634 1.00 36.66 406 PHE A CA 1
ATOM 3420 C C . PHE A 1 406 ? 51.278 -15.413 -20.235 1.00 36.66 406 PHE A C 1
ATOM 3422 O O . PHE A 1 406 ? 50.390 -15.884 -19.523 1.00 36.66 406 PHE A O 1
ATOM 3429 N N . SER A 1 407 ? 51.096 -15.157 -21.533 1.00 39.56 407 SER A N 1
ATOM 3430 C CA . SER A 1 407 ? 49.841 -15.232 -22.294 1.00 39.56 407 SER A CA 1
ATOM 3431 C C . SER A 1 407 ? 49.415 -16.664 -22.616 1.00 39.56 407 SER A C 1
ATOM 3433 O O . SER A 1 407 ? 48.222 -16.958 -22.554 1.00 39.56 407 SER A O 1
ATOM 3435 N N . ASP A 1 408 ? 50.359 -17.597 -22.786 1.00 42.97 408 ASP A N 1
ATOM 3436 C CA . ASP A 1 408 ? 50.055 -19.034 -22.923 1.00 42.97 408 ASP A CA 1
ATOM 3437 C C . ASP A 1 408 ? 49.367 -19.639 -21.671 1.00 42.97 408 ASP A C 1
ATOM 3439 O O . ASP A 1 408 ? 49.053 -20.830 -21.636 1.00 42.97 408 ASP A O 1
ATOM 3443 N N . LYS A 1 409 ? 49.114 -18.839 -20.623 1.00 46.91 409 LYS A N 1
ATOM 3444 C CA . LYS A 1 409 ? 48.489 -19.272 -19.369 1.00 46.91 409 LYS A CA 1
ATOM 3445 C C . LYS A 1 409 ? 47.209 -18.554 -18.950 1.00 46.91 409 LYS A C 1
ATOM 3447 O O . LYS A 1 409 ? 46.707 -18.889 -17.879 1.00 46.91 409 LYS A O 1
ATOM 3452 N N . ASN A 1 410 ? 46.660 -17.605 -19.708 1.00 45.19 410 ASN A N 1
ATOM 3453 C CA . ASN A 1 410 ? 45.437 -16.927 -19.261 1.00 45.19 410 ASN A CA 1
ATOM 3454 C C . ASN A 1 410 ? 44.541 -16.442 -20.407 1.00 45.19 410 ASN A C 1
ATOM 3456 O O . ASN A 1 410 ? 44.772 -15.402 -21.010 1.00 45.19 410 ASN A O 1
ATOM 3460 N N . GLU A 1 411 ? 43.429 -17.152 -20.588 1.00 40.41 411 GLU A N 1
ATOM 3461 C CA . GLU A 1 411 ? 42.309 -16.885 -21.508 1.00 40.41 411 GLU A CA 1
ATOM 3462 C C . GLU A 1 411 ? 41.470 -15.626 -21.164 1.00 40.41 411 GLU A C 1
ATOM 3464 O O . GLU A 1 411 ? 40.434 -15.373 -21.772 1.00 40.41 411 GLU A O 1
ATOM 3469 N N . ASN A 1 412 ? 41.890 -14.809 -20.192 1.00 45.97 412 ASN A N 1
ATOM 3470 C CA . ASN A 1 412 ? 41.035 -13.795 -19.554 1.00 45.97 412 ASN A CA 1
ATOM 3471 C C . ASN A 1 412 ? 41.112 -12.376 -20.151 1.00 45.97 412 ASN A C 1
ATOM 3473 O O . ASN A 1 412 ? 40.442 -11.467 -19.658 1.00 45.97 412 ASN A O 1
ATOM 3477 N N . GLU A 1 413 ? 41.889 -12.147 -21.210 1.00 36.16 413 GLU A N 1
ATOM 3478 C CA . GLU A 1 413 ? 42.080 -10.791 -21.750 1.00 36.16 413 GLU A CA 1
ATOM 3479 C C . GLU A 1 413 ? 40.920 -10.298 -22.638 1.00 36.16 413 GLU A C 1
ATOM 3481 O O . GLU A 1 413 ? 40.715 -9.093 -22.789 1.00 36.16 413 GLU A O 1
ATOM 3486 N N . LEU A 1 414 ? 40.082 -11.202 -23.160 1.00 38.22 414 LEU A N 1
ATOM 3487 C CA . LEU A 1 414 ? 38.951 -10.824 -24.021 1.00 38.22 414 LEU A CA 1
ATOM 3488 C C . LEU A 1 414 ? 37.756 -10.217 -23.251 1.00 38.22 414 LEU A C 1
ATOM 3490 O O . LEU A 1 414 ? 36.879 -9.613 -23.865 1.00 38.22 414 LEU A O 1
ATOM 3494 N N . SER A 1 415 ? 37.730 -10.327 -21.917 1.00 41.50 415 SER A N 1
ATOM 3495 C CA . SER A 1 415 ? 36.634 -9.844 -21.054 1.00 41.50 415 SER A CA 1
ATOM 3496 C C . SER A 1 415 ? 36.761 -8.357 -20.670 1.00 41.50 415 SER A C 1
ATOM 3498 O O . SER A 1 415 ? 35.769 -7.642 -20.520 1.00 41.50 415 SER A O 1
ATOM 3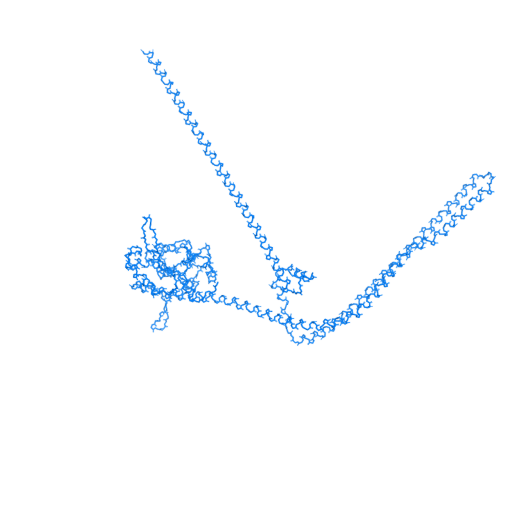500 N N . TYR A 1 416 ? 37.986 -7.826 -20.604 1.00 37.06 416 TYR A N 1
ATOM 3501 C CA . TYR A 1 416 ? 38.237 -6.464 -20.110 1.00 37.06 416 TYR A CA 1
ATOM 3502 C C . TYR A 1 416 ? 37.798 -5.341 -21.060 1.00 37.06 416 TYR A C 1
ATOM 3504 O O . TYR A 1 416 ? 37.580 -4.211 -20.622 1.00 37.06 416 TYR A O 1
ATOM 3512 N N . LYS A 1 417 ? 37.631 -5.627 -22.355 1.00 36.59 417 LYS A N 1
ATOM 3513 C CA . LYS A 1 417 ? 37.221 -4.616 -23.342 1.00 36.59 417 LYS A CA 1
ATOM 3514 C C . LYS A 1 417 ? 35.732 -4.257 -23.247 1.00 36.59 417 LYS A C 1
ATOM 3516 O O . LYS A 1 417 ? 35.360 -3.150 -23.629 1.00 36.59 417 LYS A O 1
ATOM 3521 N N . ASN A 1 418 ? 34.910 -5.157 -22.702 1.00 39.75 418 ASN A N 1
ATOM 3522 C CA . ASN A 1 418 ? 33.468 -4.949 -22.559 1.00 39.75 418 ASN A CA 1
ATOM 3523 C C . ASN A 1 418 ? 33.111 -4.223 -21.247 1.00 39.75 418 ASN A C 1
ATOM 3525 O O . ASN A 1 418 ? 32.209 -3.393 -21.245 1.00 39.75 418 ASN A O 1
ATOM 3529 N N . LEU A 1 419 ? 33.885 -4.420 -20.171 1.00 40.97 419 LEU A N 1
ATOM 3530 C CA . LEU A 1 419 ? 33.578 -3.864 -18.844 1.00 40.97 419 LEU A CA 1
ATOM 3531 C C . LEU A 1 419 ? 33.769 -2.336 -18.728 1.00 40.97 419 LEU A C 1
ATOM 3533 O O . LEU A 1 419 ? 33.083 -1.669 -17.957 1.00 40.97 419 LEU A O 1
ATOM 3537 N N . VAL A 1 420 ? 34.701 -1.753 -19.493 1.00 42.34 420 VAL A N 1
ATOM 3538 C CA . VAL A 1 420 ? 34.968 -0.297 -19.463 1.00 42.34 420 VAL A CA 1
ATOM 3539 C C . VAL A 1 420 ? 33.847 0.501 -20.145 1.00 42.34 420 VAL A C 1
ATOM 3541 O O . VAL A 1 420 ? 33.638 1.664 -19.807 1.00 42.34 420 VAL A O 1
ATOM 3544 N N . TYR A 1 421 ? 33.090 -0.124 -21.053 1.00 39.19 421 TYR A N 1
ATOM 3545 C CA . TYR A 1 421 ? 31.933 0.499 -21.703 1.00 39.19 421 TYR A CA 1
ATOM 3546 C C . TYR A 1 421 ? 30.642 0.424 -20.869 1.00 39.19 421 TYR A C 1
ATOM 3548 O O . TYR A 1 421 ? 29.718 1.176 -21.157 1.00 39.19 421 TYR A O 1
ATOM 3556 N N . GLU A 1 422 ? 30.582 -0.417 -19.829 1.00 42.25 422 GLU A N 1
ATOM 3557 C CA . GLU A 1 422 ? 29.360 -0.635 -19.035 1.00 42.25 422 GLU A CA 1
ATOM 3558 C C . GLU A 1 422 ? 29.224 0.284 -17.808 1.00 42.25 422 GLU A C 1
ATOM 3560 O O . GLU A 1 422 ? 28.112 0.693 -17.485 1.00 42.25 422 GLU A O 1
ATOM 3565 N N . LYS A 1 423 ? 30.326 0.664 -17.136 1.00 44.44 423 LYS A N 1
ATOM 3566 C CA . LYS A 1 423 ? 30.278 1.528 -15.928 1.00 44.44 423 LYS A CA 1
ATOM 3567 C C . LYS A 1 423 ? 30.571 3.017 -16.168 1.00 44.44 423 LYS A C 1
ATOM 3569 O O . LYS A 1 423 ? 30.340 3.825 -15.274 1.00 44.44 423 LYS A O 1
ATOM 3574 N N . PHE A 1 424 ? 31.030 3.414 -17.358 1.00 51.06 424 PHE A N 1
ATOM 3575 C CA . PHE A 1 424 ? 31.342 4.815 -17.675 1.00 51.06 424 PHE A CA 1
ATOM 3576 C C . PHE A 1 424 ? 30.553 5.290 -18.898 1.00 51.06 424 PHE A C 1
ATOM 3578 O O . PHE A 1 424 ? 31.031 5.247 -20.030 1.00 51.06 424 PHE A O 1
ATOM 3585 N N . ASN A 1 425 ? 29.341 5.796 -18.660 1.00 46.25 425 ASN A N 1
ATOM 3586 C CA . ASN A 1 425 ? 28.447 6.288 -19.718 1.00 46.25 425 ASN A CA 1
ATOM 3587 C C . ASN A 1 425 ? 28.930 7.580 -20.412 1.00 46.25 425 ASN A C 1
ATOM 3589 O O . ASN A 1 425 ? 28.314 8.016 -21.384 1.00 46.25 425 ASN A O 1
ATOM 3593 N N . ASN A 1 426 ? 30.017 8.214 -19.950 1.00 51.38 426 ASN A N 1
ATOM 3594 C CA . ASN A 1 426 ? 30.526 9.446 -20.546 1.00 51.38 426 ASN A CA 1
ATOM 3595 C C . ASN A 1 426 ? 32.060 9.470 -20.634 1.00 51.38 426 ASN A C 1
ATOM 3597 O O . ASN A 1 426 ? 32.776 9.392 -19.638 1.00 51.38 426 ASN A O 1
ATOM 3601 N N . ARG A 1 427 ? 32.565 9.670 -21.856 1.00 49.44 427 ARG A N 1
ATOM 3602 C CA . ARG A 1 427 ? 33.991 9.823 -22.180 1.00 49.44 427 ARG A CA 1
ATOM 3603 C C . ARG A 1 427 ? 34.664 10.972 -21.414 1.00 49.44 427 ARG A C 1
ATOM 3605 O O . ARG A 1 427 ? 35.872 10.914 -21.204 1.00 49.44 427 ARG A O 1
ATOM 3612 N N . ASN A 1 428 ? 33.906 11.986 -20.993 1.00 53.28 428 ASN A N 1
ATOM 3613 C CA . ASN A 1 428 ? 34.422 13.125 -20.229 1.00 53.28 428 ASN A CA 1
ATOM 3614 C C . ASN A 1 428 ? 34.884 12.732 -18.819 1.00 53.28 428 ASN A C 1
ATOM 3616 O O . ASN A 1 428 ? 35.923 13.215 -18.382 1.00 53.28 428 ASN A O 1
ATOM 3620 N N . ASP A 1 429 ? 34.199 11.795 -18.162 1.00 58.22 429 ASP A N 1
ATOM 3621 C CA . ASP A 1 429 ? 34.542 11.360 -16.800 1.00 58.22 429 ASP A CA 1
ATOM 3622 C C . ASP A 1 429 ? 35.891 10.635 -16.773 1.00 58.22 429 ASP A C 1
ATOM 3624 O O . ASP A 1 429 ? 36.723 10.846 -15.895 1.00 58.22 429 ASP A O 1
ATOM 3628 N N . ILE A 1 430 ? 36.153 9.836 -17.809 1.00 54.78 430 ILE A N 1
ATOM 3629 C CA . ILE A 1 430 ? 37.433 9.149 -17.998 1.00 54.78 430 ILE A CA 1
ATOM 3630 C C . ILE A 1 430 ? 38.557 10.166 -18.255 1.00 54.78 430 ILE A C 1
ATOM 3632 O O . ILE A 1 430 ? 39.667 10.011 -17.746 1.00 54.78 430 ILE A O 1
ATOM 3636 N N . VAL A 1 431 ? 38.284 11.227 -19.022 1.00 60.72 431 VAL A N 1
ATOM 3637 C CA . VAL A 1 431 ? 39.257 12.298 -19.298 1.00 60.72 431 VAL A CA 1
ATOM 3638 C C . VAL A 1 431 ? 39.576 13.106 -18.034 1.00 60.72 431 VAL A C 1
ATOM 3640 O O . VAL A 1 431 ? 40.742 13.435 -17.811 1.00 60.72 431 VAL A O 1
ATOM 3643 N N . GLU A 1 432 ? 38.584 13.383 -17.187 1.00 61.94 432 GLU A N 1
ATOM 3644 C CA . GLU A 1 432 ? 38.771 14.084 -15.910 1.00 61.94 432 GLU A CA 1
ATOM 3645 C C . GLU A 1 432 ? 39.528 13.237 -14.882 1.00 61.94 432 GLU A C 1
ATOM 3647 O O . GLU A 1 432 ? 40.474 13.744 -14.276 1.00 61.94 432 GLU A O 1
ATOM 3652 N N . LEU A 1 433 ? 39.219 11.940 -14.760 1.00 59.19 433 LEU A N 1
ATOM 3653 C CA . LEU A 1 433 ? 39.970 10.999 -13.915 1.00 59.19 433 LEU A CA 1
ATOM 3654 C C . LEU A 1 433 ? 41.451 10.946 -14.307 1.00 59.19 433 LEU A C 1
ATOM 3656 O O . LEU A 1 433 ? 42.335 11.091 -13.462 1.00 59.19 433 LEU A O 1
ATOM 3660 N N . ILE A 1 434 ? 41.734 10.813 -15.608 1.00 55.38 434 ILE A N 1
ATOM 3661 C CA . ILE A 1 434 ? 43.107 10.823 -16.132 1.00 55.38 434 ILE A CA 1
ATOM 3662 C C . ILE A 1 434 ? 43.782 12.177 -15.859 1.00 55.38 434 ILE A C 1
ATOM 3664 O O . ILE A 1 434 ? 44.975 12.222 -15.555 1.00 55.38 434 ILE A O 1
ATOM 3668 N N . GLY A 1 435 ? 43.039 13.283 -15.937 1.00 57.38 435 GLY A N 1
ATOM 3669 C CA . GLY A 1 435 ? 43.528 14.622 -15.612 1.00 57.38 435 GLY A CA 1
ATOM 3670 C C . GLY A 1 435 ? 43.912 14.793 -14.138 1.00 57.38 435 GLY A C 1
ATOM 3671 O O . GLY A 1 435 ? 44.962 15.369 -13.852 1.00 57.38 435 GLY A O 1
ATOM 3672 N N . ILE A 1 436 ? 43.107 14.279 -13.203 1.00 62.81 436 ILE A N 1
ATOM 3673 C CA . ILE A 1 436 ? 43.358 14.347 -11.751 1.00 62.81 436 ILE A CA 1
ATOM 3674 C C . ILE A 1 436 ? 44.659 13.612 -11.393 1.00 62.81 436 ILE A C 1
ATOM 3676 O O . ILE A 1 436 ? 45.515 14.185 -10.715 1.00 62.81 436 ILE A O 1
ATOM 3680 N N . ILE A 1 437 ? 44.855 12.408 -11.936 1.00 54.53 437 ILE A N 1
ATOM 3681 C CA . ILE A 1 437 ? 46.063 11.595 -11.718 1.00 54.53 437 ILE A CA 1
ATOM 3682 C C . ILE A 1 437 ? 47.286 12.253 -12.365 1.00 54.53 437 ILE A C 1
ATOM 3684 O O . ILE A 1 437 ? 48.330 12.426 -11.740 1.00 54.53 437 ILE A O 1
ATOM 3688 N N . ARG A 1 438 ? 47.165 12.703 -13.620 1.00 54.81 438 ARG A N 1
ATOM 3689 C CA . ARG A 1 438 ? 48.280 13.316 -14.362 1.00 54.81 438 ARG A CA 1
ATOM 3690 C C . ARG A 1 438 ? 48.791 14.609 -13.722 1.00 54.81 438 ARG A C 1
ATOM 3692 O O . ARG A 1 438 ? 49.964 14.939 -13.875 1.00 54.81 438 ARG A O 1
ATOM 3699 N N . ASN A 1 439 ? 47.922 15.327 -13.018 1.00 60.56 439 ASN A N 1
ATOM 3700 C CA . ASN A 1 439 ? 48.264 16.560 -12.316 1.00 60.56 439 ASN A CA 1
ATOM 3701 C C . ASN A 1 439 ? 48.789 16.316 -10.888 1.00 60.56 439 ASN A C 1
ATOM 3703 O O . ASN A 1 439 ? 49.009 17.287 -10.166 1.00 60.56 439 ASN A O 1
ATOM 3707 N N . GLY A 1 440 ? 48.977 15.055 -10.476 1.00 67.19 440 GLY A N 1
ATOM 3708 C CA . GLY A 1 440 ? 49.492 14.685 -9.154 1.00 67.19 440 GLY A CA 1
ATOM 3709 C C . GLY A 1 440 ? 48.535 15.013 -8.008 1.00 67.19 440 GLY A C 1
ATOM 3710 O O . GLY A 1 440 ? 48.978 15.247 -6.890 1.00 67.19 440 GLY A O 1
ATOM 3711 N N . ARG A 1 441 ? 47.229 15.113 -8.294 1.00 63.78 441 ARG A N 1
ATOM 3712 C CA . ARG A 1 441 ? 46.191 15.335 -7.274 1.00 63.78 441 ARG A CA 1
ATOM 3713 C C . ARG A 1 441 ? 45.680 14.035 -6.653 1.00 63.78 441 ARG A C 1
ATOM 3715 O O . ARG A 1 441 ? 44.923 14.116 -5.695 1.00 63.78 441 ARG A O 1
ATOM 3722 N N . ALA A 1 442 ? 46.049 12.900 -7.235 1.00 72.75 442 ALA A N 1
ATOM 3723 C CA . ALA A 1 442 ? 45.781 11.561 -6.743 1.00 72.75 442 ALA A CA 1
ATOM 3724 C C . ALA A 1 442 ? 46.909 10.639 -7.210 1.00 72.75 442 ALA A C 1
ATOM 3726 O O . ALA A 1 442 ? 47.357 10.763 -8.357 1.00 72.75 442 ALA A O 1
ATOM 3727 N N . ASP A 1 443 ? 47.329 9.721 -6.348 1.00 59.28 443 ASP A N 1
ATOM 3728 C CA . ASP A 1 443 ? 48.400 8.766 -6.647 1.00 59.28 443 ASP A CA 1
ATOM 3729 C C . ASP A 1 443 ? 47.866 7.493 -7.331 1.00 59.28 443 ASP A C 1
ATOM 3731 O O . ASP A 1 443 ? 48.609 6.793 -8.024 1.00 59.28 443 ASP A O 1
ATOM 3735 N N . ASP A 1 444 ? 46.562 7.219 -7.210 1.00 61.09 444 ASP A N 1
ATOM 3736 C CA . ASP A 1 444 ? 45.886 6.101 -7.865 1.00 61.09 444 ASP A CA 1
ATOM 3737 C C . ASP A 1 444 ? 44.460 6.438 -8.353 1.00 61.09 444 ASP A C 1
ATOM 3739 O O . ASP A 1 444 ? 43.917 7.526 -8.144 1.00 61.09 444 ASP A O 1
ATOM 3743 N N . PHE A 1 445 ? 43.844 5.489 -9.065 1.00 54.31 445 PHE A N 1
ATOM 3744 C CA . PHE A 1 445 ? 42.498 5.654 -9.623 1.00 54.31 445 PHE A CA 1
ATOM 3745 C C . PHE A 1 445 ? 41.391 5.696 -8.570 1.00 54.31 445 PHE A C 1
ATOM 3747 O O . PHE A 1 445 ? 40.339 6.271 -8.843 1.00 54.31 445 PHE A O 1
ATOM 3754 N N . LYS A 1 446 ? 41.601 5.097 -7.395 1.00 60.66 446 LYS A N 1
ATOM 3755 C CA . LYS A 1 446 ? 40.605 5.085 -6.325 1.00 60.66 446 LYS A CA 1
ATOM 3756 C C . LYS A 1 446 ? 40.526 6.465 -5.683 1.00 60.66 446 LYS A C 1
ATOM 3758 O O . LYS A 1 446 ? 39.439 7.019 -5.573 1.00 60.66 446 LYS A O 1
ATOM 3763 N N . GLU A 1 447 ? 41.670 7.054 -5.360 1.00 59.88 447 GLU A N 1
ATOM 3764 C CA . GLU A 1 447 ? 41.751 8.416 -4.840 1.00 59.88 447 GLU A CA 1
ATOM 3765 C C . GLU A 1 447 ? 41.254 9.437 -5.877 1.00 59.88 447 GLU A C 1
ATOM 3767 O O . GLU A 1 447 ? 40.485 10.341 -5.550 1.00 59.88 447 GLU A O 1
ATOM 3772 N N . ALA A 1 448 ? 41.594 9.256 -7.159 1.00 61.53 448 ALA A N 1
ATOM 3773 C CA . ALA A 1 448 ? 41.080 10.111 -8.229 1.00 61.53 448 ALA A CA 1
ATOM 3774 C C . ALA A 1 448 ? 39.554 10.018 -8.383 1.00 61.53 448 ALA A C 1
ATOM 3776 O O . ALA A 1 448 ? 38.899 11.032 -8.634 1.00 61.53 448 ALA A O 1
ATOM 3777 N N . TYR A 1 449 ? 38.993 8.817 -8.215 1.00 70.38 449 TYR A N 1
ATOM 3778 C CA . TYR A 1 449 ? 37.553 8.575 -8.246 1.00 70.38 449 TYR A CA 1
ATOM 3779 C C . TYR A 1 449 ? 36.846 9.217 -7.054 1.00 70.38 449 TYR A C 1
ATOM 3781 O O . TYR A 1 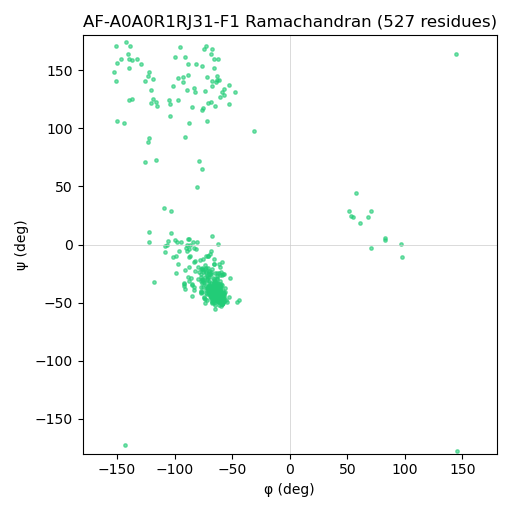449 ? 35.897 9.968 -7.258 1.00 70.38 449 TYR A O 1
ATOM 3789 N N . GLU A 1 450 ? 37.345 9.019 -5.833 1.00 72.69 450 GLU A N 1
ATOM 3790 C CA . GLU A 1 450 ? 36.788 9.645 -4.629 1.00 72.69 450 GLU A CA 1
ATOM 3791 C C . GLU A 1 450 ? 36.839 11.179 -4.723 1.00 72.69 450 GLU A C 1
ATOM 3793 O O . GLU A 1 450 ? 35.904 11.866 -4.310 1.00 72.69 450 GLU A O 1
ATOM 3798 N N . ILE A 1 451 ? 37.894 11.749 -5.315 1.00 77.38 451 ILE A N 1
ATOM 3799 C CA . ILE A 1 451 ? 37.980 13.192 -5.573 1.00 77.38 451 ILE A CA 1
ATOM 3800 C C . ILE A 1 451 ? 36.923 13.636 -6.590 1.00 77.38 451 ILE A C 1
ATOM 3802 O O . ILE A 1 451 ? 36.248 14.639 -6.347 1.00 77.38 451 ILE A O 1
ATOM 3806 N N . LEU A 1 452 ? 36.762 12.915 -7.702 1.00 78.94 452 LEU A N 1
ATOM 3807 C CA . LEU A 1 452 ? 35.804 13.264 -8.754 1.00 78.94 452 LEU A CA 1
ATOM 3808 C C . LEU A 1 452 ? 34.350 13.117 -8.283 1.00 78.94 452 LEU A C 1
ATOM 3810 O O . LEU A 1 452 ? 33.525 13.995 -8.527 1.00 78.94 452 LEU A O 1
ATOM 3814 N N . GLU A 1 453 ? 34.033 12.044 -7.565 1.00 77.44 453 GLU A N 1
ATOM 3815 C CA . GLU A 1 453 ? 32.705 11.788 -7.004 1.00 77.44 453 GLU A CA 1
ATOM 3816 C C . GLU A 1 453 ? 32.337 12.847 -5.957 1.00 77.44 453 GLU A C 1
ATOM 3818 O O . GLU A 1 453 ? 31.249 13.421 -6.004 1.00 77.44 453 GLU A O 1
ATOM 3823 N N . ASN A 1 454 ? 33.283 13.225 -5.092 1.00 79.38 454 ASN A N 1
ATOM 3824 C CA . ASN A 1 454 ? 33.091 14.321 -4.142 1.00 79.38 454 ASN A CA 1
ATOM 3825 C C . ASN A 1 454 ? 32.950 15.695 -4.814 1.00 79.38 454 ASN A C 1
ATOM 3827 O O . ASN A 1 454 ? 32.318 16.589 -4.244 1.00 79.38 454 ASN A O 1
ATOM 3831 N N . GLN A 1 455 ? 33.551 15.906 -5.989 1.00 80.00 455 GLN A N 1
ATOM 3832 C CA . GLN A 1 455 ? 33.355 17.125 -6.779 1.00 80.00 455 GLN A CA 1
ATOM 3833 C C . GLN A 1 455 ? 31.956 17.149 -7.401 1.00 80.00 455 GLN A C 1
ATOM 3835 O O . GLN A 1 455 ? 31.229 18.121 -7.203 1.00 80.00 455 GLN A O 1
ATOM 3840 N N . LYS A 1 456 ? 31.525 16.051 -8.030 1.00 77.56 456 LYS A N 1
ATOM 3841 C CA . LYS A 1 456 ? 30.176 15.919 -8.600 1.00 77.56 456 LYS A CA 1
ATOM 3842 C C . LYS A 1 456 ? 29.076 16.021 -7.549 1.00 77.56 456 LYS A C 1
ATOM 3844 O O . LYS A 1 456 ? 28.054 16.660 -7.783 1.00 77.56 456 LYS A O 1
ATOM 3849 N N . HIS A 1 457 ? 29.289 15.441 -6.370 1.00 75.06 457 HIS A N 1
ATOM 3850 C CA . HIS A 1 457 ? 28.346 15.550 -5.263 1.00 75.06 457 HIS A CA 1
ATOM 3851 C C . HIS A 1 457 ? 28.214 16.999 -4.772 1.00 75.06 457 HIS A C 1
ATOM 3853 O O . HIS A 1 457 ? 27.100 17.481 -4.570 1.00 75.06 457 HIS A O 1
ATOM 3859 N N . ARG A 1 458 ? 29.328 17.738 -4.659 1.00 74.94 458 ARG A N 1
ATOM 3860 C CA . ARG A 1 458 ? 29.297 19.172 -4.324 1.00 74.94 458 ARG A CA 1
ATOM 3861 C C . ARG A 1 458 ? 28.586 20.004 -5.384 1.00 74.94 458 ARG A C 1
ATOM 3863 O O . ARG A 1 458 ? 27.750 20.827 -5.031 1.00 74.94 458 ARG A O 1
ATOM 3870 N N . GLU A 1 459 ? 28.862 19.764 -6.661 1.00 75.12 459 GLU A N 1
ATOM 3871 C CA . GLU A 1 459 ? 28.185 20.452 -7.765 1.00 75.12 459 GLU A CA 1
ATOM 3872 C C . GLU A 1 459 ? 26.678 20.163 -7.774 1.00 75.12 459 GLU A C 1
ATOM 3874 O O . GLU A 1 459 ? 25.874 21.077 -7.949 1.00 75.12 459 GLU A O 1
ATOM 3879 N N . SER A 1 460 ? 26.277 18.918 -7.500 1.00 74.94 460 SER A N 1
ATOM 3880 C CA . SER A 1 460 ? 24.868 18.543 -7.349 1.00 74.94 460 SER A CA 1
ATOM 3881 C C . SER A 1 460 ? 24.198 19.295 -6.197 1.00 74.94 460 SER A C 1
ATOM 3883 O O . SER A 1 460 ? 23.102 19.827 -6.372 1.00 74.94 460 SER A O 1
ATOM 3885 N N . LEU A 1 461 ? 24.857 19.385 -5.038 1.00 74.12 461 LEU A N 1
ATOM 3886 C CA . LEU A 1 461 ? 24.349 20.126 -3.881 1.00 74.12 461 LEU A CA 1
ATOM 3887 C C . LEU A 1 461 ? 24.252 21.635 -4.155 1.00 74.12 461 LEU A C 1
ATOM 3889 O O . LEU A 1 461 ? 23.283 22.267 -3.743 1.00 74.12 461 LEU A O 1
ATOM 3893 N N . GLU A 1 462 ? 25.208 22.222 -4.879 1.00 75.88 462 GLU A N 1
ATOM 3894 C CA . GLU A 1 462 ? 25.161 23.636 -5.275 1.00 75.88 462 GLU A CA 1
ATOM 3895 C C . GLU A 1 462 ? 24.043 23.924 -6.287 1.00 75.88 462 GLU A C 1
ATOM 3897 O O . GLU A 1 462 ? 23.359 24.947 -6.183 1.00 75.88 462 GLU A O 1
ATOM 3902 N N . VAL A 1 463 ? 23.814 23.022 -7.245 1.00 74.88 463 VAL A N 1
ATOM 3903 C CA . VAL A 1 463 ? 22.696 23.116 -8.197 1.00 74.88 463 VAL A CA 1
ATOM 3904 C C . VAL A 1 463 ? 21.359 22.984 -7.471 1.00 74.88 463 VAL A C 1
ATOM 3906 O O . VAL A 1 463 ? 20.432 23.743 -7.755 1.00 74.88 463 VAL A O 1
ATOM 3909 N N . GLU A 1 464 ? 21.247 22.065 -6.514 1.00 73.00 464 GLU A N 1
ATOM 3910 C CA . GLU A 1 464 ? 20.035 21.899 -5.714 1.00 73.00 464 GLU A CA 1
ATOM 3911 C C . GLU A 1 464 ? 19.783 23.111 -4.806 1.00 73.00 464 GLU A C 1
ATOM 3913 O O . GLU A 1 464 ? 18.656 23.601 -4.737 1.00 73.00 464 GLU A O 1
ATOM 3918 N N . ALA A 1 465 ? 20.828 23.667 -4.187 1.00 74.25 465 ALA A N 1
ATOM 3919 C CA . ALA A 1 465 ? 20.737 24.892 -3.397 1.00 74.25 465 ALA A CA 1
ATOM 3920 C C . ALA A 1 465 ? 20.290 26.095 -4.245 1.00 74.25 465 ALA A C 1
ATOM 3922 O O . ALA A 1 465 ? 19.424 26.858 -3.815 1.00 74.25 465 ALA A O 1
ATOM 3923 N N . ARG A 1 466 ? 20.804 26.240 -5.477 1.00 76.69 466 ARG A N 1
ATOM 3924 C CA . ARG A 1 466 ? 20.331 27.270 -6.420 1.00 76.69 466 ARG A CA 1
ATOM 3925 C C . ARG A 1 466 ? 18.873 27.065 -6.809 1.00 76.69 466 ARG A C 1
ATOM 3927 O O . ARG A 1 466 ? 18.110 28.020 -6.752 1.00 76.69 466 ARG A O 1
ATOM 3934 N N . ARG A 1 467 ? 18.460 25.834 -7.126 1.00 73.81 467 ARG A N 1
ATOM 3935 C CA . ARG A 1 467 ? 17.055 25.523 -7.448 1.00 73.81 467 ARG A CA 1
ATOM 3936 C C . ARG A 1 467 ? 16.114 25.825 -6.284 1.00 73.81 467 ARG A C 1
ATOM 3938 O O . ARG A 1 467 ? 15.031 26.349 -6.516 1.00 73.81 467 ARG A O 1
ATOM 3945 N N . ARG A 1 468 ? 16.520 25.529 -5.044 1.00 71.94 468 ARG A N 1
ATOM 3946 C CA . ARG A 1 468 ? 15.748 25.884 -3.842 1.00 71.94 468 ARG A CA 1
ATOM 3947 C C . ARG A 1 468 ? 15.643 27.400 -3.672 1.00 71.94 468 ARG A C 1
ATOM 3949 O O . ARG A 1 468 ? 14.538 27.895 -3.499 1.00 71.94 468 ARG A O 1
ATOM 3956 N N . SER A 1 469 ? 16.746 28.134 -3.830 1.00 77.06 469 SER A N 1
ATOM 3957 C CA . SER A 1 469 ? 16.746 29.605 -3.788 1.00 77.06 469 SER A CA 1
ATOM 3958 C C . SER A 1 469 ? 15.861 30.225 -4.879 1.00 77.06 469 SER A C 1
ATOM 3960 O O . SER A 1 469 ? 15.113 31.160 -4.612 1.00 77.06 469 SER A O 1
ATOM 3962 N N . GLU A 1 470 ? 15.908 29.703 -6.106 1.00 77.56 470 GLU A N 1
ATOM 3963 C CA . GLU A 1 470 ? 15.070 30.166 -7.220 1.00 77.56 470 GLU A CA 1
ATOM 3964 C C . GLU A 1 470 ? 13.584 29.844 -6.991 1.00 77.56 470 GLU A C 1
ATOM 3966 O O . GLU A 1 470 ? 12.719 30.666 -7.297 1.00 77.56 470 GLU A O 1
ATOM 3971 N N . ALA A 1 471 ? 13.274 28.678 -6.414 1.00 73.19 471 ALA A N 1
ATOM 3972 C CA . ALA A 1 471 ? 11.911 28.299 -6.045 1.00 73.19 471 ALA A CA 1
ATOM 3973 C C . ALA A 1 471 ? 11.359 29.164 -4.898 1.00 73.19 471 ALA A C 1
ATOM 3975 O O . ALA A 1 471 ? 10.192 29.564 -4.932 1.00 73.19 471 ALA A O 1
ATOM 3976 N N . GLU A 1 472 ? 12.188 29.502 -3.910 1.00 76.88 472 GLU A N 1
ATOM 3977 C CA . GLU A 1 472 ? 11.841 30.429 -2.829 1.00 76.88 472 GLU A CA 1
ATOM 3978 C C . GLU A 1 472 ? 11.579 31.844 -3.367 1.00 76.88 472 GLU A C 1
ATOM 3980 O O . GLU A 1 472 ? 10.550 32.441 -3.040 1.00 76.88 472 GLU A O 1
ATOM 3985 N N . GLU A 1 473 ? 12.429 32.353 -4.266 1.00 79.31 473 GLU A N 1
ATOM 3986 C CA . GLU A 1 473 ? 12.199 33.637 -4.941 1.00 79.31 473 GLU A CA 1
ATOM 3987 C C . GLU A 1 473 ? 10.921 33.630 -5.792 1.00 79.31 473 GLU A C 1
ATOM 3989 O O . GLU A 1 473 ? 10.155 34.597 -5.772 1.00 79.31 473 GLU A O 1
ATOM 3994 N N . ALA A 1 474 ? 10.653 32.552 -6.535 1.00 74.62 474 ALA A N 1
ATOM 3995 C CA . ALA A 1 474 ? 9.432 32.417 -7.329 1.00 74.62 474 ALA A CA 1
ATOM 3996 C C . ALA A 1 474 ? 8.179 32.405 -6.439 1.00 74.62 474 ALA A C 1
ATOM 3998 O O . ALA A 1 474 ? 7.182 33.061 -6.753 1.00 74.62 474 ALA A O 1
ATOM 3999 N N . THR A 1 475 ? 8.252 31.726 -5.293 1.00 78.75 475 THR A N 1
ATOM 4000 C CA . THR A 1 475 ? 7.170 31.680 -4.301 1.00 78.75 475 THR A CA 1
ATOM 4001 C C . THR A 1 475 ? 6.934 33.056 -3.673 1.00 78.75 475 THR A C 1
ATOM 4003 O O . THR A 1 475 ? 5.784 33.488 -3.553 1.00 78.75 475 THR A O 1
ATOM 4006 N N . GLN A 1 476 ? 7.998 33.797 -3.343 1.00 81.88 476 GLN A N 1
ATOM 4007 C CA . GLN A 1 476 ? 7.888 35.175 -2.852 1.00 81.88 476 GLN A CA 1
ATOM 4008 C C . GLN A 1 476 ? 7.257 36.104 -3.892 1.00 81.88 476 GLN A C 1
ATOM 4010 O O . GLN A 1 476 ? 6.312 36.820 -3.565 1.00 81.88 476 GLN A O 1
ATOM 4015 N N . ARG A 1 477 ? 7.692 36.046 -5.158 1.00 81.25 477 ARG A N 1
ATOM 4016 C CA . ARG A 1 477 ? 7.106 36.854 -6.244 1.00 81.25 477 ARG A CA 1
ATOM 4017 C C . ARG A 1 477 ? 5.628 36.530 -6.470 1.00 81.25 477 ARG A C 1
ATOM 4019 O O . ARG A 1 477 ? 4.827 37.450 -6.622 1.00 81.25 477 ARG A O 1
ATOM 4026 N N . SER A 1 478 ? 5.251 35.250 -6.433 1.00 78.44 478 SER A N 1
ATOM 4027 C CA . SER A 1 478 ? 3.847 34.823 -6.528 1.00 78.44 478 SER A CA 1
ATOM 4028 C C . SER A 1 478 ? 3.012 35.345 -5.354 1.00 78.44 478 SER A C 1
ATOM 4030 O O . SER A 1 478 ? 1.890 35.809 -5.545 1.00 78.44 478 SER A O 1
ATOM 4032 N N . THR A 1 479 ? 3.564 35.314 -4.139 1.00 81.38 479 THR A N 1
ATOM 4033 C CA . THR A 1 479 ? 2.889 35.817 -2.932 1.00 81.38 479 THR A CA 1
ATOM 4034 C C . THR A 1 479 ? 2.723 37.338 -2.977 1.00 81.38 479 THR A C 1
ATOM 4036 O O . THR A 1 479 ? 1.655 37.860 -2.662 1.00 81.38 479 THR A O 1
ATOM 4039 N N . GLU A 1 480 ? 3.744 38.073 -3.423 1.00 85.00 480 GLU A N 1
ATOM 4040 C CA . GLU A 1 480 ? 3.654 39.522 -3.627 1.00 85.00 480 GLU A CA 1
ATOM 4041 C C . GLU A 1 480 ? 2.622 39.894 -4.694 1.00 85.00 480 GLU A C 1
ATOM 4043 O O . GLU A 1 480 ? 1.881 40.863 -4.514 1.00 85.00 480 GLU A O 1
ATOM 4048 N N . GLN A 1 481 ? 2.541 39.131 -5.786 1.00 83.50 481 GLN A N 1
ATOM 4049 C CA . GLN A 1 481 ? 1.539 39.347 -6.824 1.00 83.50 481 GLN A CA 1
ATOM 4050 C C . GLN A 1 481 ? 0.121 39.111 -6.289 1.00 83.50 481 GLN A C 1
ATOM 4052 O O . GLN A 1 481 ? -0.731 39.986 -6.448 1.00 83.50 481 GLN A O 1
ATOM 4057 N N . ALA A 1 482 ? -0.111 38.003 -5.578 1.00 80.69 482 ALA A N 1
ATOM 4058 C CA . ALA A 1 482 ? -1.400 37.713 -4.951 1.00 80.69 482 ALA A CA 1
ATOM 4059 C C . ALA A 1 482 ? -1.813 38.810 -3.951 1.00 80.69 482 ALA A C 1
ATOM 4061 O O . ALA A 1 482 ? -2.962 39.254 -3.943 1.00 80.69 482 ALA A O 1
ATOM 4062 N N . ASN A 1 483 ? -0.867 39.325 -3.159 1.00 85.38 483 ASN A N 1
ATOM 4063 C CA . ASN A 1 483 ? -1.122 40.432 -2.235 1.00 85.38 483 ASN A CA 1
ATOM 4064 C C . ASN A 1 483 ? -1.467 41.743 -2.963 1.00 85.38 483 ASN A C 1
ATOM 4066 O O . ASN A 1 483 ? -2.342 42.484 -2.511 1.00 85.38 483 ASN A O 1
ATOM 4070 N N . ARG A 1 484 ? -0.819 42.043 -4.097 1.00 85.31 484 ARG A N 1
ATOM 4071 C CA . ARG A 1 484 ? -1.154 43.218 -4.923 1.00 85.31 484 ARG A CA 1
ATOM 4072 C C . ARG A 1 484 ? -2.539 43.098 -5.552 1.00 85.31 484 ARG A C 1
ATOM 4074 O O . ARG A 1 484 ? -3.274 44.083 -5.554 1.00 85.31 484 ARG A O 1
ATOM 4081 N N . GLU A 1 485 ? -2.899 41.919 -6.049 1.00 87.38 485 GLU A N 1
ATOM 4082 C CA . GLU A 1 485 ? -4.231 41.647 -6.602 1.00 87.38 485 GLU A CA 1
ATOM 4083 C C . GLU A 1 485 ? -5.316 41.771 -5.525 1.00 87.38 485 GLU A C 1
ATOM 4085 O O . GLU A 1 485 ? -6.319 42.452 -5.739 1.00 87.38 485 GLU A O 1
ATOM 4090 N N . ALA A 1 486 ? -5.083 41.225 -4.328 1.00 84.94 486 ALA A N 1
ATOM 4091 C CA . ALA A 1 486 ? -5.996 41.371 -3.196 1.00 84.94 486 ALA A CA 1
ATOM 4092 C C . ALA A 1 486 ? -6.188 42.843 -2.783 1.00 84.94 486 ALA A C 1
ATOM 4094 O O . ALA A 1 486 ? -7.318 43.280 -2.554 1.00 84.94 486 ALA A O 1
ATOM 4095 N N . LEU A 1 487 ? -5.107 43.632 -2.733 1.00 89.44 487 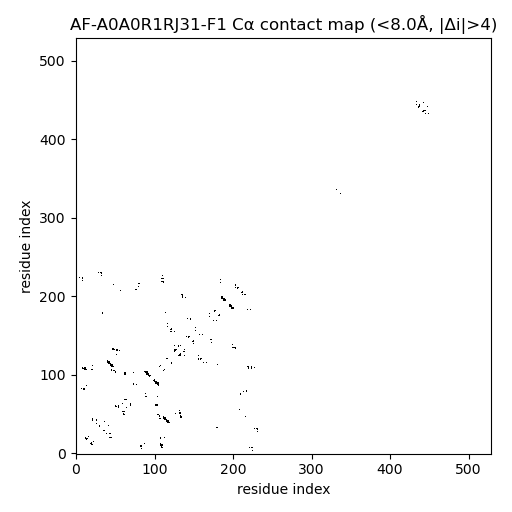LEU A N 1
ATOM 4096 C CA . LEU A 1 487 ? -5.174 45.067 -2.434 1.00 89.44 487 LEU A CA 1
ATOM 4097 C C . LEU A 1 487 ? -5.955 45.836 -3.512 1.00 89.44 487 LEU A C 1
ATOM 4099 O O . LEU A 1 487 ? -6.744 46.728 -3.197 1.00 89.44 487 LEU A O 1
ATOM 4103 N N . TRP A 1 488 ? -5.746 45.491 -4.784 1.00 86.62 488 TRP A N 1
ATOM 4104 C CA . TRP A 1 488 ? -6.458 46.099 -5.905 1.00 86.62 488 TRP A CA 1
ATOM 4105 C C . TRP A 1 488 ? -7.963 45.805 -5.841 1.00 86.62 488 TRP A C 1
ATOM 4107 O O . TRP A 1 488 ? -8.759 46.741 -5.910 1.00 86.62 488 TRP A O 1
ATOM 4117 N N . LEU A 1 489 ? -8.349 44.550 -5.585 1.00 85.69 489 LEU A N 1
ATOM 4118 C CA . LEU A 1 489 ? -9.749 44.149 -5.403 1.00 85.69 489 LEU A CA 1
ATOM 4119 C C . LEU A 1 489 ? -10.408 44.852 -4.208 1.00 85.69 489 LEU A C 1
ATOM 4121 O O . LEU A 1 489 ? -11.553 45.294 -4.304 1.00 85.69 489 LEU A O 1
ATOM 4125 N N . GLN A 1 490 ? -9.695 45.010 -3.088 1.00 85.19 490 GLN A N 1
ATOM 4126 C CA . GLN A 1 490 ? -10.206 45.772 -1.942 1.00 85.19 490 GLN A CA 1
ATOM 4127 C C . GLN A 1 490 ? -10.453 47.242 -2.291 1.00 85.19 490 GLN A C 1
ATOM 4129 O O . GLN A 1 490 ? -11.473 47.810 -1.892 1.00 85.19 490 GLN A O 1
ATOM 4134 N N . LYS A 1 491 ? -9.542 47.860 -3.050 1.00 88.69 491 LYS A N 1
ATOM 4135 C CA . LYS A 1 491 ? -9.697 49.245 -3.500 1.00 88.69 491 LYS A CA 1
ATOM 4136 C C . LYS A 1 491 ? -10.891 49.392 -4.445 1.00 88.69 491 LYS A C 1
ATOM 4138 O O . LYS A 1 491 ? -11.696 50.302 -4.262 1.00 88.69 491 LYS A O 1
ATOM 4143 N N . GLU A 1 492 ? -11.046 48.479 -5.399 1.00 89.00 492 GLU A N 1
ATOM 4144 C CA . GLU A 1 492 ? -12.175 48.481 -6.333 1.00 89.00 492 GLU A CA 1
ATOM 4145 C C . GLU A 1 492 ? -13.516 48.300 -5.603 1.00 89.00 492 GLU A C 1
ATOM 4147 O O . GLU A 1 492 ? -14.475 49.030 -5.871 1.00 89.00 492 GLU A O 1
ATOM 4152 N N . ALA A 1 493 ? -13.576 47.397 -4.619 1.00 85.12 493 ALA A N 1
ATOM 4153 C CA . ALA A 1 493 ? -14.756 47.204 -3.781 1.00 85.12 493 ALA A CA 1
ATOM 4154 C C . ALA A 1 493 ? -15.105 48.464 -2.967 1.00 85.12 493 ALA A C 1
ATOM 4156 O O . ALA A 1 493 ? -16.278 48.836 -2.869 1.00 85.12 493 ALA A O 1
ATOM 4157 N N . ALA A 1 494 ? -14.102 49.160 -2.421 1.00 85.19 494 ALA A N 1
ATOM 4158 C CA . ALA A 1 494 ? -14.306 50.422 -1.712 1.00 85.19 494 ALA A CA 1
ATOM 4159 C C . ALA A 1 494 ? -14.838 51.528 -2.644 1.00 85.19 494 ALA A C 1
ATOM 4161 O O . ALA A 1 494 ? -15.797 52.217 -2.296 1.00 85.19 494 ALA A O 1
ATOM 4162 N N . GLU A 1 495 ? -14.287 51.662 -3.852 1.00 87.50 495 GLU A N 1
ATOM 4163 C CA . GLU A 1 495 ? -14.758 52.623 -4.860 1.00 87.50 495 GLU A CA 1
ATOM 4164 C C . GLU A 1 495 ? -16.169 52.290 -5.376 1.00 87.50 495 GLU A C 1
ATOM 4166 O O . GLU A 1 495 ? -16.979 53.183 -5.632 1.00 87.50 495 GLU A O 1
ATOM 4171 N N . ALA A 1 496 ? -16.506 51.007 -5.528 1.00 85.38 496 ALA A N 1
ATOM 4172 C CA . ALA A 1 496 ? -17.859 50.568 -5.868 1.00 85.38 496 ALA A CA 1
ATOM 4173 C C . ALA A 1 496 ? -18.868 50.926 -4.766 1.00 85.38 496 ALA A C 1
ATOM 4175 O O . ALA A 1 496 ? -19.974 51.384 -5.069 1.00 85.38 496 ALA A O 1
ATOM 4176 N N . LYS A 1 497 ? -18.477 50.780 -3.495 1.00 88.12 497 LYS A N 1
ATOM 4177 C CA . LYS A 1 497 ? -19.300 51.187 -2.353 1.00 88.12 497 LYS A CA 1
ATOM 4178 C C . LYS A 1 497 ? -19.541 52.698 -2.343 1.00 88.12 497 LYS A C 1
ATOM 4180 O O . LYS A 1 497 ? -20.696 53.103 -2.307 1.00 88.12 497 LYS A O 1
ATOM 4185 N N . ILE A 1 498 ? -18.493 53.512 -2.499 1.00 86.75 498 ILE A N 1
ATOM 4186 C CA . ILE A 1 498 ? -18.615 54.982 -2.570 1.00 86.75 498 ILE A CA 1
ATOM 4187 C C . ILE A 1 498 ? -19.586 55.399 -3.683 1.00 86.75 498 ILE A C 1
ATOM 4189 O O . ILE A 1 498 ? -20.513 56.160 -3.432 1.00 86.75 498 ILE A O 1
ATOM 4193 N N . ARG A 1 499 ? -19.454 54.832 -4.890 1.00 88.12 499 ARG A N 1
ATOM 4194 C CA . ARG A 1 499 ? -20.373 55.118 -6.009 1.00 88.12 499 ARG A CA 1
ATOM 4195 C C . ARG A 1 499 ? -21.823 54.731 -5.710 1.00 88.12 499 ARG A C 1
ATOM 4197 O O . ARG A 1 499 ? -22.751 55.366 -6.207 1.00 88.12 499 ARG A O 1
ATOM 4204 N N . THR A 1 500 ? -22.029 53.666 -4.942 1.00 88.75 500 THR A N 1
ATOM 4205 C CA . THR A 1 500 ? -23.369 53.215 -4.538 1.00 88.75 500 THR A CA 1
ATOM 4206 C C . THR A 1 500 ? -23.972 54.160 -3.500 1.00 88.75 500 THR A C 1
ATOM 4208 O O . THR A 1 500 ? -25.144 54.528 -3.612 1.00 88.75 500 THR A O 1
ATOM 4211 N N . ASP A 1 501 ? -23.162 54.610 -2.545 1.00 86.94 501 ASP A N 1
ATOM 4212 C CA . ASP A 1 501 ? -23.557 55.575 -1.521 1.00 86.94 501 ASP A CA 1
ATOM 4213 C C . ASP A 1 501 ? -23.879 56.944 -2.152 1.00 86.94 501 ASP A C 1
ATOM 4215 O O . ASP A 1 501 ? -24.922 57.523 -1.853 1.00 86.94 501 ASP A O 1
ATOM 4219 N N . GLU A 1 502 ? -23.072 57.418 -3.109 1.00 89.88 502 GLU A N 1
ATOM 4220 C CA . GLU A 1 502 ? -23.326 58.651 -3.876 1.00 89.88 502 GLU A CA 1
ATOM 4221 C C . GLU A 1 502 ? -24.644 58.589 -4.659 1.00 89.88 502 GLU A C 1
ATOM 4223 O O . GLU A 1 502 ? -25.450 59.518 -4.599 1.00 89.88 502 GLU A O 1
ATOM 4228 N N . ARG A 1 503 ? -24.915 57.473 -5.353 1.00 88.56 503 ARG A N 1
ATOM 4229 C CA . ARG A 1 503 ? -26.194 57.272 -6.059 1.00 88.56 503 ARG A CA 1
ATOM 4230 C C . ARG A 1 503 ? -27.380 57.270 -5.103 1.00 88.56 503 ARG A C 1
ATOM 4232 O O . ARG A 1 503 ? -28.427 57.822 -5.434 1.00 88.56 503 ARG A O 1
ATOM 4239 N N . SER A 1 504 ? -27.220 56.655 -3.934 1.00 86.06 504 SER A N 1
ATOM 4240 C CA . SER A 1 504 ? -28.265 56.600 -2.909 1.00 86.06 504 SER A CA 1
ATOM 4241 C C . SER A 1 504 ? -28.537 57.986 -2.319 1.00 86.06 504 SER A C 1
ATOM 4243 O O . SER A 1 504 ? -29.696 58.371 -2.169 1.00 86.06 504 SER A O 1
ATOM 4245 N N . ALA A 1 505 ? -27.486 58.769 -2.061 1.00 87.06 505 ALA A N 1
ATOM 4246 C CA . ALA A 1 505 ? -27.596 60.151 -1.604 1.00 87.06 505 ALA A CA 1
ATOM 4247 C C . ALA A 1 505 ? -28.284 61.043 -2.649 1.00 87.06 505 ALA A C 1
ATOM 4249 O O . ALA A 1 505 ? -29.213 61.775 -2.315 1.00 87.06 505 ALA A O 1
ATOM 4250 N N . GLN A 1 506 ? -27.907 60.924 -3.924 1.00 89.44 506 GLN A N 1
ATOM 4251 C CA . GLN A 1 506 ? -28.519 61.700 -5.002 1.00 89.44 506 GLN A CA 1
ATOM 4252 C C . GLN A 1 506 ? -29.987 61.316 -5.243 1.00 89.44 506 GLN A C 1
ATOM 4254 O O . GLN A 1 506 ? -30.823 62.178 -5.509 1.00 89.44 506 GLN A O 1
ATOM 4259 N N . ALA A 1 507 ? -30.338 60.034 -5.099 1.00 86.62 507 ALA A N 1
ATOM 4260 C CA . ALA A 1 507 ? -31.730 59.592 -5.132 1.00 86.62 507 ALA A CA 1
ATOM 4261 C C . ALA A 1 507 ? -32.551 60.184 -3.970 1.00 86.62 507 ALA A C 1
ATOM 4263 O O . ALA A 1 507 ? -33.686 60.614 -4.180 1.00 86.62 507 ALA A O 1
ATOM 4264 N N . ALA A 1 508 ? -31.979 60.253 -2.764 1.00 86.06 508 ALA A N 1
ATOM 4265 C CA . ALA A 1 508 ? -32.623 60.875 -1.608 1.00 86.06 508 ALA A CA 1
ATOM 4266 C C . ALA A 1 508 ? -32.810 62.394 -1.786 1.00 86.06 508 ALA A C 1
ATOM 4268 O O . ALA A 1 508 ? -33.870 62.930 -1.451 1.00 86.06 508 ALA A O 1
ATOM 4269 N N . GLU A 1 509 ? -31.823 63.085 -2.360 1.00 89.06 509 GLU A N 1
ATOM 4270 C CA . GLU A 1 509 ? -31.915 64.514 -2.678 1.00 89.06 509 GLU A CA 1
ATOM 4271 C C . GLU A 1 509 ? -33.011 64.784 -3.720 1.00 89.06 509 GLU A C 1
ATOM 4273 O O . GLU A 1 509 ? -33.867 65.644 -3.508 1.00 89.06 509 GLU A O 1
ATOM 4278 N N . ASN A 1 510 ? -33.069 63.982 -4.789 1.00 87.88 510 ASN A N 1
ATOM 4279 C CA . ASN A 1 510 ? -34.123 64.076 -5.802 1.00 87.88 510 ASN A CA 1
ATOM 4280 C C . ASN A 1 510 ? -35.521 63.840 -5.209 1.00 87.88 510 ASN A C 1
ATOM 4282 O O . ASN A 1 510 ? -36.433 64.613 -5.493 1.00 87.88 510 ASN A O 1
ATOM 4286 N N . MET A 1 511 ? -35.694 62.832 -4.344 1.00 86.69 511 MET A N 1
ATOM 4287 C CA . MET A 1 511 ? -36.967 62.610 -3.641 1.00 86.69 511 MET A CA 1
ATOM 4288 C C . MET A 1 511 ? -37.351 63.796 -2.750 1.00 86.69 511 MET A C 1
ATOM 4290 O O . MET A 1 511 ? -38.524 64.169 -2.685 1.00 86.69 511 MET A O 1
ATOM 4294 N N . THR A 1 512 ? -36.377 64.409 -2.075 1.00 87.31 512 THR A N 1
ATOM 4295 C CA . THR A 1 512 ? -36.610 65.598 -1.242 1.00 87.31 512 THR A CA 1
ATOM 4296 C C . THR A 1 512 ? -37.073 66.774 -2.102 1.00 87.31 512 THR A C 1
ATOM 4298 O O . THR A 1 512 ? -38.085 67.403 -1.793 1.00 87.31 512 THR A O 1
ATOM 4301 N N . TYR A 1 513 ? -36.404 67.016 -3.231 1.00 88.19 513 TYR A N 1
ATOM 4302 C CA . TYR A 1 513 ? -36.783 68.049 -4.193 1.00 88.19 513 TYR A CA 1
ATOM 4303 C C . TYR A 1 513 ? -38.183 67.819 -4.783 1.00 88.19 513 TYR A C 1
ATOM 4305 O O . TYR A 1 513 ? -38.987 68.750 -4.854 1.00 88.19 513 TYR A O 1
ATOM 4313 N N . GLU A 1 514 ? -38.513 66.585 -5.175 1.00 87.31 514 GLU A N 1
ATOM 4314 C CA . GLU A 1 514 ? -39.850 66.233 -5.669 1.00 87.31 514 GLU A CA 1
ATOM 4315 C C . GLU A 1 514 ? -40.928 66.428 -4.599 1.00 87.31 514 GLU A C 1
ATOM 4317 O O . GLU A 1 514 ? -42.000 66.956 -4.899 1.00 87.31 514 GLU A O 1
ATOM 4322 N N . THR A 1 515 ? -40.630 66.079 -3.345 1.00 87.12 515 THR A N 1
ATOM 4323 C CA . THR A 1 515 ? -41.533 66.295 -2.206 1.00 87.12 515 THR A CA 1
ATOM 4324 C C . THR A 1 515 ? -41.774 67.786 -1.970 1.00 87.12 515 THR A C 1
ATOM 4326 O O . THR A 1 515 ? -42.920 68.214 -1.835 1.00 87.12 515 THR A O 1
ATOM 4329 N N . GLU A 1 516 ? -40.724 68.612 -1.975 1.00 88.25 516 GLU A N 1
ATOM 4330 C CA . GLU A 1 516 ? -40.866 70.067 -1.861 1.00 88.25 516 GLU A CA 1
ATOM 4331 C C . GLU A 1 516 ? -41.664 70.665 -3.018 1.00 88.25 516 GLU A C 1
ATOM 4333 O O . GLU A 1 516 ? -42.518 71.528 -2.803 1.00 88.25 516 GLU A O 1
ATOM 4338 N N . ARG A 1 517 ? -41.397 70.224 -4.250 1.00 88.44 517 ARG A N 1
ATOM 4339 C CA . ARG A 1 517 ? -42.137 70.662 -5.432 1.00 88.44 517 ARG A CA 1
ATOM 4340 C C . ARG A 1 517 ? -43.615 70.301 -5.308 1.00 88.44 517 ARG A C 1
ATOM 4342 O O . ARG A 1 517 ? -44.459 71.163 -5.537 1.00 88.44 517 ARG A O 1
ATOM 4349 N N . HIS A 1 518 ? -43.921 69.066 -4.914 1.00 88.38 518 HIS A N 1
ATOM 4350 C CA . HIS A 1 518 ? -45.290 68.614 -4.687 1.00 88.38 518 HIS A CA 1
ATOM 4351 C C . HIS A 1 518 ? -45.990 69.461 -3.618 1.00 88.38 518 HIS A C 1
ATOM 4353 O O . HIS A 1 518 ? -47.101 69.935 -3.845 1.00 88.38 518 HIS A O 1
ATOM 4359 N N . ASN A 1 519 ? -45.321 69.736 -2.494 1.00 88.00 519 ASN A N 1
ATOM 4360 C CA . ASN A 1 519 ? -45.864 70.583 -1.431 1.00 88.00 519 ASN A CA 1
ATOM 4361 C C . ASN A 1 519 ? -46.172 72.007 -1.923 1.00 88.00 519 ASN A C 1
ATOM 4363 O O . ASN A 1 519 ? -47.249 72.526 -1.636 1.00 88.00 519 ASN A O 1
ATOM 4367 N N . ARG A 1 520 ? -45.285 72.617 -2.724 1.00 86.69 520 ARG A N 1
ATOM 4368 C CA . ARG A 1 520 ? -45.541 73.933 -3.342 1.00 86.69 520 ARG A CA 1
ATOM 4369 C C . ARG A 1 520 ? -46.730 73.896 -4.303 1.00 86.69 520 ARG A C 1
ATOM 4371 O O . ARG A 1 520 ? -47.568 74.791 -4.268 1.00 86.69 520 ARG A O 1
ATOM 4378 N N . GLU A 1 521 ? -46.840 72.857 -5.132 1.00 86.44 521 GLU A N 1
ATOM 4379 C CA . GLU A 1 521 ? -47.981 72.677 -6.042 1.00 86.44 521 GLU A CA 1
ATOM 4380 C C . GLU A 1 521 ? -49.310 72.510 -5.278 1.00 86.44 521 GLU A C 1
ATOM 4382 O O . GLU A 1 521 ? -50.343 73.022 -5.717 1.00 86.44 521 GLU A O 1
ATOM 4387 N N . VAL A 1 522 ? -49.300 71.826 -4.128 1.00 84.81 522 VAL A N 1
ATOM 4388 C CA . VAL A 1 522 ? -50.467 71.685 -3.243 1.00 84.81 522 VAL A CA 1
ATOM 4389 C C . VAL A 1 522 ? -50.837 73.021 -2.592 1.00 84.81 522 VAL A C 1
ATOM 4391 O O . VAL A 1 522 ? -52.012 73.391 -2.620 1.00 84.81 522 VAL A O 1
ATOM 4394 N N . GLU A 1 523 ? -49.870 73.774 -2.060 1.00 83.81 523 GLU A N 1
ATOM 4395 C CA . GLU A 1 523 ? -50.111 75.110 -1.493 1.00 83.81 523 GLU A CA 1
ATOM 4396 C C . GLU A 1 523 ? -50.678 76.093 -2.526 1.00 83.81 523 GLU A C 1
ATOM 4398 O O . GLU A 1 523 ? -51.620 76.832 -2.232 1.00 83.81 523 GLU A O 1
ATOM 4403 N N . ASP A 1 524 ? -50.148 76.093 -3.750 1.00 83.44 524 ASP A N 1
ATOM 4404 C CA . ASP A 1 524 ? -50.633 76.953 -4.832 1.00 83.44 524 ASP A CA 1
ATOM 4405 C C . ASP A 1 524 ? -52.062 76.599 -5.261 1.00 83.44 524 ASP A C 1
ATOM 4407 O O . ASP A 1 524 ? -52.833 77.489 -5.630 1.00 83.44 524 ASP A O 1
ATOM 4411 N N . ARG A 1 525 ? -52.444 75.315 -5.206 1.00 80.44 525 ARG A N 1
ATOM 4412 C CA . ARG A 1 525 ? -53.838 74.891 -5.421 1.00 80.44 525 ARG A CA 1
ATOM 4413 C C . ARG A 1 525 ? -54.745 75.382 -4.298 1.00 80.44 525 ARG A C 1
ATOM 4415 O O . ARG A 1 525 ? -55.804 75.921 -4.600 1.00 80.44 525 ARG A O 1
ATOM 4422 N N . TRP A 1 526 ? -54.308 75.263 -3.045 1.00 77.62 526 TRP A N 1
ATOM 4423 C CA . TRP A 1 526 ? -55.038 75.760 -1.874 1.00 77.62 526 TRP A CA 1
ATOM 4424 C C . TRP A 1 526 ? -55.240 77.277 -1.885 1.00 77.62 526 TRP A C 1
ATOM 4426 O O . TRP A 1 526 ? -56.282 77.752 -1.460 1.00 77.62 526 TRP A O 1
ATOM 4436 N N . LYS A 1 527 ? -54.276 78.058 -2.384 1.00 77.62 527 LYS A N 1
ATOM 4437 C CA . LYS A 1 527 ? -54.424 79.520 -2.520 1.00 77.62 527 LYS A CA 1
ATOM 4438 C C . LYS A 1 527 ? -55.362 79.943 -3.657 1.00 77.62 527 LYS A C 1
ATOM 4440 O O . LYS A 1 527 ? -55.761 81.104 -3.699 1.00 77.62 527 LYS A O 1
ATOM 4445 N N . LYS A 1 528 ? -55.650 79.051 -4.613 1.00 74.00 528 LYS A N 1
ATOM 4446 C CA . LYS A 1 528 ? -56.522 79.315 -5.774 1.00 74.00 528 LYS A CA 1
ATOM 4447 C C . LYS A 1 528 ? -57.965 78.834 -5.581 1.00 74.00 528 LYS A C 1
ATOM 4449 O O . LYS A 1 528 ? -58.818 79.246 -6.365 1.00 74.00 528 LYS A O 1
ATOM 4454 N N . SER A 1 529 ? -58.218 77.966 -4.601 1.00 62.47 529 SER A N 1
ATOM 4455 C CA . SER A 1 529 ? -59.554 77.604 -4.102 1.00 62.47 529 SER A CA 1
ATOM 4456 C C . SER A 1 529 ? -60.019 78.588 -3.043 1.00 62.47 529 SER A C 1
ATOM 4458 O O . SER A 1 529 ? -61.212 78.953 -3.076 1.00 62.47 529 SER A O 1
#

Solvent-accessible surface area (backbone atoms only — not comparable to full-atom values): 29266 Å² total; per-residue (Å²): 131,89,67,54,70,68,58,50,49,35,36,53,34,59,80,76,43,97,57,36,42,69,31,72,64,49,51,50,53,40,55,74,76,27,85,84,61,46,80,93,54,33,35,45,38,63,47,52,44,51,56,43,41,38,26,68,73,69,73,41,48,58,63,78,48,57,70,70,58,44,50,50,53,49,50,49,50,56,77,51,47,81,68,53,93,85,64,67,59,59,47,80,47,67,47,102,85,70,48,77,40,52,43,69,43,55,61,47,31,62,28,28,52,41,78,43,63,70,65,59,51,44,67,74,30,35,53,31,87,95,40,33,28,29,49,39,55,51,50,51,53,49,43,29,50,64,67,76,64,58,67,79,80,50,63,39,48,43,16,48,63,72,41,38,71,68,58,58,73,40,77,40,56,68,49,42,28,59,71,65,62,44,55,70,48,51,43,79,45,71,46,100,87,69,49,79,43,81,40,67,46,61,53,80,67,42,93,46,66,61,54,32,47,43,56,50,38,53,34,25,50,52,34,18,51,52,55,46,49,54,54,48,51,54,58,44,54,55,48,50,54,51,47,50,55,45,50,54,47,50,53,50,50,53,53,46,52,60,46,50,64,55,45,58,62,48,50,59,55,49,55,60,51,52,66,62,51,58,68,56,52,60,65,53,54,57,53,52,58,56,54,51,56,63,63,72,64,48,74,60,56,60,54,59,66,52,48,56,59,53,51,49,53,52,50,55,51,50,50,51,52,51,53,56,54,70,74,48,91,57,94,75,56,71,69,61,55,53,54,51,53,51,54,49,54,55,50,54,50,50,54,50,51,53,54,51,52,50,50,51,52,48,52,52,53,50,50,52,50,50,50,51,49,51,51,52,51,48,54,51,50,52,47,51,50,48,49,51,47,52,53,48,48,50,53,49,50,56,48,48,56,55,45,49,73,54,50,84,74,55,91,67,72,80,59,61,74,59,56,64,65,72,80,50,95,46,75,65,59,58,54,50,40,53,48,36,35,76,69,68,76,20,95,46,71,66,54,21,44,56,52,50,51,55,47,52,52,49,51,51,51,53,53,50,50,49,51,50,52,52,50,51,50,52,51,50,52,53,50,52,48,52,52,50,52,53,53,51,51,51,50,51,52,52,53,52,48,51,55,51,51,51,52,51,51,51,51,51,52,51,52,50,51,52,50,53,52,51,51,51,55,51,52,56,50,63,76,71,106

Secondary structure (DSSP, 8-state):
----HHHHHT--GGGG-S-GGGSHHHHHHHHHH-TT--TTTEEEEESS-HHHHHHHHHSS-GGGS-HHHHHHHHHHHHHHS---TT--SEEEEE-TTS-EEEEEPP--SGGGEEEEESSS-HHHHHTSTTTTT-HHHHHHHHHHHHTT-----SHHHHHHHHTHHHHHTT-SHHHHHHHTT-GGGEEEEE-TTS-EEEEE--GGG-SSHHHHHHHHHHHHHHHHHHHHHHHHHHHHHHHHHHHHHHHHHHHHHHHHHHHHHHHHHHHHHHHHHHHHHHHHHHHHHHHHHHHHHHHHTTHHHHHHHHHHHHHHHHHHHHHHHHHHHHS--S---HHHHHHHHHHHHHHHHHHHHHHHHHHHHHHHHHHHHHHHHHHHHHHHHHHHHHHHHHHHHHHHHHHHHHHHHHHTT-GGGGSHHHHHHHH---HHHHHHHHHHHHTTS-SSHHHHHHHHHHHHHHHHHHHHHHHHHHHHHHHHHHHHHHHHHHHHHHHHHHHHHHHHHHHHHHHHHHHHHHHHHHHHHHHHHHHH-

Mean predicted aligned error: 21.37 Å

Foldseek 3Di:
DLDDLLCQQQDFLVVVDDCSQLDPVVLVLCVLQFVPDDSVWKTKDFQAWPQLVCCVFVVDGLQPDDPVVNVVLLVLLVVQARHDPPHDQKDWDADPVRDITIHGDTGRHPLRMWMDTPDLCLVVFCCDPPNSSNNLVVLVLLQCVQVVNHDPDGSNSRSCVVCVVVSVVQVHSVSVCVSRVNCLQWDWDADPVRDTDIGGNPLVPQPHSSSNSNSSNSSSSVSSSVSSVSVVCVVVVVVVVVVVVVVVVVVVVVVVVVVVVVVVVVVVVVVVVVVVVVVPVVVVVVVVVVVVVVVVPPPVVVCVVPVVVVVVVVVVVVVVVVVVVVVDPDDDDPVVVVVVVVVVVVVVVVVVVVVVVVVVVVVVVVVVVVVVVVVVVVVVVVVVVVVVVVVVVVVVVVVVVVVVVVVVPDPPPVPVVVVVCPPDVDPVLVVQLVVCCVVVVDVDSVSSVVVSVVVVVVVVVVVVVVVVVVVVVVVVVVVVVVVVVVVVVVVVVVVVVVVVVVVVVVVVVVVVVVVVVVVVVVVVVVVVD

Radius of gyration: 53.25 Å; Cα contacts (8 Å, |Δi|>4): 334; chains: 1; bounding box: 156×118×105 Å

Organism: NCBI:txid1423778